Protein 5CM6 (pdb70)

CATH classification: 3.40.190.170 (+1 more: 3.40.190.10)

Radius of gyration: 25.25 Å; Cα contacts (8 Å, |Δi|>4): 1175; chains: 2; bounding box: 63×68×61 Å

Secondary structure (DSSP, 8-state):
--EEEEEEBSSPTT-TTHHHHHH-------TTSEEEEEE-HHHHS-TT-HHHHHHHSS---BB-GGGGTTT-TT---S--TT--HHHHHHHHHHS-----TTTGGGTB---EEEE-----EEESS---SGGGGTT-----HHHHHHHHHTT-------GGGHHHHHHTTS-SEE----HHHH---GGGT--EEE--SS-SS-EEE--BHHHHHTS-HHHHHHHHH--HHHH--HHHHHHHHHHHHHHTTS-TT-EEE---TT--HHHHHHHHHHHHHHHT-HHHHHHHHHHHHHHHHHHHHHIIIIIHHHH-----/--EEEEEEBSSPTT-TTHHHHHH-------TTSEEEEEE-HHHH--TT-HHHHHHHTS---BB-GGGGTTT-TT---S--TT--HHHHHHHHHHS-----TTGGGGTB---EEEE-----EEESS---SGGGGTT-----HHHHHHHHHTT-------GGGHHHHHHTTS-SEE----HHHH---GGGT--EEE--SS-SS-EEE--BHHHHHHS-HHHHHHHHH--HHHH--HHHHHHHHHHHHHHHHH-TT-EEE---TT--HHHHHHHHHHHHHHHT-HHHHHHHHHHHHHHHHHHHHHIIIIIHHHHH--

Foldseek 3Di:
DADEFEEEALADPPAPPQNVLVVLLCLCVCVRSYHYHYDYCVGPVCSLCRLVCCLVPVGQYWFALQSVCVVPVLSCLFAFFQFFAVLSVCCCPPLPVVLVVVCVVSQDDKDFRAKLAAFQWFAQDDAADLVVLAQAEEDTGVLQVLSVLSHHHYDHDTDVCVCVCCVVPVGGIYTDGAQLRPVVPRCVRGQEDEGDRGGRIGTIIDGRNVVLVVDDPVSNVSVNVSCVSRVVNVSSVVSNVVRVVCCVPVRVSRHYYYHPPNNVSSVVSSVVVLVVQLVPDVSSVVSVVSSVVSRVVVVVVCCVPVVCVVVDDDDD/DAAEFEEEELAAPPAPLQNQLVVLCCLCVCVRRYHYHYDYCVGVVCSLCRLVCCLVPVGQYWFQLQSCCVVPVLSCLFAFFQFFAVLVVCCCPPQPVCLVVVCVVSQDDKDFRAKLAAFQWFAQDDDADLVVLAQAEEDTHVLQVLSVLSHHHYDHDGPPCPCVCCVVVVGRIYTDGALLRPVVPSCVRGQEDEGHRGGRIGTIMDGRNVSLVVDDDVSNVSVNVSCVSHHVNVVSVVSNVVRVVCCCVPPVSHDYDYHDPNVCSSVVSSVVVLVVQCVVDVSSVVSSVSSVVSSVVVVVVCCVPVVCVVVPDD

Structure (mmCIF, N/CA/C/O backbone):
data_5CM6
#
_entry.id   5CM6
#
_cell.length_a   83.345
_cell.length_b   83.345
_cell.length_c   198.082
_cell.angle_alpha   90.000
_cell.angle_beta   90.000
_cell.angle_gamma   90.000
#
_symmetry.space_group_name_H-M   'P 43 21 2'
#
loop_
_entity.id
_entity.type
_entity.pdbx_description
1 polymer 'TRAP dicarboxylate transporter-DctP subunit'
2 non-polymer 'PYRUVIC ACID'
3 non-polymer 'SODIUM ION'
4 water water
#
loop_
_atom_site.group_PDB
_atom_site.id
_atom_site.type_symbol
_atom_site.label_atom_id
_atom_site.label_alt_id
_atom_site.label_comp_id
_atom_site.label_asym_id
_atom_site.label_entity_id
_atom_site.label_seq_id
_atom_site.pdbx_PDB_ins_code
_atom_site.Cartn_x
_atom_site.Cartn_y
_atom_site.Cartn_z
_atom_site.occupancy
_atom_site.B_iso_or_equiv
_atom_site.auth_seq_id
_atom_site.auth_comp_id
_atom_site.auth_asym_id
_atom_site.auth_atom_id
_atom_site.pdbx_PDB_model_num
ATOM 1 N N . LYS A 1 27 ? -0.786 72.136 -2.508 1.00 46.65 26 LYS A N 1
ATOM 2 C CA . LYS A 1 27 ? 0.423 71.351 -2.741 1.00 58.15 26 LYS A CA 1
ATOM 3 C C . LYS A 1 27 ? 1.129 71.101 -1.418 1.00 59.18 26 LYS A C 1
ATOM 4 O O . LYS A 1 27 ? 1.898 70.146 -1.286 1.00 63.68 26 LYS A O 1
ATOM 22 N N . LYS A 1 28 ? 0.872 71.979 -0.451 1.00 59.05 27 LYS A N 1
ATOM 23 C CA . LYS A 1 28 ? 1.326 71.784 0.921 1.00 54.18 27 LYS A CA 1
ATOM 24 C C . LYS A 1 28 ? 0.216 72.150 1.903 1.00 52.51 27 LYS A C 1
ATOM 25 O O . LYS A 1 28 ? -0.329 73.254 1.872 1.00 58.91 27 LYS A O 1
ATOM 44 N N . TYR A 1 29 ? -0.112 71.186 2.762 1.00 40.45 28 TYR A N 1
ATOM 45 C CA . TYR A 1 29 ? -1.244 71.276 3.681 1.00 35.42 28 TYR A CA 1
ATOM 46 C C . TYR A 1 29 ? -0.816 71.547 5.113 1.00 37.74 28 TYR A C 1
ATOM 47 O O . TYR A 1 29 ? 0.113 70.915 5.624 1.00 34.22 28 TYR A O 1
ATOM 65 N N . ARG A 1 30 ? -1.494 72.495 5.751 1.00 40.98 29 ARG A N 1
ATOM 66 C CA . ARG A 1 30 ? -1.276 72.800 7.152 1.00 42.56 29 ARG A CA 1
ATOM 67 C C . ARG A 1 30 ? -2.605 72.563 7.836 1.00 45.08 29 ARG A C 1
ATOM 68 O O . ARG A 1 30 ? -3.571 73.259 7.534 1.00 39.33 29 ARG A O 1
ATOM 89 N N . TRP A 1 31 ? -2.654 71.564 8.722 1.00 37.22 30 TRP A N 1
ATOM 90 C CA . TRP A 1 31 ? -3.892 71.172 9.417 1.00 34.32 30 TRP A CA 1
ATOM 91 C C . TRP A 1 31 ? -3.730 71.454 10.904 1.00 39.35 30 TRP A C 1
ATOM 92 O O . TRP A 1 31 ? -2.601 71.549 11.411 1.00 31.70 30 TRP A O 1
ATOM 113 N N . ARG A 1 32 ? -4.853 71.610 11.598 1.00 36.12 31 ARG A N 1
ATOM 114 C CA . ARG A 1 32 ? -4.826 71.764 13.039 1.00 30.12 31 ARG A CA 1
ATOM 115 C C . ARG A 1 32 ? -5.604 70.640 13.698 1.00 32.40 31 ARG A C 1
ATOM 116 O O . ARG A 1 32 ? -6.643 70.230 13.203 1.00 29.34 31 ARG A O 1
ATOM 137 N N . LEU A 1 33 ? -5.070 70.139 14.808 1.00 35.08 32 LEU A N 1
ATOM 138 C CA . LEU A 1 33 ? -5.726 69.094 15.578 1.00 28.92 32 LEU A CA 1
ATOM 139 C C . LEU A 1 33 ? -6.059 69.643 16.943 1.00 27.78 32 LEU A C 1
ATOM 140 O O . LEU A 1 33 ? -5.213 70.260 17.596 1.00 30.19 32 LEU A O 1
ATOM 156 N N . ALA A 1 34 ? -7.292 69.406 17.378 1.00 25.36 33 ALA A N 1
ATOM 157 C CA . ALA A 1 34 ? -7.710 69.795 18.716 1.00 28.59 33 ALA A CA 1
ATOM 158 C C . ALA A 1 34 ? -7.913 68.563 19.561 1.00 24.46 33 ALA A C 1
ATOM 159 O O . ALA A 1 34 ? -8.616 67.637 19.161 1.00 21.98 33 ALA A O 1
ATOM 166 N N . GLU A 1 35 ? -7.336 68.579 20.750 1.00 20.45 34 GLU A N 1
ATOM 167 C CA . GLU A 1 35 ? -7.397 67.433 21.626 1.00 23.22 34 GLU A CA 1
ATOM 168 C C . GLU A 1 35 ? -7.946 67.828 22.990 1.00 22.41 34 GLU A C 1
ATOM 169 O O . GLU A 1 35 ? -7.788 68.963 23.443 1.00 23.74 34 GLU A O 1
ATOM 181 N N . THR A 1 36 ? -8.622 66.885 23.612 1.00 28.41 35 THR A N 1
ATOM 182 C CA . THR A 1 36 ? -9.249 67.086 24.916 1.00 25.16 35 THR A CA 1
ATOM 183 C C . THR A 1 36 ? -8.257 67.380 26.044 1.00 23.59 35 THR A C 1
ATOM 184 O O . THR A 1 36 ? -8.592 68.096 26.982 1.00 27.67 35 THR A O 1
ATOM 195 N N . TRP A 1 37 ? -7.032 66.866 25.938 1.00 21.33 36 TRP A N 1
ATOM 196 C CA . TRP A 1 37 ? -6.147 66.734 27.103 1.00 22.39 36 TRP A CA 1
ATOM 197 C C . TRP A 1 37 ? -5.481 68.059 27.360 1.00 17.68 36 TRP A C 1
ATOM 198 O O . TRP A 1 37 ? -5.495 68.960 26.500 1.00 25.08 36 TRP A O 1
ATOM 219 N N . GLY A 1 38 ? -4.949 68.199 28.572 1.00 21.86 37 GLY A N 1
ATOM 220 C CA . GLY A 1 38 ? -4.101 69.323 28.907 1.00 24.66 37 GLY A CA 1
ATOM 221 C C . GLY A 1 38 ? -2.835 69.229 28.085 1.00 26.27 37 GLY A C 1
ATOM 222 O O . GLY A 1 38 ? -2.567 68.188 27.477 1.00 27.52 37 GLY A O 1
ATOM 226 N N . PRO A 1 39 ? -2.026 70.297 28.090 1.00 26.72 38 PRO A N 1
ATOM 227 C CA . PRO A 1 39 ? -0.797 70.247 27.313 1.00 30.55 38 PRO A CA 1
ATOM 228 C C . PRO A 1 39 ? 0.208 69.279 27.944 1.00 24.98 38 PRO A C 1
ATOM 229 O O . PRO A 1 39 ? 0.164 68.999 29.164 1.00 24.80 38 PRO A O 1
ATOM 240 N N . ASN A 1 40 ? 1.087 68.749 27.106 1.00 29.94 39 ASN A N 1
ATOM 241 C CA . ASN A 1 40 ? 2.156 67.876 27.564 1.00 25.05 39 ASN A CA 1
ATOM 242 C C . ASN A 1 40 ? 1.621 66.714 28.406 1.00 23.74 39 ASN A C 1
ATOM 243 O O . ASN A 1 40 ? 2.201 66.332 29.421 1.00 24.58 39 ASN A O 1
ATOM 254 N N . PHE A 1 41 ? 0.476 66.195 28.005 1.00 24.70 40 PHE A N 1
ATOM 255 C CA . PHE A 1 41 ? -0.153 65.115 28.740 1.00 22.52 40 PHE A CA 1
ATOM 256 C C . PHE A 1 41 ? 0.442 63.804 28.270 1.00 21.06 40 PHE A C 1
ATOM 257 O O . PHE A 1 41 ? 0.342 63.452 27.076 1.00 24.42 40 PHE A O 1
ATOM 274 N N . PRO A 1 42 ? 1.076 63.066 29.185 1.00 18.43 41 PRO A N 1
ATOM 275 C CA . PRO A 1 42 ? 1.718 61.843 28.698 1.00 25.83 41 PRO A CA 1
ATOM 276 C C . PRO A 1 42 ? 0.731 60.782 28.205 1.00 25.35 41 PRO A C 1
ATOM 277 O O . PRO A 1 42 ? -0.414 60.707 28.645 1.00 16.69 41 PRO A O 1
ATOM 288 N N . ILE A 1 43 ? 1.241 59.967 27.296 1.00 16.78 42 ILE A N 1
ATOM 289 C CA . ILE A 1 43 ? 0.567 58.804 26.685 1.00 18.92 42 ILE A CA 1
ATOM 290 C C . ILE A 1 43 ? -0.507 59.291 25.715 1.00 16.51 42 ILE A C 1
ATOM 291 O O . ILE A 1 43 ? -0.334 59.148 24.502 1.00 17.05 42 ILE A O 1
ATOM 307 N N . PHE A 1 44 ? -1.584 59.884 26.236 1.00 15.61 43 PHE A N 1
ATOM 308 C CA . PHE A 1 44 ? -2.685 60.363 25.409 1.00 22.26 43 PHE A CA 1
ATOM 309 C C . PHE A 1 44 ? -2.180 61.442 24.466 1.00 23.06 43 PHE A C 1
ATOM 310 O O . PHE A 1 44 ? -2.425 61.395 23.266 1.00 18.94 43 PHE A O 1
ATOM 327 N N . GLY A 1 45 ? -1.435 62.389 25.015 1.00 16.76 44 GLY A N 1
ATOM 328 C CA . GLY A 1 45 ? -0.892 63.504 24.218 1.00 17.69 44 GLY A CA 1
ATOM 329 C C . GLY A 1 45 ? 0.244 62.987 23.351 1.00 19.35 44 GLY A C 1
ATOM 330 O O . GLY A 1 45 ? 0.526 63.521 22.295 1.00 21.29 44 GLY A O 1
ATOM 334 N N . ASP A 1 46 ? 0.913 61.934 23.795 1.00 15.67 45 ASP A N 1
ATOM 335 C CA . ASP A 1 46 ? 1.952 61.321 22.977 1.00 13.02 45 ASP A CA 1
ATOM 336 C C . ASP A 1 46 ? 1.363 60.698 21.705 1.00 17.62 45 ASP A C 1
ATOM 337 O O . ASP A 1 46 ? 1.984 60.732 20.634 1.00 20.44 45 ASP A O 1
ATOM 346 N N . ALA A 1 47 ? 0.174 60.120 21.822 1.00 20.89 46 ALA A N 1
ATOM 347 C CA . ALA A 1 47 ? -0.453 59.492 20.673 1.00 23.30 46 ALA A CA 1
ATOM 348 C C . ALA A 1 47 ? -0.721 60.530 19.575 1.00 17.09 46 ALA A C 1
ATOM 349 O O . ALA A 1 47 ? -0.352 60.306 18.407 1.00 16.72 46 ALA A O 1
ATOM 356 N N . SER A 1 48 ? -1.274 61.699 19.927 1.00 21.09 47 SER A N 1
ATOM 357 C CA . SER A 1 48 ? -1.559 62.738 18.923 1.00 22.42 47 SER A CA 1
ATOM 358 C C . SER A 1 48 ? -0.253 63.302 18.359 1.00 24.81 47 SER A C 1
ATOM 359 O O . SER A 1 48 ? -0.119 63.490 17.154 1.00 19.66 47 SER A O 1
ATOM 367 N N . LYS A 1 49 ? 0.713 63.556 19.239 1.00 24.15 48 LYS A N 1
ATOM 368 C CA . LYS A 1 49 ? 2.052 64.000 18.831 1.00 23.26 48 LYS A CA 1
ATOM 369 C C . LYS A 1 49 ? 2.767 63.013 17.883 1.00 24.85 48 LYS A C 1
ATOM 370 O O . LYS A 1 49 ? 3.308 63.417 16.854 1.00 25.50 48 LYS A O 1
ATOM 389 N N . ASN A 1 50 ? 2.790 61.731 18.248 1.00 18.84 49 ASN A N 1
ATOM 390 C CA . ASN A 1 50 ? 3.429 60.689 17.441 1.00 19.27 49 ASN A CA 1
ATOM 391 C C . ASN A 1 50 ? 2.821 60.589 16.054 1.00 24.04 49 ASN A C 1
ATOM 392 O O . ASN A 1 50 ? 3.534 60.526 15.060 1.00 21.56 49 ASN A O 1
ATOM 420 N N . ALA A 1 52 ? 1.170 63.012 14.457 1.00 19.09 51 ALA A N 1
ATOM 421 C CA . ALA A 1 52 ? 1.537 64.203 13.665 1.00 17.48 51 ALA A CA 1
ATOM 422 C C . ALA A 1 52 ? 2.986 64.166 13.170 1.00 17.73 51 ALA A C 1
ATOM 423 O O . ALA A 1 52 ? 3.246 64.552 12.041 1.00 23.87 51 ALA A O 1
ATOM 430 N N . LYS A 1 53 ? 3.919 63.683 13.981 1.00 21.12 52 LYS A N 1
ATOM 431 C CA . LYS A 1 53 ? 5.321 63.577 13.576 1.00 20.60 52 LYS A CA 1
ATOM 432 C C . LYS A 1 53 ? 5.538 62.563 12.424 1.00 22.48 52 LYS A C 1
ATOM 433 O O . LYS A 1 53 ? 6.269 62.819 11.465 1.00 22.32 52 LYS A O 1
ATOM 462 N N . VAL A 1 55 ? 3.247 61.723 10.180 1.00 20.20 54 VAL A N 1
ATOM 463 C CA . VAL A 1 55 ? 2.657 62.283 8.973 1.00 24.11 54 VAL A CA 1
ATOM 464 C C . VAL A 1 55 ? 3.647 63.262 8.321 1.00 33.02 54 VAL A C 1
ATOM 465 O O . VAL A 1 55 ? 3.889 63.208 7.116 1.00 24.08 54 VAL A O 1
ATOM 478 N N . LYS A 1 56 ? 4.231 64.144 9.119 1.00 23.29 55 LYS A N 1
ATOM 479 C CA . LYS A 1 56 ? 5.191 65.106 8.587 1.00 22.45 55 LYS A CA 1
ATOM 480 C C . LYS A 1 56 ? 6.378 64.394 7.963 1.00 23.12 55 LYS A C 1
ATOM 481 O O . LYS A 1 56 ? 6.841 64.758 6.867 1.00 31.51 55 LYS A O 1
ATOM 500 N N . GLU A 1 57 ? 6.886 63.397 8.679 1.00 21.94 56 GLU A N 1
ATOM 501 C CA . GLU A 1 57 ? 8.118 62.745 8.278 1.00 25.40 56 GLU A CA 1
ATOM 502 C C . GLU A 1 57 ? 7.865 61.880 7.058 1.00 34.81 56 GLU A C 1
ATOM 503 O O . GLU A 1 57 ? 8.641 61.895 6.116 1.00 28.42 56 GLU A O 1
ATOM 532 N N . SER A 1 59 ? 5.599 62.316 4.869 1.00 24.86 58 SER A N 1
ATOM 533 C CA . SER A 1 59 ? 5.088 63.140 3.771 1.00 31.99 58 SER A CA 1
ATOM 534 C C . SER A 1 59 ? 6.103 64.197 3.349 1.00 25.97 58 SER A C 1
ATOM 535 O O . SER A 1 59 ? 5.776 65.072 2.559 1.00 25.47 58 SER A O 1
ATOM 543 N N . ASP A 1 60 ? 7.309 64.111 3.916 1.00 24.50 59 ASP A N 1
ATOM 544 C CA . ASP A 1 60 ? 8.396 65.061 3.667 1.00 32.44 59 ASP A CA 1
ATOM 545 C C . ASP A 1 60 ? 7.935 66.495 3.857 1.00 30.03 59 ASP A C 1
ATOM 546 O O . ASP A 1 60 ? 8.383 67.437 3.173 1.00 32.29 59 ASP A O 1
ATOM 555 N N . GLY A 1 61 ? 7.005 66.676 4.779 1.00 28.32 60 GLY A N 1
ATOM 556 C CA . GLY A 1 61 ? 6.488 68.000 5.062 1.00 26.77 60 GLY A CA 1
ATOM 557 C C . GLY A 1 61 ? 5.289 68.478 4.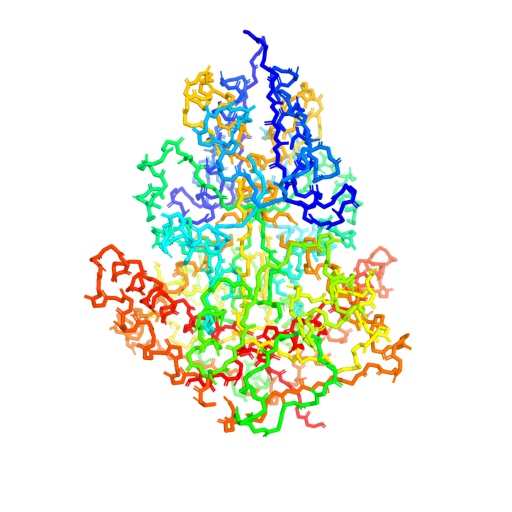255 1.00 28.58 60 GLY A C 1
ATOM 558 O O . GLY A 1 61 ? 4.789 69.570 4.508 1.00 29.51 60 GLY A O 1
ATOM 562 N N . ARG A 1 62 ? 4.802 67.675 3.316 1.00 29.24 61 ARG A N 1
ATOM 563 C CA . ARG A 1 62 ? 3.622 68.053 2.529 1.00 25.16 61 ARG A CA 1
ATOM 564 C C . ARG A 1 62 ? 2.375 68.258 3.403 1.00 28.81 61 ARG A C 1
ATOM 565 O O . ARG A 1 62 ? 1.620 69.220 3.225 1.00 33.20 61 ARG A O 1
ATOM 586 N N . LEU A 1 63 ? 2.174 67.348 4.352 1.00 22.85 62 LEU A N 1
ATOM 587 C CA . LEU A 1 63 ? 1.131 67.483 5.357 1.00 34.27 62 LEU A CA 1
ATOM 588 C C . LEU A 1 63 ? 1.741 67.571 6.743 1.00 28.55 62 LEU A C 1
ATOM 589 O O . LEU A 1 63 ? 2.493 66.694 7.147 1.00 26.55 62 LEU A O 1
ATOM 605 N N . THR A 1 64 ? 1.417 68.635 7.463 1.00 27.88 63 THR A N 1
ATOM 606 C CA . THR A 1 64 ? 1.884 68.793 8.835 1.00 19.79 63 THR A CA 1
ATOM 607 C C . THR A 1 64 ? 0.675 69.211 9.659 1.00 24.23 63 THR A C 1
ATOM 608 O O . THR A 1 64 ? -0.241 69.841 9.149 1.00 30.66 63 THR A O 1
ATOM 619 N N . ILE A 1 65 ? 0.686 68.813 10.922 1.00 28.44 64 ILE A N 1
ATOM 620 C CA . ILE A 1 65 ? -0.472 68.908 11.802 1.00 30.53 64 ILE A CA 1
ATOM 621 C C . ILE A 1 65 ? -0.013 69.539 13.098 1.00 28.41 64 ILE A C 1
ATOM 622 O O . ILE A 1 65 ? 0.792 68.945 13.824 1.00 31.50 64 ILE A O 1
ATOM 638 N N . ARG A 1 66 ? -0.486 70.753 13.376 1.00 28.75 65 ARG A N 1
ATOM 639 C CA . ARG A 1 66 ? -0.216 71.398 14.662 1.00 30.04 65 ARG A CA 1
ATOM 640 C C . ARG A 1 66 ? -1.340 71.117 15.652 1.00 28.94 65 ARG A C 1
ATOM 641 O O . ARG A 1 66 ? -2.526 71.231 15.322 1.00 32.26 65 ARG A O 1
ATOM 662 N N . ILE A 1 67 ? -0.945 70.773 16.870 1.00 30.14 66 ILE A N 1
ATOM 663 C CA . ILE A 1 67 ? -1.872 70.342 17.906 1.00 30.31 66 ILE A CA 1
ATOM 664 C C . ILE A 1 67 ? -2.166 71.405 18.949 1.00 27.66 66 ILE A C 1
ATOM 665 O O . ILE A 1 67 ? -1.252 71.966 19.522 1.00 31.27 66 ILE A O 1
ATOM 681 N N . ASP A 1 68 ? -3.450 71.642 19.201 1.00 28.15 67 ASP A N 1
ATOM 682 C CA . ASP A 1 68 ? -3.894 72.518 20.273 1.00 35.98 67 ASP A CA 1
ATOM 683 C C . ASP A 1 68 ? -4.524 71.665 21.354 1.00 27.70 67 ASP A C 1
ATOM 684 O O . ASP A 1 68 ? -5.476 70.932 21.098 1.00 23.93 67 ASP A O 1
ATOM 693 N N . SER A 1 69 ? -3.972 71.768 22.550 1.00 25.15 68 SER A N 1
ATOM 694 C CA . SER A 1 69 ? -4.511 71.087 23.705 1.00 31.08 68 SER A CA 1
ATOM 695 C C . SER A 1 69 ? -5.552 71.981 24.365 1.00 29.43 68 SER A C 1
ATOM 696 O O . SER A 1 69 ? -5.841 73.077 23.871 1.00 33.89 68 SER A O 1
ATOM 704 N N . ALA A 1 70 ? -6.101 71.531 25.484 1.00 32.44 69 ALA A N 1
ATOM 705 C CA . ALA A 1 70 ? -7.203 72.257 26.118 1.00 39.28 69 ALA A CA 1
ATOM 706 C C . ALA A 1 70 ? -6.782 73.648 26.626 1.00 38.36 69 ALA A C 1
ATOM 707 O O . ALA A 1 70 ? -7.608 74.551 26.670 1.00 42.04 69 ALA A O 1
ATOM 714 N N . ASN A 1 71 ? -5.511 73.821 26.991 1.00 39.45 70 ASN A N 1
ATOM 715 C CA . ASN A 1 71 ? -5.023 75.122 27.467 1.00 34.53 70 ASN A CA 1
ATOM 716 C C . ASN A 1 71 ? -5.129 76.178 26.386 1.00 39.79 70 ASN A C 1
ATOM 717 O O . ASN A 1 71 ? -5.210 77.370 26.672 1.00 47.45 70 ASN A O 1
ATOM 728 N N . LYS A 1 72 ? -5.168 75.723 25.142 1.00 38.60 71 LYS A N 1
ATOM 729 C CA . LYS A 1 72 ? -5.171 76.599 23.983 1.00 36.77 71 LYS A CA 1
ATOM 730 C C . LYS A 1 72 ? -6.581 76.902 23.476 1.00 35.89 71 LYS A C 1
ATOM 731 O O . LYS A 1 72 ? -6.969 78.056 23.414 1.00 42.73 71 LYS A O 1
ATOM 750 N N . HIS A 1 73 ? -7.347 75.881 23.110 1.00 33.25 72 HIS A N 1
ATOM 751 C CA . HIS A 1 73 ? -8.686 76.114 22.570 1.00 36.54 72 HIS A CA 1
ATOM 752 C C . HIS A 1 73 ? -9.758 76.228 23.653 1.00 36.79 72 HIS A C 1
ATOM 753 O O . HIS A 1 73 ? -10.889 76.625 23.371 1.00 41.23 72 HIS A O 1
ATOM 767 N N . LYS A 1 74 ? -9.399 75.869 24.884 1.00 34.64 73 LYS A N 1
ATOM 768 C CA . LYS A 1 74 ? -10.276 76.031 26.060 1.00 41.09 73 LYS A CA 1
ATOM 769 C C . LYS A 1 74 ? -11.648 75.345 25.974 1.00 41.17 73 LYS A C 1
ATOM 770 O O . LYS A 1 74 ? -12.604 75.797 26.588 1.00 37.77 73 LYS A O 1
ATOM 789 N N . SER A 1 75 ? -11.732 74.234 25.251 1.00 30.63 74 SER A N 1
ATOM 790 C CA . SER A 1 75 ? -12.974 73.507 25.112 1.00 28.77 74 SER A CA 1
ATOM 791 C C . SER A 1 75 ? -12.678 72.010 24.994 1.00 32.71 74 SER A C 1
ATOM 792 O O . SER A 1 75 ? -12.896 71.396 23.948 1.00 31.01 74 SER A O 1
ATOM 800 N N . ALA A 1 76 ? -12.197 71.433 26.096 1.00 32.42 75 ALA A N 1
ATOM 801 C CA . ALA A 1 76 ? -11.794 70.022 26.153 1.00 28.90 75 ALA A CA 1
ATOM 802 C C . ALA A 1 76 ? -12.861 69.093 25.590 1.00 19.78 75 ALA A C 1
ATOM 803 O O . ALA A 1 76 ? -12.546 68.101 24.927 1.00 24.37 75 ALA A O 1
ATOM 810 N N . LEU A 1 77 ? -14.123 69.409 25.858 1.00 25.66 76 LEU A N 1
ATOM 811 C CA . LEU A 1 77 ? -15.242 68.581 25.388 1.00 25.18 76 LEU A CA 1
ATOM 812 C C . LEU A 1 77 ? -15.960 69.205 24.190 1.00 29.83 76 LEU A C 1
ATOM 813 O O . LEU A 1 77 ? -17.076 68.806 23.858 1.00 26.00 76 LEU A O 1
ATOM 829 N N . GLY A 1 78 ? -15.310 70.155 23.526 1.00 31.58 77 GLY A N 1
ATOM 830 C CA . GLY A 1 78 ? -15.858 70.718 22.300 1.00 30.22 77 GLY A CA 1
ATOM 831 C C . GLY A 1 78 ? -15.257 70.154 21.022 1.00 44.41 77 GLY A C 1
ATOM 832 O O . GLY A 1 78 ? -15.508 70.695 19.937 1.00 31.85 77 GLY A O 1
ATOM 836 N N . ILE A 1 79 ? -14.482 69.068 21.137 1.00 27.65 78 ILE A N 1
ATOM 837 C CA . ILE A 1 79 ? -13.712 68.569 20.013 1.00 23.16 78 ILE A CA 1
ATOM 838 C C . ILE A 1 79 ? -14.609 68.084 18.878 1.00 24.54 78 ILE A C 1
ATOM 839 O O . ILE A 1 79 ? -14.299 68.313 17.716 1.00 24.94 78 ILE A O 1
ATOM 855 N N . PHE A 1 80 ? -15.696 67.389 19.223 1.00 23.82 79 PHE A N 1
ATOM 856 C CA . PHE A 1 80 ? -16.661 66.914 18.236 1.00 31.91 79 PHE A CA 1
ATOM 857 C C . PHE A 1 80 ? -17.141 68.061 17.354 1.00 32.16 79 PHE A C 1
ATOM 858 O O . PHE A 1 80 ? -17.169 67.939 16.134 1.00 24.30 79 PHE A O 1
ATOM 875 N N . ASP A 1 81 ? -17.494 69.174 17.984 1.00 32.13 80 ASP A N 1
ATOM 876 C CA . ASP A 1 81 ? -18.056 70.309 17.267 1.00 36.84 80 ASP A CA 1
ATOM 877 C C . ASP A 1 81 ? -16.974 70.973 16.422 1.00 35.18 80 ASP A C 1
ATOM 878 O O . ASP A 1 81 ? -17.238 71.393 15.298 1.00 33.87 80 ASP A O 1
ATOM 887 N N . PHE A 1 82 ? -15.760 71.053 16.961 1.00 30.94 81 PHE A N 1
ATOM 888 C CA . PHE A 1 82 ? -14.618 71.620 16.232 1.00 34.80 81 PHE A CA 1
ATOM 889 C C . PHE A 1 82 ? -14.362 70.917 14.906 1.00 35.20 81 PHE A C 1
ATOM 890 O O . PHE A 1 82 ? -13.976 71.555 13.928 1.00 32.44 81 PHE A O 1
ATOM 907 N N . VAL A 1 83 ? -14.542 69.599 14.884 1.00 33.04 82 VAL A N 1
ATOM 908 C CA . VAL A 1 83 ? -14.210 68.806 13.711 1.00 29.43 82 VAL A CA 1
ATOM 909 C C . VAL A 1 83 ? -15.406 68.732 12.769 1.00 43.73 82 VAL A C 1
ATOM 910 O O . VAL A 1 83 ? -15.245 68.679 11.534 1.00 30.68 82 VAL A O 1
ATOM 923 N N . LYS A 1 84 ? -16.606 68.746 13.345 1.00 36.50 83 LYS A N 1
ATOM 924 C CA . LYS A 1 84 ? -17.814 68.696 12.534 1.00 38.75 83 LYS A CA 1
ATOM 925 C C . LYS A 1 84 ? -17.871 69.922 11.640 1.00 36.60 83 LYS A C 1
ATOM 926 O O . LYS A 1 84 ? -18.248 69.842 10.465 1.00 36.81 83 LYS A O 1
ATOM 945 N N . SER A 1 85 ? -17.492 71.058 12.206 1.00 37.45 84 SER A N 1
ATOM 946 C CA . SER A 1 85 ? -17.653 72.338 11.517 1.00 39.74 84 SER A CA 1
ATOM 947 C C . SER A 1 85 ? -16.515 72.584 10.546 1.00 49.79 84 SER A C 1
ATOM 948 O O . SER A 1 85 ? -16.662 73.351 9.590 1.00 47.29 84 SER A O 1
ATOM 956 N N . GLY A 1 86 ? -15.381 71.938 10.807 1.00 40.60 85 GLY A N 1
ATOM 957 C CA . GLY A 1 86 ? -14.199 72.083 9.978 1.00 44.08 85 GLY A CA 1
ATOM 958 C C . GLY A 1 86 ? -13.226 73.078 10.573 1.00 38.97 85 GLY A C 1
ATOM 959 O O . GLY A 1 86 ? -12.119 73.268 10.062 1.00 32.80 85 GLY A O 1
ATOM 963 N N . GLN A 1 87 ? -13.622 73.716 11.672 1.00 37.90 86 GLN A N 1
ATOM 964 C CA . GLN A 1 87 ? -12.742 74.689 12.326 1.00 30.14 86 GLN A CA 1
ATOM 965 C C . GLN A 1 87 ? -11.375 74.086 12.688 1.00 34.37 86 GLN A C 1
ATOM 966 O O . GLN A 1 87 ? -10.355 74.784 12.682 1.00 46.22 86 GLN A O 1
ATOM 980 N N . TYR A 1 88 ? -11.379 72.796 13.037 1.00 36.75 87 TYR A N 1
ATOM 981 C CA . TYR A 1 88 ? -10.164 71.977 13.099 1.00 27.93 87 TYR A CA 1
ATOM 982 C C . TYR A 1 88 ? -10.350 70.820 12.127 1.00 27.15 87 TYR A C 1
ATOM 983 O O . TYR A 1 88 ? -11.434 70.243 12.028 1.00 27.84 87 TYR A O 1
ATOM 1001 N N . GLN A 1 89 ? -9.300 70.448 11.417 1.00 19.80 88 GLN A N 1
ATOM 1002 C CA . GLN A 1 89 ? -9.426 69.350 10.501 1.00 26.42 88 GLN A CA 1
ATOM 1003 C C . GLN A 1 89 ? -9.585 68.060 11.298 1.00 24.52 88 GLN A C 1
ATOM 1004 O O . GLN A 1 89 ? -10.243 67.123 10.855 1.00 27.60 88 GLN A O 1
ATOM 1035 N N . GLY A 1 91 ? -9.344 65.931 15.439 1.00 25.10 90 GLY A N 1
ATOM 1036 C CA . GLY A 1 91 ? -9.396 65.926 16.876 1.00 20.67 90 GLY A CA 1
ATOM 1037 C C . GLY A 1 91 ? -8.848 64.622 17.424 1.00 20.42 90 GLY A C 1
ATOM 1038 O O . GLY A 1 91 ? -8.761 63.625 16.709 1.00 15.45 90 GLY A O 1
ATOM 1042 N N . HIS A 1 92 ? -8.411 64.661 18.675 1.00 21.52 91 HIS A N 1
ATOM 1043 C CA . HIS A 1 92 ? -8.087 63.457 19.433 1.00 18.44 91 HIS A CA 1
ATOM 1044 C C . HIS A 1 92 ? -8.900 63.546 20.718 1.00 19.67 91 HIS A C 1
ATOM 1045 O O . HIS A 1 92 ? -8.833 64.550 21.420 1.00 18.81 91 HIS A O 1
ATOM 1059 N N . SER A 1 93 ? -9.676 62.526 21.020 1.00 14.46 92 SER A N 1
ATOM 1060 C CA . SER A 1 93 ? -10.591 62.587 22.140 1.00 20.23 92 SER A CA 1
ATOM 1061 C C . SER A 1 93 ? -11.095 61.167 22.381 1.00 17.56 92 SER A C 1
ATOM 1062 O O . SER A 1 93 ? -10.348 60.211 22.219 1.00 17.24 92 SER A O 1
ATOM 1070 N N . ALA A 1 94 ? -12.347 61.013 22.776 1.00 15.36 93 ALA A N 1
ATOM 1071 C CA . ALA A 1 94 ? -12.908 59.682 22.948 1.00 13.95 93 ALA A CA 1
ATOM 1072 C C . ALA A 1 94 ? -14.345 59.714 22.542 1.00 19.27 93 ALA A C 1
ATOM 1073 O O . ALA A 1 94 ? -15.087 60.616 22.925 1.00 18.76 93 ALA A O 1
ATOM 1080 N N . SER A 1 95 ? -14.732 58.697 21.791 1.00 14.77 94 SER A N 1
ATOM 1081 C CA . SER A 1 95 ? -16.054 58.636 21.179 1.00 11.64 94 SER A CA 1
ATOM 1082 C C . SER A 1 95 ? -17.133 58.769 22.240 1.00 23.44 94 SER A C 1
ATOM 1083 O O . SER A 1 95 ? -18.107 59.515 22.053 1.00 17.74 94 SER A O 1
ATOM 1091 N N . TYR A 1 96 ? -16.949 58.110 23.385 1.00 14.97 95 TYR A N 1
ATOM 1092 C CA . TYR A 1 96 ? -18.066 58.029 24.328 1.00 13.13 95 TYR A CA 1
ATOM 1093 C C . TYR A 1 96 ? -18.324 59.358 25.074 1.00 13.51 95 TYR A C 1
ATOM 1094 O O . TYR A 1 96 ? -19.249 59.441 25.880 1.00 19.64 95 TYR A O 1
ATOM 1112 N N . TYR A 1 97 ? -17.512 60.383 24.807 1.00 19.05 96 TYR A N 1
ATOM 1113 C CA . TYR A 1 97 ? -17.786 61.722 25.309 1.00 19.49 96 TYR A CA 1
ATOM 1114 C C . TYR A 1 97 ? -18.995 62.349 24.578 1.00 19.05 96 TYR A C 1
ATOM 1115 O O . TYR A 1 97 ? -19.593 63.294 25.085 1.00 20.05 96 TYR A O 1
ATOM 1133 N N . TRP A 1 98 ? -19.367 61.820 23.417 1.00 18.12 97 TRP A N 1
ATOM 1134 C CA . TRP A 1 98 ? -20.374 62.496 22.559 1.00 20.83 97 TRP A CA 1
ATOM 1135 C C . TRP A 1 98 ? -21.773 61.870 22.679 1.00 28.63 97 TRP A C 1
ATOM 1136 O O . TRP A 1 98 ? -22.612 62.021 21.774 1.00 27.80 97 TRP A O 1
ATOM 1157 N N . LYS A 1 99 ? -22.027 61.196 23.803 1.00 26.73 98 LYS A N 1
ATOM 1158 C CA . LYS A 1 99 ? -23.299 60.521 24.026 1.00 19.65 98 LYS A CA 1
ATOM 1159 C C . LYS A 1 99 ? -24.476 61.472 23.874 1.00 33.78 98 LYS A C 1
ATOM 1160 O O . LYS A 1 99 ? -25.524 61.057 23.430 1.00 31.61 98 LYS A O 1
ATOM 1179 N N . GLY A 1 100 ? -24.302 62.747 24.211 1.00 29.60 99 GLY A N 1
ATOM 1180 C CA . GLY A 1 100 ? -25.338 63.738 23.938 1.00 36.45 99 GLY A CA 1
ATOM 1181 C C . GLY A 1 100 ? -25.684 63.943 22.470 1.00 42.90 99 GLY A C 1
ATOM 1182 O O . GLY A 1 100 ? -26.864 64.054 22.130 1.00 47.92 99 GLY A O 1
ATOM 1186 N N . LYS A 1 101 ? -24.664 64.037 21.612 1.00 32.96 100 LYS A N 1
ATOM 1187 C CA . LYS A 1 101 ? -24.847 64.150 20.175 1.00 30.69 100 LYS A CA 1
ATOM 1188 C C . LYS A 1 101 ? -25.562 62.936 19.640 1.00 38.82 100 LYS A C 1
ATOM 1189 O O . LYS A 1 101 ? -26.502 63.048 18.863 1.00 35.33 100 LYS A O 1
ATOM 1208 N N . ASP A 1 102 ? -25.117 61.771 20.084 1.00 25.32 101 ASP A N 1
ATOM 1209 C CA . ASP A 1 102 ? -25.568 60.509 19.530 1.00 19.86 101 ASP A CA 1
ATOM 1210 C C . ASP A 1 102 ? -25.183 59.416 20.526 1.00 27.48 101 ASP A C 1
ATOM 1211 O O . ASP A 1 102 ? -23.989 59.140 20.717 1.00 26.38 101 ASP A O 1
ATOM 1220 N N . PHE A 1 103 ? -26.169 58.765 21.127 1.00 19.54 102 PHE A N 1
ATOM 1221 C CA . PHE A 1 103 ? -25.875 57.769 22.157 1.00 29.32 102 PHE A CA 1
ATOM 1222 C C . PHE A 1 103 ? -25.036 56.618 21.605 1.00 28.15 102 PHE A C 1
ATOM 1223 O O . PHE A 1 103 ? -24.298 55.972 22.338 1.00 22.30 102 PHE A O 1
ATOM 1240 N N . ASN A 1 104 ? -25.133 56.354 20.314 1.00 24.03 103 ASN A N 1
ATOM 1241 C CA . ASN A 1 104 ? -24.361 55.254 19.750 1.00 28.19 103 ASN A CA 1
ATOM 1242 C C . ASN A 1 104 ? -22.835 55.485 19.779 1.00 23.12 103 ASN A C 1
ATOM 1243 O O . ASN A 1 104 ? -22.062 54.539 19.624 1.00 24.14 103 ASN A O 1
ATOM 1254 N N . THR A 1 105 ? -22.398 56.728 19.984 1.00 15.43 104 THR A N 1
ATOM 1255 C CA . THR A 1 105 ? -20.971 57.001 20.077 1.00 18.14 104 THR A CA 1
ATOM 1256 C C . THR A 1 105 ? -20.344 56.287 21.288 1.00 26.12 104 THR A C 1
ATOM 1257 O O . THR A 1 105 ? -19.133 56.097 21.317 1.00 21.93 104 THR A O 1
ATOM 1285 N N . PHE A 1 107 ? -20.377 53.234 22.217 1.00 20.39 106 PHE A N 1
ATOM 1286 C CA . PHE A 1 107 ? -19.984 51.836 22.105 1.00 19.38 106 PHE A CA 1
ATOM 1287 C C . PHE A 1 107 ? -18.735 51.602 21.287 1.00 23.21 106 PHE A C 1
ATOM 1288 O O . PHE A 1 107 ? -18.237 50.472 21.244 1.00 22.84 106 PHE A O 1
ATOM 1305 N N . PHE A 1 108 ? -18.171 52.672 20.729 1.00 17.96 107 PHE A N 1
ATOM 1306 C CA . PHE A 1 108 ? -16.935 52.564 19.950 1.00 21.15 107 PHE A CA 1
ATOM 1307 C C . PHE A 1 108 ? -15.687 52.968 20.767 1.00 17.79 107 PHE A C 1
ATOM 1308 O O . PHE A 1 108 ? -14.579 53.128 20.203 1.00 22.86 107 PHE A O 1
ATOM 1325 N N . THR A 1 109 ? -15.855 53.093 22.087 1.00 15.32 108 THR A N 1
ATOM 1326 C CA . THR A 1 109 ? -14.751 53.408 22.966 1.00 13.79 108 THR A CA 1
ATOM 1327 C C . THR A 1 109 ? -14.455 52.149 23.776 1.00 13.43 108 THR A C 1
ATOM 1328 O O . THR A 1 109 ? -13.370 51.580 23.688 1.00 14.30 108 THR A O 1
ATOM 1339 N N . THR A 1 110 ? -15.455 51.722 24.546 1.00 15.21 109 THR A N 1
ATOM 1340 C CA . THR A 1 110 ? -15.403 50.503 25.350 1.00 13.24 109 THR A CA 1
ATOM 1341 C C . THR A 1 110 ? -16.790 50.340 25.982 1.00 10.60 109 THR A C 1
ATOM 1342 O O . THR A 1 110 ? -17.614 51.272 25.948 1.00 19.49 109 THR A O 1
ATOM 1353 N N . VAL A 1 111 ? -17.092 49.164 26.516 1.00 16.06 110 VAL A N 1
ATOM 1354 C CA . VAL A 1 111 ? -18.336 48.982 27.276 1.00 12.73 110 VAL A CA 1
ATOM 1355 C C . VAL A 1 111 ? -18.074 48.152 28.547 1.00 17.77 110 VAL A C 1
ATOM 1356 O O . VAL A 1 111 ? -17.152 47.368 28.586 1.00 13.69 110 VAL A O 1
ATOM 1369 N N . PRO A 1 112 ? -18.891 48.342 29.590 1.00 12.05 111 PRO A N 1
ATOM 1370 C CA . PRO A 1 112 ? -18.669 47.546 30.802 1.00 13.20 111 PRO A CA 1
ATOM 1371 C C . PRO A 1 112 ? -18.720 46.074 30.501 1.00 16.12 111 PRO A C 1
ATOM 1372 O O . PRO A 1 112 ? -19.571 45.652 29.726 1.00 12.60 111 PRO A O 1
ATOM 1383 N N . PHE A 1 113 ? -17.798 45.304 31.080 1.00 13.78 112 PHE A N 1
ATOM 1384 C CA . PHE A 1 113 ? -17.783 43.867 30.928 1.00 13.97 112 PHE A CA 1
ATOM 1385 C C . PHE A 1 113 ? -17.522 43.484 29.480 1.00 16.30 112 PHE A C 1
ATOM 1386 O O . PHE A 1 113 ? -17.814 42.365 29.080 1.00 12.05 112 PHE A O 1
ATOM 1403 N N . GLY A 1 114 ? -16.984 44.418 28.706 1.00 13.45 113 GLY A N 1
ATOM 1404 C CA . GLY A 1 114 ? -16.747 44.168 27.290 1.00 17.13 113 GLY A CA 1
ATOM 1405 C C . GLY A 1 114 ? -15.393 43.562 26.975 1.00 12.93 113 GLY A C 1
ATOM 1406 O O . GLY A 1 114 ? -14.785 42.888 27.804 1.00 13.41 113 GLY A O 1
ATOM 1427 N N . THR A 1 116 ? -11.354 43.020 25.781 1.00 12.65 115 THR A N 1
ATOM 1428 C CA . THR A 1 116 ? -9.996 43.485 25.993 1.00 11.26 115 THR A CA 1
ATOM 1429 C C . THR A 1 116 ? -9.485 44.142 24.737 1.00 17.51 115 THR A C 1
ATOM 1430 O O . THR A 1 116 ? -10.107 43.993 23.674 1.00 13.50 115 THR A O 1
ATOM 1441 N N . ALA A 1 117 ? -8.354 44.844 24.841 1.00 11.52 116 ALA A N 1
ATOM 1442 C CA . ALA A 1 117 ? -7.842 45.592 23.686 1.00 9.88 116 ALA A CA 1
ATOM 1443 C C . ALA A 1 117 ? -7.498 44.662 22.473 1.00 10.39 116 ALA A C 1
ATOM 1444 O O . ALA A 1 117 ? -7.893 44.960 21.360 1.00 10.62 116 ALA A O 1
ATOM 1451 N N . PRO A 1 118 ? -6.767 43.561 22.684 1.00 8.69 117 PRO A N 1
ATOM 1452 C CA . PRO A 1 118 ? -6.512 42.636 21.557 1.00 8.30 117 PRO A CA 1
ATOM 1453 C C . PRO A 1 118 ? -7.775 42.140 20.873 1.00 11.87 117 PRO A C 1
ATOM 1454 O O . PRO A 1 118 ? -7.781 42.008 19.634 1.00 13.83 117 PRO A O 1
ATOM 1465 N N . GLU A 1 119 ? -8.814 41.867 21.662 1.00 17.07 118 GLU A N 1
ATOM 1466 C CA . GLU A 1 119 ? -10.104 41.414 21.149 1.00 12.20 118 GLU A CA 1
ATOM 1467 C C . GLU A 1 119 ? -10.755 42.543 20.381 1.00 9.93 118 GLU A C 1
ATOM 1468 O O . GLU A 1 119 ? -11.282 42.348 19.310 1.00 13.24 118 GLU A O 1
ATOM 1480 N N . GLN A 1 120 ? -10.705 43.732 20.946 1.00 9.80 119 GLN A N 1
ATOM 1481 C CA . GLN A 1 120 ? -11.391 44.881 20.380 1.00 11.26 119 GLN A CA 1
ATOM 1482 C C . GLN A 1 120 ? -10.719 45.413 19.110 1.00 13.00 119 GLN A C 1
ATOM 1483 O O . GLN A 1 120 ? -11.400 45.853 18.177 1.00 17.07 119 GLN A O 1
ATOM 1497 N N . TYR A 1 121 ? -9.400 45.344 19.058 1.00 15.47 120 TYR A N 1
ATOM 1498 C CA . TYR A 1 121 ? -8.693 45.668 17.812 1.00 8.42 120 TYR A CA 1
ATOM 1499 C C . TYR A 1 121 ? -9.055 44.676 16.691 1.00 11.87 120 TYR A C 1
ATOM 1500 O O . TYR A 1 121 ? -9.229 45.076 15.548 1.00 12.64 120 TYR A O 1
ATOM 1518 N N . ALA A 1 122 ? -9.181 43.397 17.035 1.00 14.39 121 ALA A N 1
ATOM 1519 C CA . ALA A 1 122 ? -9.691 42.401 16.094 1.00 19.30 121 ALA A CA 1
ATOM 1520 C C . ALA A 1 122 ? -11.093 42.741 15.597 1.00 13.51 121 ALA A C 1
ATOM 1521 O O . ALA A 1 122 ? -11.397 42.666 14.387 1.00 11.96 121 ALA A O 1
ATOM 1528 N N . TRP A 1 123 ? -11.982 43.084 16.526 1.00 12.23 122 TRP A N 1
ATOM 1529 C CA . TRP A 1 123 ? -13.291 43.544 16.148 1.00 18.96 122 TRP A CA 1
ATOM 1530 C C . TRP A 1 123 ? -13.275 44.744 15.206 1.00 18.01 122 TRP A C 1
ATOM 1531 O O . TRP A 1 123 ? -13.990 44.760 14.177 1.00 19.12 122 TRP A O 1
ATOM 1552 N N . PHE A 1 124 ? -12.503 45.763 15.564 1.00 18.20 123 PHE A N 1
ATOM 1553 C CA . PHE A 1 124 ? -12.473 46.995 14.776 1.00 12.35 123 PHE A CA 1
ATOM 1554 C C . PHE A 1 124 ? -12.031 46.631 13.362 1.00 19.59 123 PHE A C 1
ATOM 1555 O O . PHE A 1 124 ? -12.719 46.910 12.379 1.00 17.03 123 PHE A O 1
ATOM 1572 N N . TYR A 1 125 ? -10.895 45.975 13.244 1.00 13.58 124 TYR A N 1
ATOM 1573 C CA . TYR A 1 125 ? -10.280 45.882 11.904 1.00 16.87 124 TYR A CA 1
ATOM 1574 C C . TYR A 1 125 ? -10.610 44.619 11.100 1.00 19.64 124 TYR A C 1
ATOM 1575 O O . TYR A 1 125 ? -10.366 44.561 9.903 1.00 18.35 124 TYR A O 1
ATOM 1593 N N . TYR A 1 126 ? -11.150 43.611 11.754 1.00 14.53 125 TYR A N 1
ATOM 1594 C CA . TYR A 1 126 ? -11.413 42.313 11.108 1.00 15.52 125 TYR A CA 1
ATOM 1595 C C . TYR A 1 126 ? -12.822 41.784 11.425 1.00 20.73 125 TYR A C 1
ATOM 1596 O O . TYR A 1 126 ? -13.284 40.881 10.735 1.00 20.83 125 TYR A O 1
ATOM 1614 N N . GLY A 1 127 ? -13.502 42.336 12.443 1.00 20.12 126 GLY A N 1
ATOM 1615 C CA . GLY A 1 127 ? -14.824 41.861 12.838 1.00 18.30 126 GLY A CA 1
ATOM 1616 C C . GLY A 1 127 ? -15.988 42.807 12.574 1.00 19.79 126 GLY A C 1
ATOM 1617 O O . GLY A 1 127 ? -17.102 42.571 13.020 1.00 20.65 126 GLY A O 1
ATOM 1621 N N . GLY A 1 128 ? -15.737 43.879 11.836 1.00 18.67 127 GLY A N 1
ATOM 1622 C CA . GLY A 1 128 ? -16.801 44.771 11.413 1.00 19.90 127 GLY A CA 1
ATOM 1623 C C . GLY A 1 128 ? -16.971 46.072 12.191 1.00 25.57 127 GLY A C 1
ATOM 1624 O O . GLY A 1 128 ? -17.858 46.861 11.863 1.00 17.49 127 GLY A O 1
ATOM 1628 N N . GLY A 1 129 ? -16.137 46.326 13.203 1.00 17.20 128 GLY A N 1
ATOM 1629 C CA . GLY A 1 129 ? -16.268 47.537 14.008 1.00 15.01 128 GLY A CA 1
ATOM 1630 C C . GLY A 1 129 ? -16.054 48.860 13.290 1.00 13.39 128 GLY A C 1
ATOM 1631 O O . GLY A 1 129 ? -16.791 49.848 13.498 1.00 15.62 128 GLY A O 1
ATOM 1652 N N . GLU A 1 131 ? -16.566 49.551 10.244 1.00 21.85 130 GLU A N 1
ATOM 1653 C CA . GLU A 1 131 ? -17.699 49.782 9.351 1.00 20.98 130 GLU A CA 1
ATOM 1654 C C . GLU A 1 131 ? -18.877 50.289 10.140 1.00 26.43 130 GLU A C 1
ATOM 1655 O O . GLU A 1 131 ? -19.555 51.235 9.724 1.00 17.94 130 GLU A O 1
ATOM 1667 N N . LEU A 1 132 ? -19.083 49.717 11.325 1.00 21.36 131 LEU A N 1
ATOM 1668 C CA . LEU A 1 132 ? -20.181 50.161 12.176 1.00 22.67 131 LEU A CA 1
ATOM 1669 C C . LEU A 1 132 ? -19.957 51.567 12.703 1.00 21.14 131 LEU A C 1
ATOM 1670 O O . LEU A 1 132 ? -20.916 52.334 12.826 1.00 23.10 131 LEU A O 1
ATOM 1703 N N . LYS A 1 134 ? -18.254 54.032 11.252 1.00 19.32 133 LYS A N 1
ATOM 1704 C CA . LYS A 1 134 ? -18.527 54.891 10.092 1.00 20.16 133 LYS A CA 1
ATOM 1705 C C . LYS A 1 134 ? -20.030 55.105 9.870 1.00 22.19 133 LYS A C 1
ATOM 1706 O O . LYS A 1 134 ? -20.483 56.219 9.593 1.00 25.85 133 LYS A O 1
ATOM 1725 N N . GLU A 1 135 ? -20.793 54.035 10.018 1.00 22.61 134 GLU A N 1
ATOM 1726 C CA . GLU A 1 135 ? -22.262 54.093 9.970 1.00 27.25 134 GLU A CA 1
ATOM 1727 C C . GLU A 1 135 ? -22.841 55.136 10.915 1.00 34.43 134 GLU A C 1
ATOM 1728 O O . GLU A 1 135 ? -23.884 55.728 10.636 1.00 23.94 134 GLU A O 1
ATOM 1740 N N . THR A 1 136 ? -22.190 55.343 12.055 1.00 21.78 135 THR A N 1
ATOM 1741 C CA . THR A 1 136 ? -22.634 56.357 13.001 1.00 13.68 135 THR A CA 1
ATOM 1742 C C . THR A 1 136 ? -22.123 57.731 12.660 1.00 28.11 135 THR A C 1
ATOM 1743 O O . THR A 1 136 ? -22.874 58.722 12.692 1.00 29.40 135 THR A O 1
ATOM 1754 N N . TYR A 1 137 ? -20.835 57.792 12.364 1.00 27.47 136 TYR A N 1
ATOM 1755 C CA . TYR A 1 137 ? -20.161 59.065 12.206 1.00 20.47 136 TYR A CA 1
ATOM 1756 C C . TYR A 1 137 ? -20.363 59.707 10.798 1.00 28.15 136 TYR A C 1
ATOM 1757 O O . TYR A 1 137 ? -20.261 60.922 10.668 1.00 25.40 136 TYR A O 1
ATOM 1775 N N . ASP A 1 138 ? -20.677 58.930 9.770 1.00 34.97 137 ASP A N 1
ATOM 1776 C CA . ASP A 1 138 ? -20.895 59.522 8.438 1.00 29.22 137 ASP A CA 1
ATOM 1777 C C . ASP A 1 138 ? -21.964 60.613 8.392 1.00 41.61 137 ASP A C 1
ATOM 1778 O O . ASP A 1 138 ? -21.829 61.588 7.659 1.00 42.74 137 ASP A O 1
ATOM 1787 N N . GLN A 1 139 ? -23.037 60.434 9.151 1.00 44.26 138 GLN A N 1
ATOM 1788 C CA . GLN A 1 139 ? -24.117 61.412 9.163 1.00 48.36 138 GLN A CA 1
ATOM 1789 C C . GLN A 1 139 ? -23.716 62.760 9.782 1.00 44.06 138 GLN A C 1
ATOM 1790 O O . GLN A 1 139 ? -24.508 63.706 9.749 1.00 45.44 138 GLN A O 1
ATOM 1804 N N . TYR A 1 140 ? -22.484 62.872 10.296 1.00 31.04 139 TYR A N 1
ATOM 1805 C CA . TYR A 1 140 ? -21.999 64.145 10.853 1.00 21.62 139 TYR A CA 1
ATOM 1806 C C . TYR A 1 140 ? -20.871 64.716 10.029 1.00 20.89 139 TYR A C 1
ATOM 1807 O O . TYR A 1 140 ? -20.309 65.764 10.371 1.00 31.41 139 TYR A O 1
ATOM 1825 N N . GLY A 1 141 ? -20.516 64.025 8.951 1.00 24.31 140 GLY A N 1
ATOM 1826 C CA . GLY A 1 141 ? -19.370 64.437 8.165 1.00 40.44 140 GLY A CA 1
ATOM 1827 C C . GLY A 1 141 ? -18.065 64.341 8.930 1.00 36.89 140 GLY A C 1
ATOM 1828 O O . GLY A 1 141 ? -17.163 65.180 8.763 1.00 23.35 140 GLY A O 1
ATOM 1832 N N . ILE A 1 142 ? -17.961 63.307 9.765 1.00 25.81 141 ILE A N 1
ATOM 1833 C CA . ILE A 1 142 ? -16.754 63.047 10.549 1.00 21.53 141 ILE A CA 1
ATOM 1834 C C . ILE A 1 142 ? -16.299 61.629 10.243 1.00 19.31 141 ILE A C 1
ATOM 1835 O O . ILE A 1 142 ? -17.127 60.740 10.098 1.00 25.28 141 ILE A O 1
ATOM 1851 N N . LEU A 1 143 ? -14.992 61.441 10.068 1.00 19.96 142 LEU A N 1
ATOM 1852 C CA . LEU A 1 143 ? -14.447 60.098 9.959 1.00 25.05 142 LEU A CA 1
ATOM 1853 C C . LEU A 1 143 ? -13.817 59.805 11.317 1.00 21.60 142 LEU A C 1
ATOM 1854 O O . LEU A 1 143 ? -13.059 60.611 11.826 1.00 22.13 142 LEU A O 1
ATOM 1870 N N . SER A 1 144 ? -14.174 58.680 11.914 1.00 19.66 143 SER A N 1
ATOM 1871 C CA . SER A 1 144 ? -13.606 58.321 13.217 1.00 23.85 143 SER A CA 1
ATOM 1872 C C . SER A 1 144 ? -12.700 57.131 13.068 1.00 20.73 143 SER A C 1
ATOM 1873 O O . SER A 1 144 ? -13.029 56.211 12.324 1.00 14.80 143 SER A O 1
ATOM 1881 N N . PHE A 1 145 ? -11.570 57.158 13.788 1.00 17.49 144 PHE A N 1
ATOM 1882 C CA . PHE A 1 145 ? -10.560 56.114 13.746 1.00 17.00 144 PHE A CA 1
ATOM 1883 C C . PHE A 1 145 ? -10.119 55.784 15.165 1.00 17.37 144 PHE A C 1
ATOM 1884 O O . PHE A 1 145 ? -10.038 56.694 15.998 1.00 16.28 144 PHE A O 1
ATOM 1901 N N . PRO A 1 146 ? -9.777 54.515 15.430 1.00 15.87 145 PRO A N 1
ATOM 1902 C CA . PRO A 1 146 ? -9.163 54.243 16.736 1.00 16.94 145 PRO A CA 1
ATOM 1903 C C . PRO A 1 146 ? -7.955 55.152 17.013 1.00 17.25 145 PRO A C 1
ATOM 1904 O O . PRO A 1 146 ? -7.091 55.351 16.153 1.00 17.69 145 PRO A O 1
ATOM 1915 N N . GLY A 1 147 ? -7.896 55.665 18.240 1.00 16.68 146 GLY A N 1
ATOM 1916 C CA . GLY A 1 147 ? -6.948 56.686 18.588 1.00 14.24 146 GLY A CA 1
ATOM 1917 C C . GLY A 1 147 ? -5.999 56.305 19.692 1.00 12.93 146 GLY A C 1
ATOM 1918 O O . GLY A 1 147 ? -5.236 57.159 20.134 1.00 15.19 146 GLY A O 1
ATOM 1922 N N . GLY A 1 148 ? -6.052 55.040 20.134 1.00 17.45 147 GLY A N 1
ATOM 1923 C CA . GLY A 1 148 ? -5.142 54.526 21.151 1.00 13.40 147 GLY A CA 1
ATOM 1924 C C . GLY A 1 148 ? -5.822 53.847 22.333 1.00 9.76 147 GLY A C 1
ATOM 1925 O O . GLY A 1 148 ? -6.794 54.368 22.884 1.00 15.83 147 GLY A O 1
ATOM 1929 N N . ASN A 1 149 ? -5.377 52.650 22.683 1.00 14.37 148 ASN A N 1
ATOM 1930 C CA . ASN A 1 149 ? -6.024 51.926 23.773 1.00 12.04 148 ASN A CA 1
ATOM 1931 C C . ASN A 1 149 ? -5.279 52.005 25.074 1.00 11.17 148 ASN A C 1
ATOM 1932 O O . ASN A 1 149 ? -4.080 51.765 25.122 1.00 16.26 148 ASN A O 1
ATOM 1943 N N . THR A 1 150 ? -5.996 52.227 26.162 1.00 11.93 149 THR A N 1
ATOM 1944 C CA . THR A 1 150 ? -5.362 52.208 27.488 1.00 15.02 149 THR A CA 1
ATOM 1945 C C . THR A 1 150 ? -5.079 50.802 28.025 1.00 20.95 149 THR A C 1
ATOM 1946 O O . THR A 1 150 ? -4.287 50.632 28.964 1.00 15.18 149 THR A O 1
ATOM 1957 N N . GLY A 1 151 ? -5.736 49.792 27.455 1.00 13.86 150 GLY A N 1
ATOM 1958 C CA . GLY A 1 151 ? -5.835 48.513 28.110 1.00 11.25 150 GLY A CA 1
ATOM 1959 C C . GLY A 1 151 ? -6.769 48.575 29.307 1.00 14.90 150 GLY A C 1
ATOM 1960 O O . GLY A 1 151 ? -7.504 49.521 29.464 1.00 12.57 150 GLY A O 1
ATOM 1964 N N . VAL A 1 152 ? -6.759 47.540 30.137 1.00 11.84 151 VAL A N 1
ATOM 1965 C CA . VAL A 1 152 ? -7.704 47.444 31.261 1.00 17.08 151 VAL A CA 1
ATOM 1966 C C . VAL A 1 152 ? -7.584 48.588 32.241 1.00 15.83 151 VAL A C 1
ATOM 1967 O O . VAL A 1 152 ? -6.487 48.886 32.699 1.00 15.30 151 VAL A O 1
ATOM 1980 N N . GLN A 1 153 ? -8.699 49.217 32.564 1.00 13.20 152 GLN A N 1
ATOM 1981 C CA . GLN A 1 153 ? -8.686 50.342 33.501 1.00 10.56 152 GLN A CA 1
ATOM 1982 C C . GLN A 1 153 ? -9.094 49.927 34.914 1.00 18.46 152 GLN A C 1
ATOM 1983 O O . GLN A 1 153 ? -9.765 48.925 35.119 1.00 12.79 152 GLN A O 1
ATOM 2014 N N . GLY A 1 155 ? -11.105 50.750 38.627 1.00 10.10 154 GLY A N 1
ATOM 2015 C CA . GLY A 1 155 ? -12.433 51.184 39.001 1.00 11.76 154 GLY A CA 1
ATOM 2016 C C . GLY A 1 155 ? -12.566 52.623 39.480 1.00 19.03 154 GLY A C 1
ATOM 2017 O O . GLY A 1 155 ? -13.679 53.183 39.514 1.00 19.86 154 GLY A O 1
ATOM 2021 N N . GLY A 1 156 ? -11.444 53.226 39.843 1.00 17.43 155 GLY A N 1
ATOM 2022 C CA . GLY A 1 156 ? -11.416 54.607 40.289 1.00 16.46 155 GLY A CA 1
ATOM 2023 C C . GLY A 1 156 ? -10.972 54.858 41.733 1.00 14.77 155 GLY A C 1
ATOM 2024 O O . GLY A 1 156 ? -10.593 53.940 42.488 1.00 17.18 155 GLY A O 1
ATOM 2028 N N . TRP A 1 157 ? -11.015 56.139 42.087 1.00 16.40 156 TRP A N 1
ATOM 2029 C CA . TRP A 1 157 ? -10.544 56.664 43.360 1.00 14.25 156 TRP A CA 1
ATOM 2030 C C . TRP A 1 157 ? -11.755 57.122 44.182 1.00 18.29 156 TRP A C 1
ATOM 2031 O O . TRP A 1 157 ? -12.593 57.874 43.694 1.00 16.93 156 TRP A O 1
ATOM 2052 N N . PHE A 1 158 ? -11.855 56.631 45.412 1.00 13.95 157 PHE A N 1
ATOM 2053 C CA . PHE A 1 158 ? -12.977 56.933 46.297 1.00 12.61 157 PHE A CA 1
ATOM 2054 C C . PHE A 1 158 ? -12.563 57.496 47.652 1.00 24.46 157 PHE A C 1
ATOM 2055 O O . PHE A 1 158 ? -11.523 57.130 48.220 1.00 19.66 157 PHE A O 1
ATOM 2072 N N . ARG A 1 159 ? -13.384 58.407 48.167 1.00 21.59 158 ARG A N 1
ATOM 2073 C CA . ARG A 1 159 ? -13.182 58.921 49.500 1.00 20.33 158 ARG A CA 1
ATOM 2074 C C . ARG A 1 159 ? -13.565 57.873 50.519 1.00 22.66 158 ARG A C 1
ATOM 2075 O O . ARG A 1 159 ? -12.892 57.716 51.538 1.00 21.99 158 ARG A O 1
ATOM 2096 N N . LYS A 1 160 ? -14.669 57.194 50.245 1.00 21.11 159 LYS A N 1
ATOM 2097 C CA . LYS A 1 160 ? -15.255 56.225 51.170 1.00 19.82 159 LYS A CA 1
ATOM 2098 C C . LYS A 1 160 ? -15.435 54.899 50.459 1.00 27.60 159 LYS A C 1
ATOM 2099 O O . LYS A 1 160 ? -15.690 54.885 49.267 1.00 24.18 159 LYS A O 1
ATOM 2118 N N . GLU A 1 161 ? -15.303 53.787 51.180 1.00 19.87 160 GLU A N 1
ATOM 2119 C CA . GLU A 1 161 ? -15.469 52.475 50.556 1.00 19.22 160 GLU A CA 1
ATOM 2120 C C . GLU A 1 161 ? -16.912 52.259 50.115 1.00 24.57 160 GLU A C 1
ATOM 2121 O O . GLU A 1 161 ? -17.836 52.793 50.698 1.00 18.02 160 GLU A O 1
ATOM 2133 N N . ILE A 1 162 ? -17.077 51.443 49.078 1.00 20.46 161 ILE A N 1
ATOM 2134 C CA . ILE A 1 162 ? -18.372 50.973 48.641 1.00 15.70 161 ILE A CA 1
ATOM 2135 C C . ILE A 1 162 ? -18.554 49.571 49.170 1.00 20.94 161 ILE A C 1
ATOM 2136 O O . ILE A 1 162 ? -17.883 48.650 48.710 1.00 20.82 161 ILE A O 1
ATOM 2152 N N . ASN A 1 163 ? -19.457 49.410 50.141 1.00 29.38 162 ASN A N 1
ATOM 2153 C CA . ASN A 1 163 ? -19.712 48.100 50.750 1.00 28.36 162 ASN A CA 1
ATOM 2154 C C . ASN A 1 163 ? -21.046 47.479 50.332 1.00 24.94 162 ASN A C 1
ATOM 2155 O O . ASN A 1 163 ? -21.196 46.266 50.308 1.00 25.16 162 ASN A O 1
ATOM 2166 N N . THR A 1 164 ? -22.005 48.322 49.986 1.00 23.73 163 THR A N 1
ATOM 2167 C CA . THR A 1 164 ? -23.300 47.866 49.540 1.00 24.85 163 THR A CA 1
ATOM 2168 C C . THR A 1 164 ? -23.815 48.726 48.371 1.00 25.38 163 THR A C 1
ATOM 2169 O O . THR A 1 164 ? -23.340 49.839 48.148 1.00 18.61 163 THR A O 1
ATOM 2180 N N . VAL A 1 165 ? -24.796 48.225 47.631 1.00 20.60 164 VAL A N 1
ATOM 2181 C CA . VAL A 1 165 ? -25.406 49.004 46.561 1.00 23.63 164 VAL A CA 1
ATOM 2182 C C . VAL A 1 165 ? -25.917 50.366 47.046 1.00 28.65 164 VAL A C 1
ATOM 2183 O O . VAL A 1 165 ? -25.864 51.355 46.313 1.00 29.38 164 VAL A O 1
ATOM 2196 N N . GLU A 1 166 ? -26.389 50.422 48.289 1.00 22.89 165 GLU A N 1
ATOM 2197 C CA . GLU A 1 166 ? -26.923 51.651 48.855 1.00 29.86 165 GLU A CA 1
ATOM 2198 C C . GLU A 1 166 ? -25.839 52.759 48.884 1.00 23.25 165 GLU A C 1
ATOM 2199 O O . GLU A 1 166 ? -26.149 53.948 48.766 1.00 26.55 165 GLU A O 1
ATOM 2211 N N . ASP A 1 167 ? -24.572 52.373 48.994 1.00 21.10 166 ASP A N 1
ATOM 2212 C CA . ASP A 1 167 ? -23.478 53.347 49.001 1.00 22.51 166 ASP A CA 1
ATOM 2213 C C . ASP A 1 167 ? -23.310 54.052 47.640 1.00 21.04 166 ASP A C 1
ATOM 2214 O O . ASP A 1 167 ? -22.648 55.085 47.560 1.00 31.39 166 ASP A O 1
ATOM 2223 N N . LEU A 1 168 ? -23.895 53.509 46.579 1.00 24.35 167 LEU A N 1
ATOM 2224 C CA . LEU A 1 168 ? -23.859 54.187 45.269 1.00 17.08 167 LEU A CA 1
ATOM 2225 C C . LEU A 1 168 ? -24.930 55.243 45.109 1.00 27.51 167 LEU A C 1
ATOM 2226 O O . LEU A 1 168 ? -24.851 56.078 44.212 1.00 21.98 167 LEU A O 1
ATOM 2242 N N . LYS A 1 169 ? -25.939 55.203 45.968 1.00 24.77 168 LYS A N 1
ATOM 2243 C CA . LYS A 1 169 ? -27.038 56.154 45.875 1.00 27.79 168 LYS A CA 1
ATOM 2244 C C . LYS A 1 169 ? -26.558 57.565 46.151 1.00 22.33 168 LYS A C 1
ATOM 2245 O O . LYS A 1 169 ? -25.997 57.852 47.204 1.00 25.18 168 LYS A O 1
ATOM 2264 N N . GLY A 1 170 ? -26.796 58.442 45.187 1.00 16.99 169 GLY A N 1
ATOM 2265 C CA . GLY A 1 170 ? -26.394 59.825 45.297 1.00 21.45 169 GLY A CA 1
ATOM 2266 C C . GLY A 1 170 ? -24.892 60.022 45.243 1.00 29.04 169 GLY A C 1
ATOM 2267 O O . GLY A 1 170 ? -24.429 61.117 45.475 1.00 19.91 169 GLY A O 1
ATOM 2271 N N . LEU A 1 171 ? -24.118 58.979 44.947 1.00 23.50 170 LEU A N 1
ATOM 2272 C CA . LEU A 1 171 ? -22.685 59.157 44.795 1.00 21.66 170 LEU A CA 1
ATOM 2273 C C . LEU A 1 171 ? -22.329 60.064 43.599 1.00 16.91 170 LEU A C 1
ATOM 2274 O O . LEU A 1 171 ? -22.648 59.742 42.455 1.00 18.66 170 LEU A O 1
ATOM 2290 N N . LYS A 1 172 ? -21.655 61.174 43.886 1.00 18.35 171 LYS A N 1
ATOM 2291 C CA . LYS A 1 172 ? -21.156 62.107 42.877 1.00 20.55 171 LYS A CA 1
ATOM 2292 C C . LYS A 1 172 ? -19.856 61.575 42.316 1.00 22.63 171 LYS A C 1
ATOM 2293 O O . LYS A 1 172 ? -18.787 61.748 42.904 1.00 21.33 171 LYS A O 1
ATOM 2329 N N . ARG A 1 174 ? -17.277 61.099 38.947 1.00 13.62 173 ARG A N 1
ATOM 2330 C CA . ARG A 1 174 ? -16.892 61.340 37.552 1.00 15.51 173 ARG A CA 1
ATOM 2331 C C . ARG A 1 174 ? -16.654 59.976 36.872 1.00 15.06 173 ARG A C 1
ATOM 2332 O O . ARG A 1 174 ? -15.735 59.256 37.233 1.00 14.38 173 ARG A O 1
ATOM 2353 N N . ILE A 1 175 ? -17.484 59.652 35.871 1.00 17.26 174 ILE A N 1
ATOM 2354 C CA . ILE A 1 175 ? -17.448 58.367 35.182 1.00 14.05 174 ILE A CA 1
ATOM 2355 C C . ILE A 1 175 ? -18.165 58.525 33.808 1.00 17.34 174 ILE A C 1
ATOM 2356 O O . ILE A 1 175 ? -19.348 58.878 33.734 1.00 16.53 174 ILE A O 1
ATOM 2372 N N . PRO A 1 176 ? -17.431 58.326 32.716 1.00 16.91 175 PRO A N 1
ATOM 2373 C CA . PRO A 1 176 ? -18.016 58.616 31.397 1.00 18.11 175 PRO A CA 1
ATOM 2374 C C . PRO A 1 176 ? -18.760 57.443 30.780 1.00 17.04 175 PRO A C 1
ATOM 2375 O O . PRO A 1 176 ? -18.774 56.329 31.318 1.00 12.58 175 PRO A O 1
ATOM 2386 N N . GLY A 1 177 ? -19.355 57.683 29.614 1.00 17.69 176 GLY A N 1
ATOM 2387 C CA . GLY A 1 177 ? -19.757 56.572 28.758 1.00 15.71 176 GLY A CA 1
ATOM 2388 C C . GLY A 1 177 ? -20.892 55.754 29.325 1.00 14.38 176 GLY A C 1
ATOM 2389 O O . GLY A 1 177 ? -21.682 56.226 30.149 1.00 14.05 176 GLY A O 1
ATOM 2393 N N . PHE A 1 178 ? -21.008 54.522 28.860 1.00 16.90 177 PHE A N 1
ATOM 2394 C CA . PHE A 1 178 ? -22.136 53.702 29.214 1.00 15.53 177 PHE A CA 1
ATOM 2395 C C . PHE A 1 178 ? -22.078 53.339 30.718 1.00 16.31 177 PHE A C 1
ATOM 2396 O O . PHE A 1 178 ? -23.112 53.203 31.356 1.00 16.19 177 PHE A O 1
ATOM 2413 N N . ALA A 1 179 ? -20.875 53.240 31.282 1.00 15.27 178 ALA A N 1
ATOM 2414 C CA . ALA A 1 179 ? -20.739 52.917 32.712 1.00 22.09 178 ALA A CA 1
ATOM 2415 C C . ALA A 1 179 ? -21.414 53.991 33.531 1.00 16.03 178 ALA A C 1
ATOM 2416 O O . ALA A 1 179 ? -22.088 53.701 34.537 1.00 16.18 178 ALA A O 1
ATOM 2423 N N . GLY A 1 180 ? -21.270 55.222 33.068 1.00 14.08 179 GLY A N 1
ATOM 2424 C CA . GLY A 1 180 ? -21.930 56.348 33.695 1.00 12.41 179 GLY A CA 1
ATOM 2425 C C . GLY A 1 180 ? -23.425 56.144 33.697 1.00 18.21 179 GLY A C 1
ATOM 2426 O O . GLY A 1 180 ? -24.091 56.370 34.714 1.00 15.74 179 GLY A O 1
ATOM 2430 N N . GLU A 1 181 ? -23.951 55.697 32.561 1.00 17.07 180 GLU A N 1
ATOM 2431 C CA . GLU A 1 181 ? -25.391 55.432 32.430 1.00 13.60 180 GLU A CA 1
ATOM 2432 C C . GLU A 1 181 ? -25.845 54.375 33.425 1.00 23.82 180 GLU A C 1
ATOM 2433 O O . GLU A 1 181 ? -26.900 54.512 34.076 1.00 18.21 180 GLU A O 1
ATOM 2445 N N . VAL A 1 182 ? -25.041 53.323 33.542 1.00 15.22 181 VAL A N 1
ATOM 2446 C CA . VAL A 1 182 ? -25.328 52.218 34.431 1.00 17.09 181 VAL A CA 1
ATOM 2447 C C . VAL A 1 182 ? -25.355 52.638 35.912 1.00 18.62 181 VAL A C 1
ATOM 2448 O O . VAL A 1 182 ? -26.267 52.242 36.644 1.00 19.05 181 VAL A O 1
ATOM 2461 N N . LEU A 1 183 ? -24.380 53.422 36.356 1.00 19.66 182 LEU A N 1
ATOM 2462 C CA . LEU A 1 183 ? -24.376 53.918 37.727 1.00 20.98 182 LEU A CA 1
ATOM 2463 C C . LEU A 1 183 ? -25.528 54.880 37.976 1.00 19.83 182 LEU A C 1
ATOM 2464 O O . LEU A 1 183 ? -26.078 54.901 39.079 1.00 16.30 182 LEU A O 1
ATOM 2480 N N . ALA A 1 184 ? -25.896 55.683 36.978 1.00 19.55 183 ALA A N 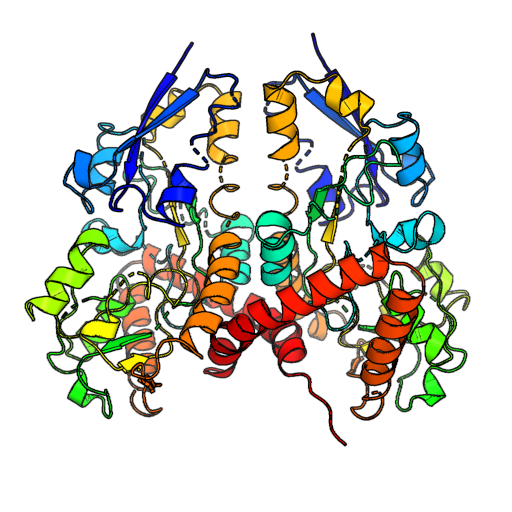1
ATOM 2481 C CA . ALA A 1 184 ? -27.108 56.515 37.112 1.00 19.30 183 ALA A CA 1
ATOM 2482 C C . ALA A 1 184 ? -28.341 55.656 37.368 1.00 22.80 183 ALA A C 1
ATOM 2483 O O . ALA A 1 184 ? -29.189 55.987 38.195 1.00 18.61 183 ALA A O 1
ATOM 2490 N N . LYS A 1 185 ? -28.431 54.542 36.664 1.00 21.88 184 LYS A N 1
ATOM 2491 C CA . LYS A 1 185 ? -29.552 53.637 36.852 1.00 19.59 184 LYS A CA 1
ATOM 2492 C C . LYS A 1 185 ? -29.626 53.098 38.267 1.00 25.00 184 LYS A C 1
ATOM 2493 O O . LYS A 1 185 ? -30.716 52.878 38.777 1.00 21.23 184 LYS A O 1
ATOM 2512 N N . LEU A 1 186 ? -28.474 52.912 38.907 1.00 20.11 185 LEU A N 1
ATOM 2513 C CA . LEU A 1 186 ? -28.408 52.481 40.301 1.00 24.90 185 LEU A CA 1
ATOM 2514 C C . LEU A 1 186 ? -28.432 53.621 41.321 1.00 23.38 185 LEU A C 1
ATOM 2515 O O . LEU A 1 186 ? -28.153 53.406 42.493 1.00 22.75 185 LEU A O 1
ATOM 2531 N N . GLY A 1 187 ? -28.763 54.826 40.877 1.00 22.36 186 GLY A N 1
ATOM 2532 C CA . GLY A 1 187 ? -29.043 55.925 41.774 1.00 27.70 186 GLY A CA 1
ATOM 2533 C C . GLY A 1 187 ? -27.870 56.816 42.027 1.00 22.04 186 GLY A C 1
ATOM 2534 O O . GLY A 1 187 ? -27.946 57.697 42.870 1.00 25.43 186 GLY A O 1
ATOM 2538 N N . ALA A 1 188 ? -26.769 56.598 41.296 1.00 23.37 187 ALA A N 1
ATOM 2539 C CA . ALA A 1 188 ? -25.616 57.467 41.436 1.00 11.51 187 ALA A CA 1
ATOM 2540 C C . ALA A 1 188 ? -25.825 58.745 40.622 1.00 17.15 187 ALA A C 1
ATOM 2541 O O . ALA A 1 188 ? -26.801 58.868 39.895 1.00 24.44 187 ALA A O 1
ATOM 2548 N N . SER 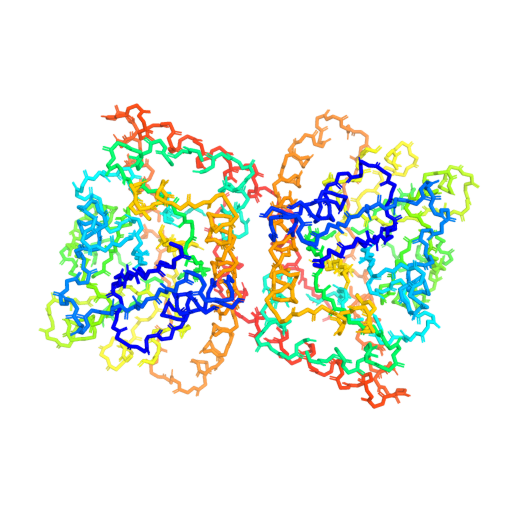A 1 189 ? -24.926 59.704 40.796 1.00 16.86 188 SER A N 1
ATOM 2549 C CA . SER A 1 189 ? -25.004 60.991 40.150 1.00 19.43 188 SER A CA 1
ATOM 2550 C C . SER A 1 189 ? -23.746 61.256 39.328 1.00 18.23 188 SER A C 1
ATOM 2551 O O . SER A 1 189 ? -22.865 62.039 39.725 1.00 19.80 188 SER A O 1
ATOM 2559 N N . PRO A 1 190 ? -23.628 60.588 38.164 1.00 20.35 189 PRO A N 1
ATOM 2560 C CA . PRO A 1 190 ? -22.376 60.648 37.404 1.00 16.89 189 PRO A CA 1
ATOM 2561 C C . PRO A 1 190 ? -22.141 61.950 36.665 1.00 18.01 189 PRO A C 1
ATOM 2562 O O . PRO A 1 190 ? -23.091 62.622 36.277 1.00 25.03 189 PRO A O 1
ATOM 2573 N N . THR A 1 191 ? -20.887 62.252 36.397 1.00 23.82 190 THR A N 1
ATOM 2574 C CA . THR A 1 191 ? -20.562 63.435 35.615 1.00 29.79 190 THR A CA 1
ATOM 2575 C C . THR A 1 191 ? -19.378 63.126 34.695 1.00 27.87 190 THR A C 1
ATOM 2576 O O . THR A 1 191 ? -18.690 62.135 34.893 1.00 20.86 190 THR A O 1
ATOM 2587 N N . ASN A 1 192 ? -19.145 63.953 33.680 1.00 22.22 191 ASN A N 1
ATOM 2588 C CA . ASN A 1 192 ? -17.977 63.781 32.806 1.00 29.05 191 ASN A CA 1
ATOM 2589 C C . ASN A 1 192 ? -17.107 65.018 32.837 1.00 34.34 191 ASN A C 1
ATOM 2590 O O . ASN A 1 192 ? -17.215 65.902 32.002 1.00 48.51 191 ASN A O 1
ATOM 2601 N N . ILE A 1 193 ? -16.252 65.077 33.836 1.00 26.94 192 ILE A N 1
ATOM 2602 C CA . ILE A 1 193 ? -15.335 66.178 33.990 1.00 29.16 192 ILE A CA 1
ATOM 2603 C C . ILE A 1 193 ? -14.098 65.786 33.224 1.00 23.88 192 ILE A C 1
ATOM 2604 O O . ILE A 1 193 ? -13.640 64.652 33.328 1.00 30.13 192 ILE A O 1
ATOM 2620 N N . PRO A 1 194 ? -13.562 66.707 32.418 1.00 25.76 193 PRO A N 1
ATOM 2621 C CA . PRO A 1 194 ? -12.482 66.270 31.537 1.00 26.55 193 PRO A CA 1
ATOM 2622 C C . PRO A 1 194 ? -11.162 66.176 32.263 1.00 24.10 193 PRO A C 1
ATOM 2623 O O . PRO A 1 194 ? -10.992 66.737 33.357 1.00 20.21 193 PRO A O 1
ATOM 2634 N N . SER A 1 195 ? -10.237 65.451 31.639 1.00 25.93 194 SER A N 1
ATOM 2635 C CA . SER A 1 195 ? -8.986 65.061 32.275 1.00 23.62 194 SER A CA 1
ATOM 2636 C C . SER A 1 195 ? -8.327 66.168 33.102 1.00 33.22 194 SER A C 1
ATOM 2637 O O . SER A 1 195 ? -8.024 65.962 34.280 1.00 25.55 194 SER A O 1
ATOM 2645 N N . ALA A 1 196 ? -8.125 67.345 32.515 1.00 31.58 195 ALA A N 1
ATOM 2646 C CA . ALA A 1 196 ? -7.323 68.383 33.188 1.00 32.64 195 ALA A CA 1
ATOM 2647 C C . ALA A 1 196 ? -7.956 68.979 34.444 1.00 24.30 195 ALA A C 1
ATOM 2648 O O . ALA A 1 196 ? -7.257 69.563 35.264 1.00 35.50 195 ALA A O 1
ATOM 2655 N N . GLU A 1 197 ? -9.266 68.852 34.589 1.00 23.05 196 GLU A N 1
ATOM 2656 C CA . GLU A 1 197 ? -9.983 69.454 35.725 1.00 33.02 196 GLU A CA 1
ATOM 2657 C C . GLU A 1 197 ? -10.323 68.460 36.837 1.00 28.51 196 GLU A C 1
ATOM 2658 O O . GLU A 1 197 ? -10.941 68.824 37.844 1.00 25.94 196 GLU A O 1
ATOM 2670 N N . LEU A 1 198 ? -9.915 67.206 36.670 1.00 28.86 197 LEU A N 1
ATOM 2671 C CA . LEU A 1 198 ? -10.357 66.141 37.579 1.00 23.56 197 LEU A CA 1
ATOM 2672 C C . LEU A 1 198 ? -9.871 66.261 39.005 1.00 24.36 197 LEU A C 1
ATOM 2673 O O . LEU A 1 198 ? -10.657 66.108 39.940 1.00 20.91 197 LEU A O 1
ATOM 2689 N N . TYR A 1 199 ? -8.569 66.491 39.194 1.00 21.12 198 TYR A N 1
ATOM 2690 C CA . TYR A 1 199 ? -8.028 66.578 40.523 1.00 25.50 198 TYR A CA 1
ATOM 2691 C C . TYR A 1 199 ? -8.704 67.714 41.297 1.00 23.39 198 TYR A C 1
ATOM 2692 O O . TYR A 1 199 ? -9.138 67.547 42.449 1.00 22.81 198 TYR A O 1
ATOM 2710 N N . THR A 1 200 ? -8.830 68.864 40.642 1.00 21.65 199 THR A N 1
ATOM 2711 C CA . THR A 1 200 ? -9.504 70.015 41.247 1.00 27.59 199 THR A CA 1
ATOM 2712 C C . THR A 1 200 ? -10.958 69.693 41.641 1.00 25.25 199 THR A C 1
ATOM 2713 O O . THR A 1 200 ? -11.376 70.006 42.743 1.00 21.91 199 THR A O 1
ATOM 2724 N N . ALA A 1 201 ? -11.723 69.059 40.755 1.00 26.16 200 ALA A N 1
ATOM 2725 C CA . ALA A 1 201 ? -13.115 68.726 41.077 1.00 16.09 200 ALA A CA 1
ATOM 2726 C C . ALA A 1 201 ? -13.199 67.856 42.361 1.00 24.05 200 ALA A C 1
ATOM 2727 O O . ALA A 1 201 ? -14.080 68.041 43.207 1.00 20.78 200 ALA A O 1
ATOM 2734 N N . LEU A 1 202 ? -12.259 66.935 42.524 1.00 22.51 201 LEU A N 1
ATOM 2735 C CA . LEU A 1 202 ? -12.262 66.069 43.686 1.00 24.84 201 LEU A CA 1
ATOM 2736 C C . LEU A 1 202 ? -11.850 66.853 44.943 1.00 20.95 201 LEU A C 1
ATOM 2737 O O . LEU A 1 202 ? -12.471 66.727 46.000 1.00 20.50 201 LEU A O 1
ATOM 2753 N N . GLU A 1 203 ? -10.824 67.689 44.807 1.00 31.41 202 GLU A N 1
ATOM 2754 C CA . GLU A 1 203 ? -10.349 68.523 45.914 1.00 39.25 202 GLU A CA 1
ATOM 2755 C C . GLU A 1 203 ? -11.454 69.400 46.520 1.00 33.59 202 GLU A C 1
ATOM 2756 O O . GLU A 1 203 ? -11.599 69.468 47.748 1.00 27.39 202 GLU A O 1
ATOM 2768 N N . ARG A 1 204 ? -12.242 70.044 45.658 1.00 32.36 203 ARG A N 1
ATOM 2769 C CA . ARG A 1 204 ? -13.346 70.911 46.093 1.00 24.19 203 ARG A CA 1
ATOM 2770 C C . ARG A 1 204 ? -14.624 70.194 46.481 1.00 29.41 203 ARG A C 1
ATOM 2771 O O . ARG A 1 204 ? -15.602 70.846 46.805 1.00 34.09 203 ARG A O 1
ATOM 2792 N N . ASN A 1 205 ? -14.648 68.864 46.432 1.00 19.60 204 ASN A N 1
ATOM 2793 C CA . ASN A 1 205 ? -15.870 68.096 46.752 1.00 17.71 204 ASN A CA 1
ATOM 2794 C C . ASN A 1 205 ? -17.021 68.301 45.763 1.00 11.87 204 ASN A C 1
ATOM 2795 O O . ASN A 1 205 ? -18.189 68.054 46.107 1.00 26.45 204 ASN A O 1
ATOM 2806 N N . THR A 1 206 ? -16.681 68.756 44.567 1.00 20.69 205 THR A N 1
ATOM 2807 C CA . THR A 1 206 ? -17.607 68.773 43.446 1.00 18.20 205 THR A CA 1
ATOM 2808 C C . THR A 1 206 ? -17.994 67.348 43.139 1.00 19.94 205 THR A C 1
ATOM 2809 O O . THR A 1 206 ? -19.139 67.063 42.848 1.00 17.95 205 THR A O 1
ATOM 2820 N N . ILE A 1 207 ? -17.008 66.454 43.210 1.00 16.80 206 ILE A N 1
ATOM 2821 C CA . ILE A 1 207 ? -17.242 65.031 43.131 1.00 18.48 206 ILE A CA 1
ATOM 2822 C C . ILE A 1 207 ? -16.595 64.349 44.353 1.00 16.64 206 ILE A C 1
ATOM 2823 O O . ILE A 1 207 ? -15.694 64.885 44.987 1.00 18.73 206 ILE A O 1
ATOM 2839 N N . ASP A 1 208 ? -17.086 63.167 44.681 1.00 17.85 207 ASP A N 1
ATOM 2840 C CA . ASP A 1 208 ? -16.556 62.384 45.796 1.00 22.25 207 ASP A CA 1
ATOM 2841 C C . ASP A 1 208 ? -15.864 61.108 45.378 1.00 21.83 207 ASP A C 1
ATOM 2842 O O . ASP A 1 208 ? -15.301 60.387 46.202 1.00 21.87 207 ASP A O 1
ATOM 2851 N N . ALA A 1 209 ? -15.928 60.824 44.091 1.00 15.66 208 ALA A N 1
ATOM 2852 C CA . ALA A 1 209 ? -15.201 59.691 43.520 1.00 15.27 208 ALA A CA 1
ATOM 2853 C C . ALA A 1 209 ? -14.963 59.964 42.050 1.00 17.24 208 ALA A C 1
ATOM 2854 O O . ALA A 1 209 ? -15.633 60.815 41.447 1.00 16.14 208 ALA A O 1
ATOM 2861 N N . LEU A 1 210 ? -14.003 59.261 41.466 1.00 16.60 209 LEU A N 1
ATOM 2862 C CA . LEU A 1 210 ? -13.741 59.421 40.057 1.00 15.51 209 LEU A CA 1
ATOM 2863 C C . LEU A 1 210 ? -13.033 58.194 39.543 1.00 13.42 209 LEU A C 1
ATOM 2864 O O . LEU A 1 210 ? -12.383 57.492 40.318 1.00 18.41 209 LEU A O 1
ATOM 2880 N N . GLU A 1 211 ? -13.200 57.891 38.264 1.00 8.74 210 GLU A N 1
ATOM 2881 C CA . GLU A 1 211 ? -12.293 56.972 37.600 1.00 14.65 210 GLU A CA 1
ATOM 2882 C C . GLU A 1 211 ? -11.639 57.760 36.475 1.00 17.92 210 GLU A C 1
ATOM 2883 O O . GLU A 1 211 ? -12.245 58.684 35.908 1.00 16.14 210 GLU A O 1
ATOM 2895 N N . TRP A 1 212 ? -10.356 57.501 36.268 1.00 13.90 211 TRP A N 1
ATOM 2896 C CA . TRP A 1 212 ? -9.657 58.066 35.126 1.00 13.79 211 TRP A CA 1
ATOM 2897 C C . TRP A 1 212 ? -9.117 56.902 34.294 1.00 18.77 211 TRP A C 1
ATOM 2898 O O . TRP A 1 212 ? -9.833 56.438 33.393 1.00 16.97 211 TRP A O 1
ATOM 2919 N N . VAL A 1 213 ? -7.915 56.387 34.563 1.00 10.62 212 VAL A N 1
ATOM 2920 C CA . VAL A 1 213 ? -7.415 55.287 33.720 1.00 8.27 212 VAL A CA 1
ATOM 2921 C C . VAL A 1 213 ? -6.859 54.115 34.538 1.00 17.45 212 VAL A C 1
ATOM 2922 O O . VAL A 1 213 ? -7.476 53.069 34.585 1.00 18.42 212 VAL A O 1
ATOM 2935 N N . GLY A 1 214 ? -5.766 54.329 35.252 1.00 15.56 213 GLY A N 1
ATOM 2936 C CA . GLY A 1 214 ? -5.007 53.247 35.868 1.00 10.28 213 GLY A CA 1
ATOM 2937 C C . GLY A 1 214 ? -3.656 53.818 36.244 1.00 10.12 213 GLY A C 1
ATOM 2938 O O . GLY A 1 214 ? -3.435 55.043 36.094 1.00 13.00 213 GLY A O 1
ATOM 2942 N N . PRO A 1 215 ? -2.765 52.971 36.746 1.00 16.44 214 PRO A N 1
ATOM 2943 C CA . PRO A 1 215 ? -1.463 53.404 37.282 1.00 18.48 214 PRO A CA 1
ATOM 2944 C C . PRO A 1 215 ? -0.661 54.247 36.291 1.00 20.33 214 PRO A C 1
ATOM 2945 O O . PRO A 1 215 ? 0.020 55.227 36.670 1.00 16.08 214 PRO A O 1
ATOM 2956 N N . SER A 1 216 ? -0.812 53.909 35.009 1.00 17.94 215 SER A N 1
ATOM 2957 C CA . SER A 1 216 ? -0.097 54.589 33.943 1.00 19.68 215 SER A CA 1
ATOM 2958 C C . SER A 1 216 ? -0.286 56.108 34.009 1.00 24.10 215 SER A C 1
ATOM 2959 O O . SER A 1 216 ? 0.660 56.842 33.733 1.00 19.13 215 SER A O 1
ATOM 2967 N N . LEU A 1 217 ? -1.487 56.593 34.361 1.00 18.12 216 LEU A N 1
ATOM 2968 C CA . LEU A 1 217 ? -1.683 58.045 34.479 1.00 13.16 216 LEU A CA 1
ATOM 2969 C C . LEU A 1 217 ? -2.191 58.530 35.848 1.00 15.66 216 LEU A C 1
ATOM 2970 O O . LEU A 1 217 ? -2.061 59.718 36.170 1.00 19.84 216 LEU A O 1
ATOM 2986 N N . ASP A 1 218 ? -2.806 57.653 36.629 1.00 10.98 217 ASP A N 1
ATOM 2987 C CA . ASP A 1 218 ? -3.558 58.143 37.817 1.00 11.80 217 ASP A CA 1
ATOM 2988 C C . ASP A 1 218 ? -2.613 58.685 38.901 1.00 19.28 217 ASP A C 1
ATOM 2989 O O . ASP A 1 218 ? -2.966 59.599 39.637 1.00 16.38 217 ASP A O 1
ATOM 2998 N N . LEU A 1 219 ? -1.426 58.113 39.015 1.00 19.85 218 LEU A N 1
ATOM 2999 C CA . LEU A 1 219 ? -0.542 58.473 40.117 1.00 19.00 218 LEU A CA 1
ATOM 3000 C C . LEU A 1 219 ? 0.072 59.843 39.913 1.00 24.75 218 LEU A C 1
ATOM 3001 O O . LEU A 1 219 ? 0.104 60.650 40.831 1.00 26.68 218 LEU A O 1
ATOM 3017 N N . ARG A 1 220 ? 0.499 60.156 38.700 1.00 21.22 219 ARG A N 1
ATOM 3018 C CA . ARG A 1 220 ? 1.111 61.451 38.499 1.00 26.63 219 ARG A CA 1
ATOM 3019 C C . ARG A 1 220 ? 0.044 62.527 38.611 1.00 31.42 219 ARG A C 1
ATOM 3020 O O . ARG A 1 220 ? 0.364 63.689 38.819 1.00 30.82 219 ARG A O 1
ATOM 3058 N N . GLY A 1 222 ? -2.323 62.633 40.941 1.00 24.95 221 GLY A N 1
ATOM 3059 C CA . GLY A 1 222 ? -2.415 63.032 42.339 1.00 26.89 221 GLY A CA 1
ATOM 3060 C C . GLY A 1 222 ? -3.635 62.647 43.160 1.00 28.98 221 GLY A C 1
ATOM 3061 O O . GLY A 1 222 ? -3.708 63.005 44.335 1.00 31.83 221 GLY A O 1
ATOM 3065 N N . PHE A 1 223 ? -4.574 61.911 42.560 1.00 19.65 222 PHE A N 1
ATOM 3066 C CA . PHE A 1 223 ? -5.817 61.497 43.243 1.00 18.87 222 PHE A CA 1
ATOM 3067 C C . PHE A 1 223 ? -5.631 60.849 44.606 1.00 24.65 222 PHE A C 1
ATOM 3068 O O . PHE A 1 223 ? -6.438 61.072 45.531 1.00 22.21 222 PHE A O 1
ATOM 3085 N N . HIS A 1 224 ? -4.590 60.023 44.729 1.00 20.07 223 HIS A N 1
ATOM 3086 C CA . HIS A 1 224 ? -4.321 59.315 45.973 1.00 19.47 223 HIS A CA 1
ATOM 3087 C C . HIS A 1 224 ? -4.171 60.247 47.180 1.00 25.63 223 HIS A C 1
ATOM 3088 O O . HIS A 1 224 ? -4.388 59.822 48.314 1.00 23.07 223 HIS A O 1
ATOM 3102 N N . LYS A 1 225 ? -3.778 61.494 46.936 1.00 28.53 224 LYS A N 1
ATOM 3103 C CA . LYS A 1 225 ? -3.630 62.469 48.009 1.00 37.05 224 LYS A CA 1
ATOM 3104 C C . LYS A 1 225 ? -4.953 62.701 48.747 1.00 34.01 224 LYS A C 1
ATOM 3105 O O . LYS A 1 225 ? -4.972 62.879 49.950 1.00 29.56 224 LYS A O 1
ATOM 3124 N N . ILE A 1 226 ? -6.053 62.694 48.008 1.00 25.58 225 ILE A N 1
ATOM 3125 C CA . ILE A 1 226 ? -7.367 62.965 48.565 1.00 28.06 225 ILE A CA 1
ATOM 3126 C C . ILE A 1 226 ? -8.234 61.733 48.760 1.00 24.01 225 ILE A C 1
ATOM 3127 O O . ILE A 1 226 ? -9.118 61.727 49.605 1.00 32.97 225 ILE A O 1
ATOM 3143 N N . ALA A 1 227 ? -8.033 60.725 47.918 1.00 17.05 226 ALA A N 1
ATOM 3144 C CA . ALA A 1 227 ? -8.922 59.576 47.892 1.00 18.30 226 ALA A CA 1
ATOM 3145 C C . ALA A 1 227 ? -8.091 58.322 48.184 1.00 25.54 226 ALA A C 1
ATOM 3146 O O . ALA A 1 227 ? -7.269 57.917 47.373 1.00 30.79 226 ALA A O 1
ATOM 3153 N N . PRO A 1 228 ? -8.273 57.727 49.363 1.00 25.89 227 PRO A N 1
ATOM 3154 C CA . PRO A 1 228 ? -7.348 56.641 49.690 1.00 27.42 227 PRO A CA 1
ATOM 3155 C C . PRO A 1 228 ? -7.681 55.327 49.007 1.00 28.53 227 PRO A C 1
ATOM 3156 O O . PRO A 1 228 ? -6.820 54.467 48.937 1.00 27.46 227 PRO A O 1
ATOM 3167 N N . TYR A 1 229 ? -8.902 55.160 48.524 1.00 14.29 228 TYR A N 1
ATOM 3168 C CA . TYR A 1 229 ? -9.345 53.856 48.078 1.00 15.23 228 TYR A CA 1
ATOM 3169 C C . TYR A 1 229 ? -9.305 53.775 46.577 1.00 17.48 228 TYR A C 1
ATOM 3170 O O . TYR A 1 229 ? -9.915 54.594 45.888 1.00 19.84 228 TYR A O 1
ATOM 3188 N N . TYR A 1 230 ? -8.576 52.774 46.093 1.00 17.45 229 TYR A N 1
ATOM 3189 C CA . TYR A 1 230 ? -8.318 52.555 44.657 1.00 15.83 229 TYR A CA 1
ATOM 3190 C C . TYR A 1 230 ? -8.933 51.243 44.265 1.00 15.67 229 TYR A C 1
ATOM 3191 O O . TYR A 1 230 ? -8.429 50.187 44.672 1.00 15.13 229 TYR A O 1
ATOM 3209 N N . TYR A 1 231 ? -10.022 51.292 43.511 1.00 13.42 230 TYR A N 1
ATOM 3210 C CA . TYR A 1 231 ? -10.811 50.094 43.223 1.00 17.54 230 TYR A CA 1
ATOM 3211 C C . TYR A 1 231 ? -10.400 49.468 41.918 1.00 19.76 230 TYR A C 1
ATOM 3212 O O . TYR A 1 231 ? -9.999 50.178 40.991 1.00 15.90 230 TYR A O 1
ATOM 3230 N N . THR A 1 232 ? -10.494 48.141 41.848 1.00 14.60 231 THR A N 1
ATOM 3231 C CA . THR A 1 232 ? -10.168 47.408 40.632 1.00 14.64 231 THR A CA 1
ATOM 3232 C C . THR A 1 232 ? -11.366 47.633 39.696 1.00 11.14 231 THR A C 1
ATOM 3233 O O . THR A 1 232 ? -12.435 48.081 40.147 1.00 11.73 231 THR A O 1
ATOM 3244 N N . GLY A 1 233 ? -11.184 47.354 38.408 1.00 20.21 232 GLY A N 1
ATOM 3245 C CA . GLY A 1 233 ? -12.160 47.781 37.408 1.00 16.62 232 GLY A CA 1
ATOM 3246 C C . GLY A 1 233 ? -13.195 46.756 37.012 1.00 20.22 232 GLY A C 1
ATOM 3247 O O . GLY A 1 233 ? -13.366 45.727 37.638 1.00 17.55 232 GLY A O 1
ATOM 3251 N N . TRP A 1 234 ? -13.878 47.093 35.932 1.00 16.45 233 TRP A N 1
ATOM 3252 C CA . TRP A 1 234 ? -14.996 46.370 35.339 1.00 10.64 233 TRP A CA 1
ATOM 3253 C C . TRP A 1 234 ? -15.558 47.276 34.223 1.00 10.86 233 TRP A C 1
ATOM 3254 O O . TRP A 1 234 ? -16.109 46.790 33.238 1.00 17.55 233 TRP A O 1
ATOM 3275 N N . GLN A 1 235 ? -15.474 48.582 34.382 1.00 10.39 234 GLN A N 1
ATOM 3276 C CA . GLN A 1 235 ? -16.305 49.455 33.532 1.00 12.02 234 GLN A CA 1
ATOM 3277 C C . GLN A 1 235 ? -15.617 49.832 32.226 1.00 18.73 234 GLN A C 1
ATOM 3278 O O . GLN A 1 235 ? -16.301 50.169 31.273 1.00 12.12 234 GLN A O 1
ATOM 3292 N N . GLU A 1 236 ? -14.293 49.690 32.147 1.00 14.46 235 GLU A N 1
ATOM 3293 C CA . GLU A 1 236 ? -13.531 50.077 30.943 1.00 10.71 235 GLU A CA 1
ATOM 3294 C C . GLU A 1 236 ? -12.400 49.088 30.695 1.00 13.00 235 GLU A C 1
ATOM 3295 O O . GLU A 1 236 ? -11.237 49.370 30.994 1.00 15.76 235 GLU A O 1
ATOM 3307 N N . PRO A 1 237 ? -12.749 47.907 30.147 1.00 14.49 236 PRO A N 1
ATOM 3308 C CA . PRO A 1 237 ? -11.733 46.875 29.976 1.00 15.92 236 PRO A CA 1
ATOM 3309 C C . PRO A 1 237 ? -10.749 47.175 28.863 1.00 12.10 236 PRO A C 1
ATOM 3310 O O . PRO A 1 237 ? -9.708 46.543 28.818 1.00 12.51 236 PRO A O 1
ATOM 3321 N N . ALA A 1 238 ? -11.090 48.077 27.951 1.00 11.46 237 ALA A N 1
ATOM 3322 C CA . ALA A 1 238 ? -10.184 48.443 26.878 1.00 10.73 237 ALA A CA 1
ATOM 3323 C C . ALA A 1 238 ? -10.617 49.719 26.159 1.00 17.23 237 ALA A C 1
ATOM 3324 O O . ALA A 1 238 ? -11.063 49.704 25.000 1.00 16.90 237 ALA A O 1
ATOM 3331 N N . THR A 1 239 ? -10.422 50.828 26.851 1.00 14.79 238 THR A N 1
ATOM 3332 C CA . THR A 1 239 ? -10.784 52.140 26.379 1.00 15.98 238 THR A CA 1
ATOM 3333 C C . THR A 1 239 ? -10.007 52.548 25.158 1.00 15.39 238 THR A C 1
ATOM 3334 O O . THR A 1 239 ? -8.821 52.735 25.239 1.00 11.99 238 THR A O 1
ATOM 3345 N N . GLU A 1 240 ? -10.667 52.644 24.013 1.00 15.94 239 GLU A N 1
ATOM 3346 C CA . GLU A 1 240 ? -10.038 53.135 22.791 1.00 17.38 239 GLU A CA 1
ATOM 3347 C C . GLU A 1 240 ? -10.377 54.585 22.619 1.00 16.59 239 GLU A C 1
ATOM 3348 O O . GLU A 1 240 ? -11.551 54.962 22.624 1.00 13.81 239 GLU A O 1
ATOM 3360 N N . LEU A 1 241 ? -9.341 55.389 22.468 1.00 14.86 240 LEU A N 1
ATOM 3361 C CA . LEU A 1 241 ? -9.485 56.781 22.157 1.00 16.45 240 LEU A CA 1
ATOM 3362 C C . LEU A 1 241 ? -9.853 56.896 20.674 1.00 15.27 240 LEU A C 1
ATOM 3363 O O . LEU A 1 241 ? -10.039 55.886 19.994 1.00 18.42 240 LEU A O 1
ATOM 3379 N N . GLN A 1 242 ? -9.950 58.130 20.180 1.00 13.67 241 GLN A N 1
ATOM 3380 C CA . GLN A 1 242 ? -10.485 58.401 18.873 1.00 17.09 241 GLN A CA 1
ATOM 3381 C C . GLN A 1 242 ? -9.672 59.493 18.197 1.00 18.78 241 GLN A C 1
ATOM 3382 O O . GLN A 1 242 ? -9.416 60.503 18.828 1.00 15.41 241 GLN A O 1
ATOM 3396 N N . PHE A 1 243 ? -9.229 59.261 16.955 1.00 17.88 242 PHE A N 1
ATOM 3397 C CA . PHE A 1 243 ? -8.900 60.367 16.047 1.00 18.50 242 PHE A CA 1
ATOM 3398 C C . PHE A 1 243 ? -10.159 60.660 15.252 1.00 19.13 242 PHE A C 1
ATOM 3399 O O . PHE A 1 243 ? -10.853 59.747 14.794 1.00 23.23 242 PHE A O 1
ATOM 3433 N N . VAL 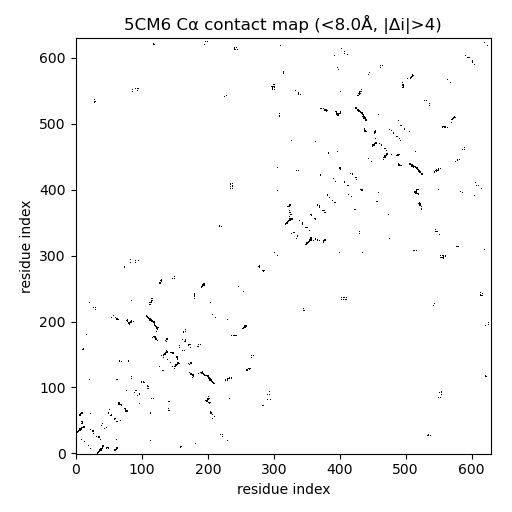A 1 245 ? -11.565 63.033 11.906 1.00 30.26 244 VAL A N 1
ATOM 3434 C CA . VAL A 1 245 ? -11.179 63.863 10.751 1.00 30.47 244 VAL A CA 1
ATOM 3435 C C . VAL A 1 245 ? -12.409 64.444 10.060 1.00 17.32 244 VAL A C 1
ATOM 3436 O O . VAL A 1 245 ? -13.336 63.733 9.710 1.00 29.66 244 VAL A O 1
ATOM 3449 N N . ASN A 1 246 ? -12.401 65.759 9.867 1.00 28.19 245 ASN A N 1
ATOM 3450 C CA . ASN A 1 246 ? -13.423 66.398 9.062 1.00 33.59 245 ASN A CA 1
ATOM 3451 C C . ASN A 1 246 ? -13.470 65.763 7.671 1.00 28.30 245 ASN A C 1
ATOM 3452 O O . ASN A 1 246 ? -12.437 65.611 7.001 1.00 29.27 245 ASN A O 1
ATOM 3463 N N . GLN A 1 247 ? -14.667 65.390 7.244 1.00 30.40 246 GLN A N 1
ATOM 3464 C CA . GLN A 1 247 ? -14.830 64.646 6.007 1.00 40.52 246 GLN A CA 1
ATOM 3465 C C . GLN A 1 247 ? -14.366 65.467 4.813 1.00 48.78 246 GLN A C 1
A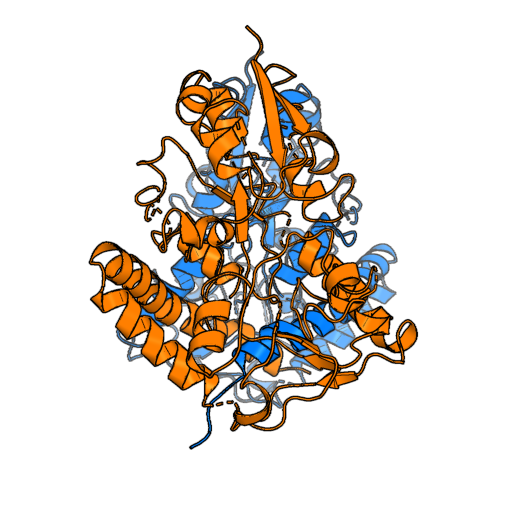TOM 3466 O O . GLN A 1 247 ? -13.888 64.902 3.825 1.00 35.07 246 GLN A O 1
ATOM 3480 N N . LYS A 1 248 ? -14.494 66.792 4.903 1.00 42.12 247 LYS A N 1
ATOM 3481 C CA . LYS A 1 248 ? -14.168 67.626 3.759 1.00 46.38 247 LYS A CA 1
ATOM 3482 C C . LYS A 1 248 ? -12.668 67.765 3.688 1.00 40.69 247 LYS A C 1
ATOM 3483 O O . LYS A 1 248 ? -12.121 67.682 2.607 1.00 30.62 247 LYS A O 1
ATOM 3502 N N . ALA A 1 249 ? -12.007 67.953 4.830 1.00 34.76 248 ALA A N 1
ATOM 3503 C CA . ALA A 1 249 ? -10.552 68.044 4.837 1.00 34.31 248 ALA A CA 1
ATOM 3504 C C . ALA A 1 249 ? -9.939 66.756 4.303 1.00 37.94 248 ALA A C 1
ATOM 3505 O O . ALA A 1 249 ? -9.048 66.812 3.470 1.00 38.91 248 ALA A O 1
ATOM 3512 N N . TYR A 1 250 ? -10.421 65.605 4.766 1.00 28.88 249 TYR A N 1
ATOM 3513 C CA . TYR A 1 250 ? -9.925 64.332 4.276 1.00 40.57 249 TYR A CA 1
ATOM 3514 C C . TYR A 1 250 ? -10.059 64.268 2.755 1.00 44.21 249 TYR A C 1
ATOM 3515 O O . TYR A 1 250 ? -9.141 63.850 2.060 1.00 29.18 249 TYR A O 1
ATOM 3533 N N . ASP A 1 251 ? -11.204 64.695 2.246 1.00 48.50 250 ASP A N 1
ATOM 3534 C CA . ASP A 1 251 ? -11.461 64.613 0.813 1.00 48.61 250 ASP A CA 1
ATOM 3535 C C . ASP A 1 251 ? -10.585 65.581 0.011 1.00 48.47 250 ASP A C 1
ATOM 3536 O O . ASP A 1 251 ? -10.323 65.346 -1.171 1.00 47.51 250 ASP A O 1
ATOM 3545 N N . SER A 1 252 ? -10.125 66.642 0.674 1.00 44.30 251 SER A N 1
ATOM 3546 C CA . SER A 1 252 ? -9.257 67.652 0.078 1.00 47.40 251 SER A CA 1
ATOM 3547 C C . SER A 1 252 ? -7.841 67.156 -0.173 1.00 49.25 251 SER A C 1
ATOM 3548 O O . SER A 1 252 ? -7.024 67.853 -0.790 1.00 47.49 251 SER A O 1
ATOM 3556 N N . LEU A 1 253 ? -7.543 65.965 0.335 1.00 36.79 252 LEU A N 1
ATOM 3557 C CA . LEU A 1 253 ? -6.206 65.416 0.274 1.00 25.51 252 LEU A CA 1
ATOM 3558 C C . LEU A 1 253 ? -6.043 64.515 -0.946 1.00 34.04 252 LEU A C 1
ATOM 3559 O O . LEU A 1 253 ? -7.009 63.866 -1.349 1.00 38.59 252 LEU A O 1
ATOM 3575 N N . PRO A 1 254 ? -4.817 64.447 -1.521 1.00 29.94 253 PRO A N 1
ATOM 3576 C CA . PRO A 1 254 ? -4.509 63.407 -2.507 1.00 35.52 253 PRO A CA 1
ATOM 3577 C C . PRO A 1 254 ? -4.409 62.026 -1.873 1.00 38.04 253 PRO A C 1
ATOM 3578 O O . PRO A 1 254 ? -4.165 61.926 -0.674 1.00 44.59 253 PRO A O 1
ATOM 3589 N N . ALA A 1 255 ? -4.558 60.983 -2.681 1.00 34.20 254 ALA A N 1
ATOM 3590 C CA . ALA A 1 255 ? -4.633 59.602 -2.191 1.00 34.23 254 ALA A CA 1
ATOM 3591 C C . ALA A 1 255 ? -3.399 59.141 -1.403 1.00 35.20 254 ALA A C 1
ATOM 3592 O O . ALA A 1 255 ? -3.532 58.393 -0.413 1.00 27.34 254 ALA A O 1
ATOM 3599 N N . ASP A 1 256 ? -2.202 59.571 -1.801 1.00 33.58 255 ASP A N 1
ATOM 3600 C CA . ASP A 1 256 ? -1.018 59.106 -1.083 1.00 27.53 255 ASP A CA 1
ATOM 3601 C C . ASP A 1 256 ? -0.939 59.712 0.325 1.00 24.67 255 ASP A C 1
ATOM 3602 O O . ASP A 1 256 ? -0.576 59.001 1.277 1.00 22.52 255 ASP A O 1
ATOM 3611 N N . LEU A 1 257 ? -1.336 60.973 0.484 1.00 23.61 256 LEU A N 1
ATOM 3612 C CA . LEU A 1 257 ? -1.344 61.613 1.801 1.00 26.43 256 LEU A CA 1
ATOM 3613 C C . LEU A 1 257 ? -2.489 61.068 2.654 1.00 32.78 256 LEU A C 1
ATOM 3614 O O . LEU A 1 257 ? -2.337 60.876 3.872 1.00 29.96 256 LEU A O 1
ATOM 3630 N N . GLN A 1 258 ? -3.632 60.818 2.024 1.00 21.62 257 GLN A N 1
ATOM 3631 C CA . GLN A 1 258 ? -4.752 60.201 2.722 1.00 28.12 257 GLN A CA 1
ATOM 3632 C C . GLN A 1 258 ? -4.287 58.917 3.390 1.00 28.05 257 GLN A C 1
ATOM 3633 O O . GLN A 1 258 ? -4.672 58.633 4.503 1.00 20.86 257 GLN A O 1
ATOM 3647 N N . LYS A 1 259 ? -3.451 58.147 2.708 1.00 21.14 258 LYS A N 1
ATOM 3648 C CA . LYS A 1 259 ? -3.040 56.874 3.246 1.00 24.69 258 LYS A CA 1
ATOM 3649 C C . LYS A 1 259 ? -2.052 57.072 4.374 1.00 29.91 258 LYS A C 1
ATOM 3650 O O . LYS A 1 259 ? -2.111 56.399 5.397 1.00 22.27 258 LYS A O 1
ATOM 3669 N N . ILE A 1 260 ? -1.145 58.014 4.177 1.00 20.50 259 ILE A N 1
ATOM 3670 C CA . ILE A 1 260 ? -0.182 58.348 5.193 1.00 19.81 259 ILE A CA 1
ATOM 3671 C C . ILE A 1 260 ? -0.923 58.724 6.472 1.00 24.25 259 ILE A C 1
ATOM 3672 O O . ILE A 1 260 ? -0.531 58.319 7.579 1.00 24.02 259 ILE A O 1
ATOM 3688 N N . LEU A 1 261 ? -1.999 59.492 6.300 1.00 20.71 260 LEU A N 1
ATOM 3689 C CA . LEU A 1 261 ? -2.786 59.974 7.436 1.00 18.27 260 LEU A CA 1
ATOM 3690 C C . LEU A 1 261 ? -3.411 58.764 8.158 1.00 21.62 260 LEU A C 1
ATOM 3691 O O . LEU A 1 261 ? -3.236 58.594 9.390 1.00 18.97 260 LEU A O 1
ATOM 3707 N N . THR A 1 262 ? -4.121 57.921 7.414 1.00 18.61 261 THR A N 1
ATOM 3708 C CA . THR A 1 262 ? -4.858 56.815 8.053 1.00 18.67 261 THR A CA 1
ATOM 3709 C C . THR A 1 262 ? -3.891 55.817 8.664 1.00 21.14 261 THR A C 1
ATOM 3710 O O . THR A 1 262 ? -4.126 55.304 9.761 1.00 16.47 261 THR A O 1
ATOM 3721 N N . VAL A 1 263 ? -2.784 55.546 7.992 1.00 17.12 262 VAL A N 1
ATOM 3722 C CA . VAL A 1 263 ? -1.823 54.631 8.541 1.00 16.86 262 VAL A CA 1
ATOM 3723 C C . VAL A 1 263 ? -1.193 55.220 9.821 1.00 20.39 262 VAL A C 1
ATOM 3724 O O . VAL A 1 263 ? -0.962 54.500 10.801 1.00 15.76 262 VAL A O 1
ATOM 3737 N N . ALA A 1 264 ? -0.887 56.513 9.813 1.00 20.13 263 ALA A N 1
ATOM 3738 C CA . ALA A 1 264 ? -0.227 57.121 10.969 1.00 19.18 263 ALA A CA 1
ATOM 3739 C C . ALA A 1 264 ? -1.149 57.080 12.189 1.00 17.23 263 ALA A C 1
ATOM 3740 O O . ALA A 1 264 ? -0.718 56.885 13.305 1.00 16.13 263 ALA A O 1
ATOM 3764 N N . LYS A 1 266 ? -3.485 54.748 12.723 1.00 22.40 265 LYS A N 1
ATOM 3765 C CA . LYS A 1 266 ? -3.598 53.368 13.184 1.00 16.18 265 LYS A CA 1
ATOM 3766 C C . LYS A 1 266 ? -2.351 52.991 13.995 1.00 15.39 265 LYS A C 1
ATOM 3767 O O . LYS A 1 266 ? -2.461 52.287 15.002 1.00 15.02 265 LYS A O 1
ATOM 3786 N N . THR A 1 267 ? -1.186 53.449 13.527 1.00 13.73 266 THR A N 1
ATOM 3787 C CA . THR A 1 267 ? 0.107 53.142 14.123 1.00 14.48 266 THR A CA 1
ATOM 3788 C C . THR A 1 267 ? 0.237 53.809 15.466 1.00 16.99 266 THR A C 1
ATOM 3789 O O . THR A 1 267 ? 0.695 53.203 16.449 1.00 12.45 266 THR A O 1
ATOM 3800 N N . ALA A 1 268 ? -0.142 55.079 15.505 1.00 13.53 267 ALA A N 1
ATOM 3801 C CA . ALA A 1 268 ? -0.109 55.810 16.764 1.00 14.08 267 ALA A CA 1
ATOM 3802 C C . ALA A 1 268 ? -1.028 55.152 17.806 1.00 15.18 267 ALA A C 1
ATOM 3803 O O . ALA A 1 268 ? -0.672 55.046 18.992 1.00 14.44 267 ALA A O 1
ATOM 3810 N N . ALA A 1 269 ? -2.209 54.722 17.359 1.00 17.07 268 ALA A N 1
ATOM 3811 C CA . ALA A 1 269 ? -3.171 54.063 18.247 1.00 8.77 268 ALA A CA 1
ATOM 3812 C C . ALA A 1 269 ? -2.571 52.774 18.830 1.00 14.41 268 ALA A C 1
ATOM 3813 O O . ALA A 1 269 ? -2.551 52.599 20.055 1.00 12.31 268 ALA A O 1
ATOM 3820 N N . TYR A 1 270 ? -2.063 51.891 17.977 1.00 10.21 269 TYR A N 1
ATOM 3821 C CA . TYR A 1 270 ? -1.453 50.675 18.455 1.00 12.94 269 TYR A CA 1
ATOM 3822 C C . TYR A 1 270 ? -0.262 50.949 19.412 1.00 14.21 269 TYR A C 1
ATOM 3823 O O . TYR A 1 270 ? -0.115 50.266 20.435 1.00 8.31 269 TYR A O 1
ATOM 3841 N N . ASP A 1 271 ? 0.590 51.918 19.080 1.00 12.44 270 ASP A N 1
ATOM 3842 C CA . ASP A 1 271 ? 1.752 52.218 19.931 1.00 12.13 270 ASP A CA 1
ATOM 3843 C C . ASP A 1 271 ? 1.296 52.738 21.276 1.00 10.38 270 ASP A C 1
ATOM 3844 O O . ASP A 1 271 ? 1.993 52.544 22.273 1.00 11.51 270 ASP A O 1
ATOM 3870 N N . TYR A 1 273 ? -1.229 51.671 23.005 1.00 15.43 272 TYR A N 1
ATOM 3871 C CA . TYR A 1 273 ? -1.537 50.506 23.844 1.00 8.82 272 TYR A CA 1
ATOM 3872 C C . TYR A 1 273 ? -0.232 49.924 24.344 1.00 11.27 272 TYR A C 1
ATOM 3873 O O . TYR A 1 273 ? -0.117 49.561 25.531 1.00 12.25 272 TYR A O 1
ATOM 3891 N N . SER A 1 274 ? 0.779 49.907 23.478 1.00 9.86 273 SER A N 1
ATOM 3892 C CA . SER A 1 274 ? 2.098 49.465 23.900 1.00 9.28 273 SER A CA 1
ATOM 3893 C C . SER A 1 274 ? 2.638 50.357 24.999 1.00 10.38 273 SER A C 1
ATOM 3894 O O . SER A 1 274 ? 3.146 49.868 25.997 1.00 13.14 273 SER A O 1
ATOM 3902 N N . GLN A 1 275 ? 2.530 51.662 24.811 1.00 13.22 274 GLN A N 1
ATOM 3903 C CA . GLN A 1 275 ? 2.992 52.594 25.838 1.00 11.00 274 GLN A CA 1
ATOM 3904 C C . GLN A 1 275 ? 2.217 52.467 27.135 1.00 19.00 274 GLN A C 1
ATOM 3905 O O . GLN A 1 275 ? 2.803 52.504 28.212 1.00 11.80 274 GLN A O 1
ATOM 3919 N N . SER A 1 276 ? 0.889 52.366 27.047 1.00 11.07 275 SER A N 1
ATOM 3920 C CA . SER A 1 276 ? 0.091 52.191 28.235 1.00 11.96 275 SER A CA 1
ATOM 3921 C C . SER A 1 276 ? 0.497 50.941 29.006 1.00 13.70 275 SER A C 1
ATOM 3922 O O . SER A 1 276 ? 0.552 50.944 30.245 1.00 10.63 275 SER A O 1
ATOM 3930 N N . THR A 1 277 ? 0.729 49.854 28.287 1.00 17.08 276 THR A N 1
ATOM 3931 C CA . THR A 1 277 ? 1.140 48.607 28.931 1.00 10.91 276 THR A CA 1
ATOM 3932 C C . THR A 1 277 ? 2.479 48.800 29.632 1.00 12.08 276 THR A C 1
ATOM 3933 O O . THR A 1 277 ? 2.649 48.434 30.803 1.00 11.38 276 THR A O 1
ATOM 3944 N N . HIS A 1 278 ? 3.415 49.407 28.919 1.00 12.81 277 HIS A N 1
ATOM 3945 C CA . HIS A 1 278 ? 4.715 49.749 29.485 1.00 13.54 277 HIS A CA 1
ATOM 3946 C C . HIS A 1 278 ? 4.574 50.576 30.779 1.00 15.48 277 HIS A C 1
ATOM 3947 O O . HIS A 1 278 ? 5.081 50.211 31.859 1.00 13.81 277 HIS A O 1
ATOM 3961 N N . GLU A 1 279 ? 3.825 51.671 30.683 1.00 12.90 278 GLU A N 1
ATOM 3962 C CA . GLU A 1 279 ? 3.696 52.587 31.820 1.00 14.75 278 GLU A CA 1
ATOM 3963 C C . GLU A 1 279 ? 2.899 51.988 32.959 1.00 15.06 278 GLU A C 1
ATOM 3964 O O . GLU A 1 279 ? 3.136 52.333 34.122 1.00 14.81 278 GLU A O 1
ATOM 3976 N N . ASN A 1 280 ? 1.936 51.115 32.663 1.00 14.15 279 ASN A N 1
ATOM 3977 C CA . ASN A 1 280 ? 1.266 50.406 33.727 1.00 11.88 279 ASN A CA 1
ATOM 3978 C C . ASN A 1 280 ? 2.191 49.461 34.498 1.00 18.69 279 ASN A C 1
ATOM 3979 O O . ASN A 1 280 ? 2.018 49.276 35.705 1.00 18.77 279 ASN A O 1
ATOM 3990 N N . GLY A 1 281 ? 3.104 48.805 33.791 1.00 12.95 280 GLY A N 1
ATOM 3991 C CA . GLY A 1 281 ? 4.110 48.006 34.450 1.00 21.07 280 GLY A CA 1
ATOM 3992 C C . GLY A 1 281 ? 4.975 48.895 35.346 1.00 12.97 280 GLY A C 1
ATOM 3993 O O . GLY A 1 281 ? 5.170 48.602 36.522 1.00 18.87 280 GLY A O 1
ATOM 3997 N N . VAL A 1 282 ? 5.495 49.984 34.800 1.00 16.84 281 VAL A N 1
ATOM 3998 C CA . VAL A 1 282 ? 6.339 50.866 35.590 1.00 13.80 281 VAL A CA 1
ATOM 3999 C C . VAL A 1 282 ? 5.582 51.323 36.819 1.00 26.60 281 VAL A C 1
ATOM 4000 O O . VAL A 1 282 ? 6.101 51.233 37.925 1.00 16.66 281 VAL A O 1
ATOM 4013 N N . ASN A 1 283 ? 4.342 51.767 36.650 1.00 19.65 282 ASN A N 1
ATOM 4014 C CA . ASN A 1 283 ? 3.657 52.427 37.754 1.00 20.09 282 ASN A CA 1
ATOM 4015 C C . ASN A 1 283 ? 2.917 51.530 38.728 1.00 16.51 282 ASN A C 1
ATOM 4016 O O . ASN A 1 283 ? 2.791 51.923 39.886 1.00 21.66 282 ASN A O 1
ATOM 4027 N N . LEU A 1 284 ? 2.471 50.333 38.328 1.00 16.79 283 LEU A N 1
ATOM 4028 C CA . LEU A 1 284 ? 2.044 49.342 39.329 1.00 16.98 283 LEU A CA 1
ATOM 4029 C C . LEU A 1 284 ? 3.185 49.034 40.304 1.00 29.85 283 LEU A C 1
ATOM 4030 O O . LEU A 1 284 ? 2.974 48.887 41.513 1.00 21.44 283 LEU A O 1
ATOM 4046 N N . LYS A 1 285 ? 4.389 48.926 39.767 1.00 21.94 284 LYS A N 1
ATOM 4047 C CA . LYS A 1 285 ? 5.557 48.650 40.601 1.00 29.32 284 LYS A CA 1
ATOM 4048 C C . LYS A 1 285 ? 5.771 49.765 41.631 1.00 35.50 284 LYS A C 1
ATOM 4049 O O . LYS A 1 285 ? 5.921 49.496 42.829 1.00 30.27 284 LYS A O 1
ATOM 4068 N N . ALA A 1 286 ? 5.775 51.015 41.166 1.00 26.49 285 ALA A N 1
ATOM 4069 C CA . ALA A 1 286 ? 5.862 52.157 42.067 1.00 27.01 285 ALA A CA 1
ATOM 4070 C C . ALA A 1 286 ? 4.730 52.125 43.100 1.00 36.72 285 ALA A C 1
ATOM 4071 O O . ALA A 1 286 ? 4.962 52.384 44.280 1.00 44.69 285 ALA A O 1
ATOM 4078 N N . LEU A 1 287 ? 3.523 51.762 42.674 1.00 31.99 286 LEU A N 1
ATOM 4079 C CA . LEU A 1 287 ? 2.359 51.711 43.563 1.00 32.53 286 LEU A CA 1
ATOM 4080 C C . LEU A 1 287 ? 2.481 50.660 44.672 1.00 34.80 286 LEU A C 1
ATOM 4081 O O . LEU A 1 287 ? 1.880 50.803 45.733 1.00 45.18 286 LEU A O 1
ATOM 4097 N N . GLN A 1 288 ? 3.258 49.613 44.451 1.00 41.52 287 GLN A N 1
ATOM 4098 C CA . GLN A 1 288 ? 3.310 48.522 45.421 1.00 53.93 287 GLN A CA 1
ATOM 4099 C C . GLN A 1 288 ? 4.479 48.759 46.378 1.00 54.08 287 GLN A C 1
ATOM 4100 O O . GLN A 1 288 ? 4.821 47.888 47.173 1.00 58.31 287 GLN A O 1
ATOM 4114 N N . SER A 1 289 ? 5.080 49.945 46.313 1.00 52.22 288 SER A N 1
ATOM 4115 C CA . SER A 1 289 ? 6.244 50.221 47.140 1.00 58.24 288 SER A CA 1
ATOM 4116 C C . SER A 1 289 ? 6.371 51.692 47.604 1.00 48.29 288 SER A C 1
ATOM 4117 O O . SER A 1 289 ? 6.896 51.944 48.673 1.00 46.48 288 SER A O 1
ATOM 4125 N N . GLU A 1 290 ? 5.871 52.651 46.829 1.00 26.23 289 GLU A N 1
ATOM 4126 C CA . GLU A 1 290 ? 6.049 54.064 47.138 1.00 29.13 289 GLU A CA 1
ATOM 4127 C C . GLU A 1 290 ? 4.742 54.749 47.597 1.00 30.75 289 GLU A C 1
ATOM 4128 O O . GLU A 1 290 ? 4.702 55.964 47.757 1.00 44.73 289 GLU A O 1
ATOM 4140 N N . TYR A 1 291 ? 3.680 53.971 47.781 1.00 30.90 290 TYR A N 1
ATOM 4141 C CA . TYR A 1 291 ? 2.347 54.518 48.086 1.00 35.22 290 TYR A CA 1
ATOM 4142 C C . TYR A 1 291 ? 1.692 53.664 49.153 1.00 44.41 290 TYR A C 1
ATOM 4143 O O . TYR A 1 291 ? 0.713 52.955 48.883 1.00 40.91 290 TYR A O 1
ATOM 4161 N N . PRO A 1 292 ? 2.229 53.732 50.379 1.00 44.81 291 PRO A N 1
ATOM 4162 C CA . PRO A 1 292 ? 1.729 52.934 51.502 1.00 33.27 291 PRO A CA 1
ATOM 4163 C C . PRO A 1 292 ? 0.331 53.308 51.941 1.00 25.90 291 PRO A C 1
ATOM 4164 O O . PRO A 1 292 ? -0.302 52.529 52.652 1.00 46.64 291 PRO A O 1
ATOM 4175 N N . ASN A 1 293 ? -0.140 54.490 51.562 1.00 39.13 292 ASN A N 1
ATOM 4176 C CA . ASN A 1 293 ? -1.468 54.917 51.986 1.00 39.94 292 ASN A CA 1
ATOM 4177 C C . ASN A 1 293 ? -2.567 54.584 50.965 1.00 30.77 292 ASN A C 1
ATOM 4178 O O . ASN A 1 293 ? -3.754 54.793 51.219 1.00 38.80 292 ASN A O 1
ATOM 4189 N N . VAL A 1 294 ? -2.183 54.031 49.824 1.00 30.12 293 VAL A N 1
ATOM 4190 C CA . VAL A 1 294 ? -3.188 53.595 48.855 1.00 26.55 293 VAL A CA 1
ATOM 4191 C C . VAL A 1 294 ? -3.740 52.227 49.281 1.00 26.00 293 VAL A C 1
ATOM 4192 O O . VAL A 1 294 ? -3.002 51.283 49.546 1.00 26.39 293 VAL A O 1
ATOM 4205 N N . LYS A 1 295 ? -5.060 52.148 49.326 1.00 18.18 294 LYS A N 1
ATOM 4206 C CA . LYS A 1 295 ? -5.786 50.975 49.790 1.00 16.53 294 LYS A CA 1
ATOM 4207 C C . LYS A 1 295 ? -6.532 50.419 48.585 1.00 18.61 294 LYS A C 1
ATOM 4208 O O . LYS A 1 295 ? -7.571 50.939 48.179 1.00 20.31 294 LYS A O 1
ATOM 4227 N N . ILE A 1 296 ? -5.961 49.380 47.994 1.00 13.08 295 ILE A N 1
ATOM 4228 C CA . ILE A 1 296 ? -6.572 48.721 46.850 1.00 16.52 295 ILE A CA 1
ATOM 4229 C C . ILE A 1 296 ? -7.741 47.851 47.328 1.00 19.51 295 ILE A C 1
ATOM 4230 O O . ILE A 1 296 ? -7.652 47.062 48.293 1.00 16.47 295 ILE A O 1
ATOM 4246 N N . ARG A 1 297 ? -8.860 48.041 46.649 1.00 15.32 296 ARG A N 1
ATOM 4247 C CA . ARG A 1 297 ? -10.125 47.440 47.009 1.00 15.21 296 ARG A CA 1
ATOM 4248 C C . ARG A 1 297 ? -10.857 46.935 45.782 1.00 21.99 296 ARG A C 1
ATOM 4249 O O . ARG A 1 297 ? -10.594 47.368 44.668 1.00 14.52 296 ARG A O 1
ATOM 4270 N N . THR A 1 298 ? -11.771 46.001 46.000 1.00 14.87 297 THR A N 1
ATOM 4271 C CA . THR A 1 298 ? -12.665 45.523 44.962 1.00 17.98 297 THR A CA 1
ATOM 4272 C C . THR A 1 298 ? -14.105 45.617 45.439 1.00 20.50 297 THR A C 1
ATOM 4273 O O . THR A 1 298 ? -14.352 45.344 46.590 1.00 18.77 297 THR A O 1
ATOM 4284 N N . PHE A 1 299 ? -15.056 45.990 44.584 1.00 12.81 298 PHE A N 1
ATOM 4285 C CA . PHE A 1 299 ? -16.459 46.009 44.999 1.00 18.44 298 PHE A CA 1
ATOM 4286 C C . PHE A 1 299 ? -16.900 44.597 45.456 1.00 23.33 298 PHE A C 1
ATOM 4287 O O . PHE A 1 299 ? -16.526 43.609 44.828 1.00 19.80 298 PHE A O 1
ATOM 4304 N N . PRO A 1 300 ? -17.680 44.501 46.555 1.00 22.17 299 PRO A N 1
ATOM 4305 C CA . PRO A 1 300 ? -18.207 43.199 46.991 1.00 24.63 299 PRO A CA 1
ATOM 4306 C C . PRO A 1 300 ? -19.077 42.571 45.920 1.00 27.52 299 PRO A C 1
ATOM 4307 O O . PRO A 1 300 ? -19.693 43.293 45.118 1.00 17.19 299 PRO A O 1
ATOM 4318 N N . GLN A 1 301 ? -19.141 41.243 45.900 1.00 20.21 300 GLN A N 1
ATOM 4319 C CA . GLN A 1 301 ? -19.846 40.522 44.824 1.00 28.61 300 GLN A CA 1
ATOM 4320 C C . GLN A 1 301 ? -21.303 40.950 44.686 1.00 26.04 300 GLN A C 1
ATOM 4321 O O . GLN A 1 301 ? -21.827 41.012 43.568 1.00 31.08 300 GLN A O 1
ATOM 4335 N N . PRO A 1 302 ? -21.977 41.218 45.817 1.00 28.77 301 PRO A N 1
ATOM 4336 C CA . PRO A 1 302 ? -23.368 41.636 45.684 1.00 32.42 301 PRO A CA 1
ATOM 4337 C C . PRO A 1 302 ? -23.501 42.945 44.904 1.00 28.71 301 PRO A C 1
ATOM 4338 O O . PRO A 1 302 ? -24.527 43.161 44.228 1.00 27.41 301 PRO A O 1
ATOM 4349 N N . VAL A 1 303 ? -22.492 43.811 45.040 1.00 22.73 302 VAL A N 1
ATOM 4350 C CA . VAL A 1 303 ? -22.461 45.074 44.325 1.00 25.64 302 VAL A CA 1
ATOM 4351 C C . VAL A 1 303 ? -22.143 44.755 42.863 1.00 29.35 302 VAL A C 1
ATOM 4352 O O . VAL A 1 303 ? -22.799 45.280 41.990 1.00 22.09 302 VAL A O 1
ATOM 4382 N N . ASN A 1 305 ? -22.857 42.054 41.249 1.00 23.98 304 ASN A N 1
ATOM 4383 C CA . ASN A 1 305 ? -23.976 41.379 40.601 1.00 24.43 304 ASN A CA 1
ATOM 4384 C C . ASN A 1 305 ? -24.999 42.428 40.233 1.00 23.28 304 ASN A C 1
ATOM 4385 O O . ASN A 1 305 ? -25.526 42.403 39.137 1.00 23.84 304 ASN A O 1
ATOM 4396 N N . ALA A 1 306 ? -25.233 43.379 41.138 1.00 21.74 305 ALA A N 1
ATOM 4397 C CA . ALA A 1 306 ? -26.191 44.453 40.893 1.00 22.25 305 ALA A CA 1
ATOM 4398 C C . ALA A 1 306 ? -25.773 45.312 39.691 1.00 21.89 305 ALA A C 1
ATOM 4399 O O . ALA A 1 306 ? -26.622 45.792 38.945 1.00 20.59 305 ALA A O 1
ATOM 4406 N N . ILE A 1 307 ? -24.473 45.533 39.542 1.00 21.63 306 ILE A N 1
ATOM 4407 C CA . ILE A 1 307 ? -23.976 46.346 38.450 1.00 17.79 306 ILE A CA 1
ATOM 4408 C C . ILE A 1 307 ? -24.101 45.554 37.175 1.00 21.63 306 ILE A C 1
ATOM 4409 O O . ILE A 1 307 ? -24.521 46.085 36.160 1.00 15.80 306 ILE A O 1
ATOM 4425 N N . ARG A 1 308 ? -23.727 44.285 37.225 1.00 22.50 307 ARG A N 1
ATOM 4426 C CA . ARG A 1 308 ? -23.872 43.421 36.059 1.00 20.33 307 ARG A CA 1
ATOM 4427 C C . ARG A 1 308 ? -25.308 43.371 35.561 1.00 24.78 307 ARG A C 1
ATOM 4428 O O . ARG A 1 308 ? -25.543 43.511 34.359 1.00 21.67 307 ARG A O 1
ATOM 4449 N N . ASP A 1 309 ? -26.263 43.161 36.470 1.00 23.68 308 ASP A N 1
ATOM 4450 C CA . ASP A 1 309 ? -27.667 43.139 36.085 1.00 27.98 308 ASP A CA 1
ATOM 4451 C C . ASP A 1 309 ? -28.115 44.471 35.495 1.00 22.14 308 ASP A C 1
ATOM 4452 O O . ASP A 1 309 ? -28.853 44.484 34.523 1.00 22.79 308 ASP A O 1
ATOM 4461 N N . ALA A 1 310 ? -27.706 45.593 36.086 1.00 23.39 309 ALA A N 1
ATOM 4462 C CA . ALA A 1 310 ? -28.174 46.885 35.593 1.00 24.10 309 ALA A CA 1
ATOM 4463 C C . ALA A 1 310 ? -27.632 47.180 34.193 1.00 15.53 309 ALA A C 1
ATOM 4464 O O . ALA A 1 310 ? -28.328 47.738 33.365 1.00 19.59 309 ALA A O 1
ATOM 4471 N N . ASN A 1 311 ? -26.382 46.797 33.946 1.00 19.30 310 ASN A N 1
ATOM 4472 C CA . ASN A 1 311 ? -25.771 46.886 32.638 1.00 19.30 310 ASN A CA 1
ATOM 4473 C C . ASN A 1 311 ? -26.540 46.090 31.571 1.00 13.27 310 ASN A C 1
ATOM 4474 O O . ASN A 1 311 ? -26.847 46.600 30.491 1.00 17.71 310 ASN A O 1
ATOM 4485 N N . ASP A 1 312 ? -26.850 44.838 31.905 1.00 18.85 311 ASP A N 1
ATOM 4486 C CA . ASP A 1 312 ? -27.525 43.934 30.962 1.00 18.77 311 ASP A CA 1
ATOM 4487 C C . ASP A 1 312 ? -28.922 44.440 30.677 1.00 25.28 311 ASP A C 1
ATOM 4488 O O . ASP A 1 312 ? -29.330 44.500 29.512 1.00 21.39 311 ASP A O 1
ATOM 4497 N N . GLU A 1 313 ? -29.646 44.823 31.732 1.00 22.75 312 GLU A N 1
ATOM 4498 C CA . GLU A 1 313 ? -30.960 45.450 31.555 1.00 22.82 312 GLU A CA 1
ATOM 4499 C C . GLU A 1 313 ? -30.882 46.739 30.727 1.00 25.35 312 GLU A C 1
ATOM 4500 O O . GLU A 1 313 ? -31.682 46.947 29.803 1.00 26.08 312 GLU A O 1
ATOM 4512 N N . LEU A 1 314 ? -29.926 47.611 31.043 1.00 22.27 313 LEU A N 1
ATOM 4513 C CA . LEU A 1 314 ? -29.811 48.856 30.297 1.00 20.58 313 LEU A CA 1
ATOM 4514 C C . LEU A 1 314 ? -29.398 48.625 28.830 1.00 27.29 313 LEU A C 1
ATOM 4515 O O . LEU A 1 314 ? -29.802 49.379 27.937 1.00 19.08 313 LEU A O 1
ATOM 4531 N N . LEU A 1 315 ? -28.597 47.603 28.569 1.00 21.40 314 LEU A N 1
ATOM 4532 C CA . LEU A 1 315 ? -28.245 47.292 27.187 1.00 24.54 314 LEU A CA 1
ATOM 4533 C C . LEU A 1 315 ? -29.510 46.894 26.421 1.00 24.76 314 LEU A C 1
ATOM 4534 O O . LEU A 1 315 ? -29.696 47.258 25.255 1.00 20.83 314 LEU A O 1
ATOM 4550 N N . ALA A 1 316 ? -30.377 46.136 27.081 1.00 24.75 315 ALA A N 1
ATOM 4551 C CA . ALA A 1 316 ? -31.596 45.664 26.435 1.00 27.14 315 ALA A CA 1
ATOM 4552 C C . ALA A 1 316 ? -32.478 46.858 26.089 1.00 35.95 315 ALA A C 1
ATOM 4553 O O . ALA A 1 316 ? -33.042 46.934 25.000 1.00 38.94 315 ALA A O 1
ATOM 4560 N N . GLU A 1 317 ? -32.579 47.795 27.028 1.00 28.65 316 GLU A N 1
ATOM 4561 C CA . GLU A 1 317 ? -33.316 49.035 26.812 1.00 21.72 316 GLU A CA 1
ATOM 4562 C C . GLU A 1 317 ? -32.798 49.796 25.623 1.00 28.60 316 GLU A C 1
ATOM 4563 O O . GLU A 1 317 ? -33.564 50.321 24.818 1.00 27.05 316 GLU A O 1
ATOM 4575 N N . PHE A 1 318 ? -31.485 49.913 25.535 1.00 25.70 317 PHE A N 1
ATOM 4576 C CA . PHE A 1 318 ? -30.899 50.706 24.477 1.00 24.75 317 PHE A CA 1
ATOM 4577 C C . PHE A 1 318 ? -31.130 50.025 23.139 1.00 24.15 317 PHE A C 1
ATOM 4578 O O . PHE A 1 318 ? -31.400 50.698 22.136 1.00 27.40 317 PHE A O 1
ATOM 4595 N N . ALA A 1 319 ? -31.063 48.690 23.139 1.00 20.85 318 ALA A N 1
ATOM 4596 C CA . ALA A 1 319 ? -31.256 47.906 21.909 1.00 20.66 318 ALA A CA 1
ATOM 4597 C C . ALA A 1 319 ? -32.694 48.028 21.407 1.00 37.99 318 ALA A C 1
ATOM 4598 O O . ALA A 1 319 ? -32.935 48.307 20.223 1.00 30.77 318 ALA A O 1
ATOM 4605 N N . ALA A 1 320 ? -33.639 47.800 22.312 1.00 31.67 319 ALA A N 1
ATOM 4606 C CA . ALA A 1 320 ? -35.072 47.901 21.987 1.00 38.26 319 ALA A CA 1
ATOM 4607 C C . ALA A 1 320 ? -35.491 49.263 21.443 1.00 37.38 319 ALA A C 1
ATOM 4608 O O . ALA A 1 320 ? -36.453 49.351 20.683 1.00 46.16 319 ALA A O 1
ATOM 4615 N N . LYS A 1 321 ? -34.799 50.329 21.817 1.00 36.60 320 LYS A N 1
ATOM 4616 C CA . LYS A 1 321 ? -35.292 51.666 21.487 1.00 38.17 320 LYS A CA 1
ATOM 4617 C C . LYS A 1 321 ? -34.709 52.301 20.201 1.00 43.95 320 LYS A C 1
ATOM 4618 O O . LYS A 1 321 ? -35.063 53.436 19.870 1.00 37.73 320 LYS A O 1
ATOM 4637 N N . ASP A 1 322 ? -33.835 51.584 19.489 1.00 32.45 321 ASP A N 1
ATOM 4638 C CA . ASP A 1 322 ? -33.186 52.099 18.272 1.00 36.09 321 ASP A CA 1
ATOM 4639 C C . ASP A 1 322 ? -32.486 50.964 17.518 1.00 34.86 321 ASP A C 1
ATOM 4640 O O . ASP A 1 322 ? -31.684 50.220 18.085 1.00 29.25 321 ASP A O 1
ATOM 4649 N N . LYS A 1 323 ? -32.784 50.845 16.229 1.00 26.74 322 LYS A N 1
ATOM 4650 C CA . LYS A 1 323 ? -32.381 49.664 15.447 1.00 29.34 322 LYS A CA 1
ATOM 4651 C C . LYS A 1 323 ? -30.874 49.638 15.211 1.00 22.07 322 LYS A C 1
ATOM 4652 O O . LYS A 1 323 ? -30.259 48.563 15.115 1.00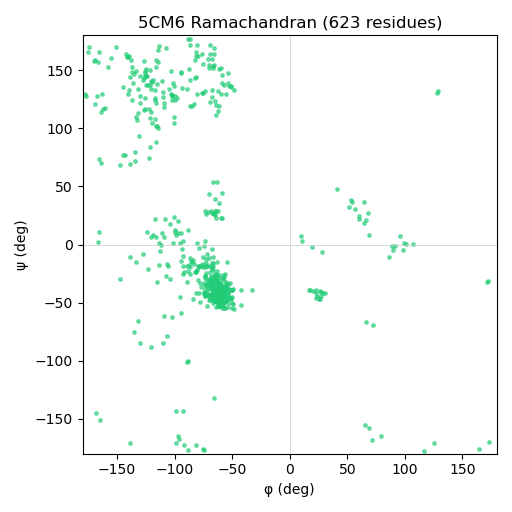 27.26 322 LYS A O 1
ATOM 4671 N N . GLU A 1 324 ? -30.283 50.814 15.119 1.00 19.24 323 GLU A N 1
ATOM 4672 C CA . GLU A 1 324 ? -28.854 50.903 14.921 1.00 26.87 323 GLU A CA 1
ATOM 4673 C C . GLU A 1 324 ? -28.153 50.550 16.250 1.00 25.74 323 GLU A C 1
ATOM 4674 O O . GLU A 1 324 ? -27.179 49.815 16.236 1.00 29.90 323 GLU A O 1
ATOM 4686 N N . THR A 1 325 ? -28.662 51.044 17.387 1.00 32.97 324 THR A N 1
ATOM 4687 C CA . THR A 1 325 ? -28.095 50.655 18.692 1.00 24.09 324 THR A CA 1
ATOM 4688 C C . THR A 1 325 ? -28.150 49.144 18.795 1.00 26.87 324 THR A C 1
ATOM 4689 O O . THR A 1 325 ? -27.165 48.489 19.120 1.00 23.35 324 THR A O 1
ATOM 4700 N N . ALA A 1 326 ? -29.305 48.583 18.479 1.00 28.40 325 ALA A N 1
ATOM 4701 C CA . ALA A 1 326 ? -29.484 47.141 18.522 1.00 19.27 325 ALA A CA 1
ATOM 4702 C C . ALA A 1 326 ? -28.459 46.414 17.641 1.00 27.79 325 ALA A C 1
ATOM 4703 O O . ALA A 1 326 ? -27.953 45.335 18.000 1.00 28.46 325 ALA A O 1
ATOM 4710 N N . LYS A 1 327 ? -28.111 47.020 16.514 1.00 25.99 326 LYS A N 1
ATOM 4711 C CA . LYS A 1 327 ? -27.190 46.371 15.564 1.00 29.11 326 LYS A CA 1
ATOM 4712 C C . LYS A 1 327 ? -25.753 46.394 16.128 1.00 23.64 326 LYS A C 1
ATOM 4713 O O . LYS A 1 327 ? -25.013 45.400 16.067 1.00 22.71 326 LYS A O 1
ATOM 4732 N N . ILE A 1 328 ? -25.353 47.533 16.675 1.00 20.50 327 ILE A N 1
ATOM 4733 C CA . ILE A 1 328 ? -24.013 47.625 17.287 1.00 24.39 327 ILE A CA 1
ATOM 4734 C C . ILE A 1 328 ? -23.872 46.653 18.463 1.00 14.10 327 ILE A C 1
ATOM 4735 O O . ILE A 1 328 ? -22.900 45.887 18.551 1.00 24.84 327 ILE A O 1
ATOM 4751 N N . LEU A 1 329 ? -24.815 46.706 19.397 1.00 17.94 328 LEU A N 1
ATOM 4752 C CA . LEU A 1 329 ? -24.702 45.887 20.611 1.00 20.65 328 LEU A CA 1
ATOM 4753 C C . LEU A 1 329 ? -24.694 44.387 20.283 1.00 19.49 328 LEU A C 1
ATOM 4754 O O . LEU A 1 329 ? -23.973 43.584 20.897 1.00 19.13 328 LEU A O 1
ATOM 4770 N N . LYS A 1 330 ? -25.464 44.005 19.274 1.00 26.01 329 LYS A N 1
ATOM 4771 C CA . LYS A 1 330 ? -25.459 42.622 18.805 1.00 24.90 329 LYS A CA 1
ATOM 4772 C C . LYS A 1 330 ? -24.101 42.221 18.184 1.00 20.07 329 LYS A C 1
ATOM 4773 O O . LYS A 1 330 ? -23.607 41.096 18.398 1.00 22.53 329 LYS A O 1
ATOM 4792 N N . SER A 1 331 ? -23.491 43.115 17.409 1.00 19.21 330 SER A N 1
ATOM 4793 C CA . SER A 1 331 ? -22.134 42.843 16.892 1.00 19.33 330 SER A CA 1
ATOM 4794 C C . SER A 1 331 ? -21.100 42.673 18.014 1.00 19.62 330 SER A C 1
ATOM 4795 O O . SER A 1 331 ? -20.412 41.680 18.028 1.00 13.46 330 SER A O 1
ATOM 4803 N N . ILE A 1 332 ? -21.024 43.640 18.934 1.00 17.21 331 ILE A N 1
ATOM 4804 C CA . ILE A 1 332 ? -20.181 43.589 20.159 1.00 19.28 331 ILE A CA 1
ATOM 4805 C C . ILE A 1 332 ? -20.349 42.282 20.941 1.00 13.57 331 ILE A C 1
ATOM 4806 O O . ILE A 1 332 ? -19.370 41.598 21.291 1.00 18.68 331 ILE A O 1
ATOM 4822 N N . LYS A 1 333 ? -21.595 41.929 21.226 1.00 15.33 332 LYS A N 1
ATOM 4823 C CA . LYS A 1 333 ? -21.910 40.769 22.063 1.00 16.83 332 LYS A CA 1
ATOM 4824 C C . LYS A 1 333 ? -21.496 39.480 21.394 1.00 16.24 332 LYS A C 1
ATOM 4825 O O . LYS A 1 333 ? -20.848 38.643 22.003 1.00 16.14 332 LYS A O 1
ATOM 4844 N N . THR A 1 334 ? -21.872 39.350 20.123 1.00 19.98 333 THR A N 1
ATOM 4845 C CA . THR A 1 334 ? -21.563 38.193 19.308 1.00 25.10 333 THR A CA 1
ATOM 4846 C C . THR A 1 334 ? -20.062 38.000 19.083 1.00 14.36 333 THR A C 1
ATOM 4847 O O . THR A 1 334 ? -19.524 36.893 19.232 1.00 14.77 333 THR A O 1
ATOM 4858 N N . TYR A 1 335 ? -19.390 39.076 18.690 1.00 15.27 334 TYR A N 1
ATOM 4859 C CA . TYR A 1 335 ? -17.966 39.009 18.482 1.00 17.47 334 TYR A CA 1
ATOM 4860 C C . TYR A 1 335 ? -17.288 38.688 19.798 1.00 15.93 334 TYR A C 1
ATOM 4861 O O . TYR A 1 335 ? -16.455 37.777 19.831 1.00 10.43 334 TYR A O 1
ATOM 4879 N N . GLN A 1 336 ? -17.647 39.357 20.900 1.00 13.22 335 GLN A N 1
ATOM 4880 C CA . GLN A 1 336 ? -17.003 39.038 22.175 1.00 18.95 335 GLN A CA 1
ATOM 4881 C C . GLN A 1 336 ? -17.129 37.569 22.545 1.00 15.00 335 GLN A C 1
ATOM 4882 O O . GLN A 1 336 ? -16.165 36.933 22.947 1.00 15.21 335 GLN A O 1
ATOM 4896 N N . GLU A 1 337 ? -18.327 37.014 22.399 1.00 18.06 336 GLU A N 1
ATOM 4897 C CA . GLU A 1 337 ? -18.522 35.611 22.729 1.00 20.68 336 GLU A CA 1
ATOM 4898 C C . GLU A 1 337 ? -17.559 34.715 21.928 1.00 18.80 336 GLU A C 1
ATOM 4899 O O . GLU A 1 337 ? -17.029 33.743 22.428 1.00 18.23 336 GLU A O 1
ATOM 4911 N N . GLN A 1 338 ? -17.338 35.041 20.675 1.00 16.19 337 GLN A N 1
ATOM 4912 C CA . GLN A 1 338 ? -16.434 34.226 19.863 1.00 16.65 337 GLN A CA 1
ATOM 4913 C C . GLN A 1 338 ? -14.969 34.412 20.263 1.00 17.38 337 GLN A C 1
ATOM 4914 O O . GLN A 1 338 ? -14.245 33.451 20.547 1.00 16.63 337 GLN A O 1
ATOM 4928 N N . VAL A 1 339 ? -14.517 35.653 20.298 1.00 15.94 338 VAL A N 1
ATOM 4929 C CA . VAL A 1 339 ? -13.095 35.876 20.535 1.00 15.46 338 VAL A CA 1
ATOM 4930 C C . VAL A 1 339 ? -12.752 35.628 22.002 1.00 12.70 338 VAL A C 1
ATOM 4931 O O . VAL A 1 339 ? -11.681 35.090 22.287 1.00 10.48 338 VAL A O 1
ATOM 4944 N N . ARG A 1 340 ? -13.657 35.912 22.944 1.00 15.21 339 ARG A N 1
ATOM 4945 C CA . ARG A 1 340 ? -13.325 35.660 24.364 1.00 17.63 339 ARG A CA 1
ATOM 4946 C C . ARG A 1 340 ? -13.051 34.185 24.619 1.00 13.82 339 ARG A C 1
ATOM 4947 O O . ARG A 1 340 ? -12.203 33.836 25.469 1.00 13.84 339 ARG A O 1
ATOM 4968 N N . ALA A 1 341 ? -13.742 33.299 23.895 1.00 12.45 340 ALA A N 1
ATOM 4969 C CA . ALA A 1 341 ? -13.516 31.858 24.096 1.00 13.96 340 ALA A CA 1
ATOM 4970 C C . ALA A 1 341 ? -12.090 31.517 23.765 1.00 16.22 340 ALA A C 1
ATOM 4971 O O . ALA A 1 341 ? -11.505 30.648 24.395 1.00 16.80 340 ALA A O 1
ATOM 4978 N N . TRP A 1 342 ? -11.524 32.188 22.763 1.00 14.14 341 TRP A N 1
ATOM 4979 C CA . TRP A 1 342 ? -10.120 31.974 22.445 1.00 14.94 341 TRP A CA 1
ATOM 4980 C C . TRP A 1 342 ? -9.224 32.560 23.531 1.00 13.20 341 TRP A C 1
ATOM 4981 O O . TRP A 1 342 ? -8.305 31.910 24.015 1.00 18.53 341 TRP A O 1
ATOM 5002 N N . THR A 1 343 ? -9.509 33.797 23.925 1.00 15.53 342 THR A N 1
ATOM 5003 C CA . THR A 1 343 ? -8.769 34.413 25.028 1.00 12.18 342 THR A CA 1
ATOM 5004 C C . THR A 1 343 ? -8.768 33.538 26.286 1.00 10.09 342 THR A C 1
ATOM 5005 O O . THR A 1 343 ? -7.733 33.308 26.881 1.00 18.65 342 THR A O 1
ATOM 5016 N N . LYS A 1 344 ? -9.918 32.998 26.650 1.00 15.49 343 LYS A N 1
ATOM 5017 C CA . LYS A 1 344 ? -10.004 32.102 27.802 1.00 10.33 343 LYS A CA 1
ATOM 5018 C C . LYS A 1 344 ? -9.126 30.850 27.616 1.00 17.07 343 LYS A C 1
ATOM 5019 O O . LYS A 1 344 ? -8.378 30.446 28.514 1.00 18.81 343 LYS A O 1
ATOM 5038 N N . PHE A 1 345 ? -9.227 30.277 26.431 1.00 18.82 344 PHE A N 1
ATOM 5039 C CA . PHE A 1 345 ? -8.602 28.997 26.068 1.00 14.61 344 PHE A CA 1
ATOM 5040 C C . PHE A 1 345 ? -7.119 29.078 25.977 1.00 16.81 344 PHE A C 1
ATOM 5041 O O . PHE A 1 345 ? -6.402 28.095 26.249 1.00 20.09 344 PHE A O 1
ATOM 5058 N N . ALA A 1 346 ? -6.660 30.272 25.598 1.00 24.07 345 ALA A N 1
ATOM 5059 C CA . ALA A 1 346 ? -5.271 30.493 25.276 1.00 18.20 345 ALA A CA 1
ATOM 5060 C C . ALA A 1 346 ? -4.582 31.365 26.332 1.00 20.16 345 ALA A C 1
ATOM 5061 O O . ALA A 1 346 ? -3.982 30.829 27.264 1.00 18.62 345 ALA A O 1
ATOM 5068 N N . ASP A 1 347 ? -4.690 32.691 26.203 1.00 21.09 346 ASP A N 1
ATOM 5069 C CA . ASP A 1 347 ? -4.069 33.628 27.150 1.00 19.31 346 ASP A CA 1
ATOM 5070 C C . ASP A 1 347 ? -4.346 33.353 28.645 1.00 15.35 346 ASP A C 1
ATOM 5071 O O . ASP A 1 347 ? -3.416 33.325 29.467 1.00 19.44 346 ASP A O 1
ATOM 5080 N N . GLN A 1 348 ? -5.625 33.257 29.004 1.00 14.57 347 GLN A N 1
ATOM 5081 C CA . GLN A 1 348 ? -6.009 33.089 30.397 1.00 16.43 347 GLN A CA 1
ATOM 5082 C C . GLN A 1 348 ? -5.452 31.785 30.977 1.00 13.50 347 GLN A C 1
ATOM 5083 O O . GLN A 1 348 ? -4.952 31.779 32.087 1.00 19.68 347 GLN A O 1
ATOM 5097 N N . ALA A 1 349 ? -5.525 30.695 30.223 1.00 14.27 348 ALA A N 1
ATOM 5098 C CA . ALA A 1 349 ? -5.004 29.414 30.683 1.00 17.95 348 ALA A CA 1
ATOM 5099 C C . ALA A 1 349 ? -3.492 29.459 30.840 1.00 25.58 348 ALA A C 1
ATOM 5100 O O . ALA A 1 349 ? -2.946 28.856 31.770 1.00 22.01 348 ALA A O 1
ATOM 5107 N N . TYR A 1 350 ? -2.826 30.168 29.928 1.00 13.80 349 TYR A N 1
ATOM 5108 C CA . TYR A 1 350 ? -1.387 30.338 29.982 1.00 15.91 349 TYR A CA 1
ATOM 5109 C C . TYR A 1 350 ? -1.023 31.098 31.247 1.00 20.68 349 TYR A C 1
ATOM 5110 O O . TYR A 1 350 ? -0.141 30.696 32.003 1.00 17.60 349 TYR A O 1
ATOM 5128 N N . LEU A 1 351 ? -1.715 32.194 31.489 1.00 20.85 350 LEU A N 1
ATOM 5129 C CA . LEU A 1 351 ? -1.393 33.005 32.645 1.00 17.53 350 LEU A CA 1
ATOM 5130 C C . LEU A 1 351 ? -1.723 32.303 33.958 1.00 18.08 350 LEU A C 1
ATOM 5131 O O . LEU A 1 351 ? -1.065 32.545 34.971 1.00 21.02 350 LEU A O 1
ATOM 5147 N N . GLU A 1 352 ? -2.717 31.420 33.961 1.00 21.37 351 GLU A N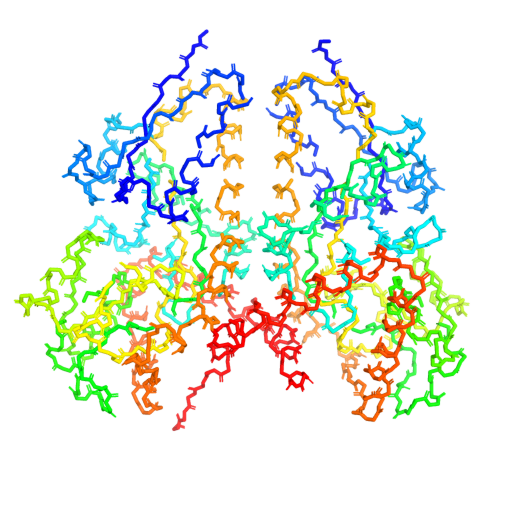 1
ATOM 5148 C CA . GLU A 1 352 ? -3.154 30.789 35.211 1.00 26.62 351 GLU A CA 1
ATOM 5149 C C . GLU A 1 352 ? -2.280 29.579 35.537 1.00 31.23 351 GLU A C 1
ATOM 5150 O O . GLU A 1 352 ? -2.291 29.088 36.676 1.00 28.00 351 GLU A O 1
ATOM 5162 N N . SER A 1 353 ? -1.491 29.139 34.552 1.00 24.75 352 SER A N 1
ATOM 5163 C CA . SER A 1 353 ? -0.584 27.998 34.717 1.00 32.90 352 SER A CA 1
ATOM 5164 C C . SER A 1 353 ? 0.335 28.195 35.922 1.00 36.06 352 SER A C 1
ATOM 5165 O O . SER A 1 353 ? 0.825 29.308 36.131 1.00 29.96 352 SER A O 1
ATOM 5173 N N . PHE A 1 354 ? 0.559 27.130 36.704 1.00 22.01 353 PHE A N 1
ATOM 5174 C CA . PHE A 1 354 ? 1.394 27.200 37.913 1.00 29.09 353 PHE A CA 1
ATOM 5175 C C . PHE A 1 354 ? 2.310 25.971 38.057 1.00 42.94 353 PHE A C 1
ATOM 5176 O O . PHE A 1 354 ? 2.429 25.155 37.139 1.00 44.65 353 PHE A O 1
ATOM 5193 N N . GLU A 1 355 ? 2.956 25.860 39.219 1.00 39.88 354 GLU A N 1
ATOM 5194 C CA . GLU A 1 355 ? 3.770 24.694 39.572 1.00 40.51 354 GLU A CA 1
ATOM 5195 C C . GLU A 1 355 ? 3.434 24.122 40.957 1.00 43.44 354 GLU A C 1
ATOM 5196 O O . GLU A 1 355 ? 3.407 24.841 41.967 1.00 28.16 354 GLU A O 1
ATOM 5208 N N . SER A 1 356 ? 3.183 22.819 40.991 1.00 46.98 355 SER A N 1
ATOM 5209 C CA . SER A 1 356 ? 3.051 22.095 42.244 1.00 47.36 355 SER A CA 1
ATOM 5210 C C . SER A 1 356 ? 4.439 21.760 42.784 1.00 48.34 355 SER A C 1
ATOM 5211 O O . SER A 1 356 ? 5.451 22.218 42.237 1.00 47.89 355 SER A O 1
ATOM 5219 N N . ASN A 1 357 ? 4.481 20.959 43.847 1.00 56.29 356 ASN A N 1
ATOM 5220 C CA . ASN A 1 357 ? 5.746 20.576 44.477 1.00 68.17 356 ASN A CA 1
ATOM 5221 C C . ASN A 1 357 ? 6.577 21.780 44.963 1.00 66.26 356 ASN A C 1
ATOM 5222 O O . ASN A 1 357 ? 6.199 22.501 45.897 1.00 34.53 356 ASN A O 1
ATOM 5233 N N . LYS B 1 27 ? 13.431 59.579 -9.466 1.00 41.24 26 LYS B N 1
ATOM 5234 C CA . LYS B 1 27 ? 14.016 58.313 -9.035 1.00 43.46 26 LYS B CA 1
ATOM 5235 C C . LYS B 1 27 ? 12.976 57.392 -8.396 1.00 39.67 26 LYS B C 1
ATOM 5236 O O . LYS B 1 27 ? 12.174 57.822 -7.575 1.00 51.47 26 LYS B O 1
ATOM 5254 N N . LYS B 1 28 ? 13.026 56.121 -8.793 1.00 30.72 27 LYS B N 1
ATOM 5255 C CA . LYS B 1 28 ? 12.088 55.101 -8.352 1.00 28.03 27 LYS B CA 1
ATOM 5256 C C . LYS B 1 28 ? 12.876 53.946 -7.748 1.00 22.49 27 LYS B C 1
ATOM 5257 O O . LYS B 1 28 ? 13.977 53.631 -8.176 1.00 24.81 27 LYS B O 1
ATOM 5276 N N . TYR B 1 29 ? 12.315 53.333 -6.724 1.00 23.91 28 TYR B N 1
ATOM 5277 C CA . TYR B 1 29 ? 12.969 52.223 -6.071 1.00 14.10 28 TYR B CA 1
ATOM 5278 C C . TYR B 1 29 ? 12.110 50.987 -6.261 1.00 26.31 28 TYR B C 1
ATOM 5279 O O . TYR B 1 29 ? 10.944 50.969 -5.882 1.00 26.10 28 TYR B O 1
ATOM 5297 N N . ARG B 1 30 ? 12.696 49.970 -6.872 1.00 19.98 29 ARG B N 1
ATOM 5298 C CA . ARG B 1 30 ? 11.987 48.737 -7.140 1.00 25.20 29 ARG B CA 1
ATOM 5299 C C . ARG B 1 30 ? 12.699 47.604 -6.435 1.00 25.30 29 ARG B C 1
ATOM 5300 O O . ARG B 1 30 ? 13.764 47.154 -6.840 1.00 22.69 29 ARG B O 1
ATOM 5321 N N . TRP B 1 31 ? 12.100 47.167 -5.341 1.00 24.59 30 TRP B N 1
ATOM 5322 C CA . TRP B 1 31 ? 12.708 46.196 -4.448 1.00 22.20 30 TRP B CA 1
ATOM 5323 C C . TRP B 1 31 ? 12.048 44.805 -4.528 1.00 21.75 30 TRP B C 1
ATOM 5324 O O . TRP B 1 31 ? 10.953 44.645 -5.080 1.00 21.76 30 TRP B O 1
ATOM 5345 N N . ARG B 1 32 ? 12.695 43.823 -3.917 1.00 18.31 31 ARG B N 1
ATOM 5346 C CA . ARG B 1 32 ? 12.124 42.500 -3.747 1.00 22.22 31 ARG B CA 1
ATOM 5347 C C . ARG B 1 32 ? 12.237 42.057 -2.302 1.00 25.03 31 ARG B C 1
ATOM 5348 O O . ARG B 1 32 ? 13.229 42.345 -1.613 1.00 21.18 31 ARG B O 1
ATOM 5369 N N . LEU B 1 33 ? 11.227 41.327 -1.853 1.00 18.55 32 LEU B N 1
ATOM 5370 C CA . LEU B 1 33 ? 11.225 40.740 -0.536 1.00 20.40 32 LEU B CA 1
ATOM 5371 C C . LEU B 1 33 ? 11.107 39.222 -0.694 1.00 26.79 32 LEU B C 1
ATOM 5372 O O . LEU B 1 33 ? 10.303 38.757 -1.497 1.00 20.87 32 LEU B O 1
ATOM 5388 N N . ALA B 1 34 ? 11.936 38.464 0.034 1.00 18.43 33 ALA B N 1
ATOM 5389 C CA . ALA B 1 34 ? 11.818 37.014 0.074 1.00 16.33 33 ALA B CA 1
ATOM 5390 C C . ALA B 1 34 ? 11.150 36.579 1.357 1.00 15.95 33 ALA B C 1
ATOM 5391 O O . ALA B 1 34 ? 11.576 36.957 2.447 1.00 17.71 33 ALA B O 1
ATOM 5398 N N . GLU B 1 35 ? 10.114 35.752 1.252 1.00 13.75 34 GLU B N 1
ATOM 5399 C CA . GLU B 1 35 ? 9.473 35.295 2.479 1.00 12.87 34 GLU B CA 1
ATOM 5400 C C . GLU B 1 35 ? 9.637 33.795 2.607 1.00 20.17 34 GLU B C 1
ATOM 5401 O O . GLU B 1 35 ? 9.748 33.093 1.621 1.00 21.24 34 GLU B O 1
ATOM 5413 N N . THR B 1 36 ? 9.627 33.318 3.842 1.00 19.79 35 THR B N 1
ATOM 5414 C CA . THR B 1 36 ? 9.685 31.899 4.144 1.00 16.15 35 THR B CA 1
ATOM 5415 C C . THR B 1 36 ? 8.420 31.151 3.716 1.00 22.52 35 THR B C 1
ATOM 5416 O O . THR B 1 36 ? 8.496 29.976 3.414 1.00 24.23 35 THR B O 1
ATOM 5427 N N . TRP B 1 37 ? 7.273 31.836 3.669 1.00 20.16 36 TRP B N 1
ATOM 5428 C CA . TRP B 1 37 ? 5.984 31.159 3.530 1.00 13.96 36 TRP B CA 1
ATOM 5429 C C . TRP B 1 37 ? 5.711 30.837 2.084 1.00 21.86 36 TRP B C 1
ATOM 5430 O O . TRP B 1 37 ? 6.309 31.429 1.169 1.00 18.53 36 TRP B O 1
ATOM 5451 N N . GLY B 1 38 ? 4.820 29.865 1.880 1.00 21.75 37 GLY B N 1
ATOM 5452 C CA . GLY B 1 38 ? 4.363 29.555 0.538 1.00 22.93 37 GLY B CA 1
ATOM 5453 C C . GLY B 1 38 ? 3.523 30.718 0.061 1.00 19.14 37 GLY B C 1
ATOM 5454 O O . GLY B 1 38 ? 3.218 31.622 0.835 1.00 16.95 37 GLY B O 1
ATOM 5458 N N . PRO B 1 39 ? 3.149 30.704 -1.214 1.00 24.26 38 PRO B N 1
ATOM 5459 C CA . PRO B 1 39 ? 2.339 31.773 -1.798 1.00 21.86 38 PRO B CA 1
ATOM 5460 C C . PRO B 1 39 ? 0.894 31.749 -1.263 1.00 26.09 38 PRO B C 1
ATOM 5461 O O . PRO B 1 39 ? 0.397 30.676 -0.881 1.00 16.44 38 PRO B O 1
ATOM 5472 N N . ASN B 1 40 ? 0.253 32.916 -1.242 1.00 21.78 39 ASN B N 1
ATOM 5473 C CA . ASN B 1 40 ? -1.081 33.097 -0.658 1.00 21.18 39 ASN B CA 1
ATOM 5474 C C . ASN B 1 40 ? -1.279 32.352 0.656 1.00 18.20 39 ASN B C 1
ATOM 5475 O O . ASN B 1 40 ? -2.294 31.689 0.869 1.00 17.68 39 ASN B O 1
ATOM 5486 N N . PHE B 1 41 ? -0.303 32.511 1.549 1.00 12.77 40 PHE B N 1
ATOM 5487 C CA . PHE B 1 41 ? -0.289 31.883 2.875 1.00 17.41 40 PHE B CA 1
ATOM 5488 C C . PHE B 1 41 ? -1.052 32.793 3.820 1.00 15.53 40 PHE B C 1
ATOM 5489 O O . PHE B 1 41 ? -0.656 33.928 3.995 1.00 16.17 40 PHE B O 1
ATOM 5506 N N . PRO B 1 42 ? -2.158 32.312 4.424 1.00 16.54 41 PRO B N 1
ATOM 5507 C CA . PRO B 1 42 ? -2.992 33.244 5.192 1.00 17.89 41 PRO B CA 1
ATOM 5508 C C . PRO B 1 42 ? -2.228 33.851 6.358 1.00 12.90 41 PRO B C 1
ATOM 5509 O O . PRO B 1 42 ? -1.323 33.179 6.883 1.00 14.10 41 PRO B O 1
ATOM 5520 N N . ILE B 1 43 ? -2.597 35.080 6.744 1.00 13.16 42 ILE B N 1
ATOM 5521 C CA . ILE B 1 43 ? -2.066 35.788 7.901 1.00 15.72 42 ILE B CA 1
ATOM 5522 C C . ILE B 1 43 ? -0.591 36.149 7.758 1.00 16.97 42 ILE B C 1
ATOM 5523 O O . ILE B 1 43 ? -0.275 37.336 7.648 1.00 17.08 42 ILE B O 1
ATOM 5539 N N . PHE B 1 44 ? 0.307 35.167 7.727 1.00 15.12 43 PHE B N 1
ATOM 5540 C CA . PHE B 1 44 ? 1.731 35.487 7.569 1.00 13.88 43 PHE B CA 1
ATOM 5541 C C . PHE B 1 44 ? 1.956 36.205 6.225 1.00 23.68 43 PHE B C 1
ATOM 5542 O O . PHE B 1 44 ? 2.586 37.262 6.171 1.00 17.53 43 PHE B O 1
ATOM 5559 N N . GLY B 1 45 ? 1.400 35.643 5.152 1.00 17.19 44 GLY B N 1
ATOM 5560 C CA . GLY B 1 45 ? 1.582 36.176 3.814 1.00 17.69 44 GLY B CA 1
ATOM 5561 C C . GLY B 1 45 ? 0.776 37.447 3.637 1.00 14.14 44 GLY B C 1
ATOM 5562 O O . GLY B 1 45 ? 1.145 38.318 2.836 1.00 16.56 44 GLY B O 1
ATOM 5566 N N . ASP B 1 46 ? -0.332 37.558 4.372 1.00 12.71 45 ASP B N 1
ATOM 5567 C CA . ASP B 1 46 ? -1.094 38.798 4.418 1.00 15.15 45 ASP B CA 1
ATOM 5568 C C . ASP B 1 46 ? -0.267 39.915 5.038 1.00 21.30 45 ASP B C 1
ATOM 5569 O O . ASP B 1 46 ? -0.334 41.042 4.605 1.00 12.71 45 ASP B O 1
ATOM 5578 N N . ALA B 1 47 ? 0.528 39.598 6.041 1.00 16.66 46 ALA B N 1
ATOM 5579 C CA . ALA B 1 47 ? 1.320 40.626 6.691 1.00 21.64 46 ALA B CA 1
ATOM 5580 C C . ALA B 1 47 ? 2.353 41.216 5.711 1.00 15.68 46 ALA B C 1
ATOM 5581 O O . ALA B 1 47 ? 2.466 42.436 5.577 1.00 15.82 46 ALA B O 1
ATOM 5588 N N . SER B 1 48 ? 3.095 40.374 4.999 1.00 15.90 47 SER B N 1
ATOM 5589 C CA . SER B 1 48 ? 4.037 40.919 3.993 1.00 12.77 47 SER B CA 1
ATOM 5590 C C . SER B 1 48 ? 3.310 41.677 2.863 1.00 19.53 47 SER B C 1
ATOM 5591 O O . SER B 1 48 ? 3.755 42.737 2.442 1.00 14.55 47 SER B O 1
ATOM 5599 N N . LYS B 1 49 ? 2.212 41.137 2.336 1.00 15.61 48 LYS B N 1
ATOM 5600 C CA . LYS B 1 49 ? 1.469 41.874 1.305 1.00 17.17 48 LYS B CA 1
ATOM 5601 C C . LYS B 1 49 ? 0.929 43.211 1.811 1.00 22.17 48 LYS B C 1
ATOM 5602 O O . LYS B 1 49 ? 0.959 44.209 1.066 1.00 18.85 48 LYS B O 1
ATOM 5621 N N . ASN B 1 50 ? 0.440 43.246 3.059 1.00 18.68 49 ASN B N 1
ATOM 5622 C CA . ASN B 1 50 ? -0.136 44.477 3.602 1.00 12.73 49 ASN B CA 1
ATOM 5623 C C . ASN B 1 50 ? 0.925 45.546 3.689 1.00 15.35 49 ASN B C 1
ATOM 5624 O O . ASN B 1 50 ? 0.677 46.737 3.408 1.00 17.49 49 ASN B O 1
ATOM 5652 N N . ALA B 1 52 ? 3.774 45.639 1.871 1.00 16.43 51 ALA B N 1
ATOM 5653 C CA . ALA B 1 52 ? 4.178 46.097 0.529 1.00 18.02 51 ALA B CA 1
ATOM 5654 C C . ALA B 1 52 ? 3.130 47.031 -0.080 1.00 24.89 51 ALA B C 1
ATOM 5655 O O . ALA B 1 52 ? 3.461 48.024 -0.719 1.00 20.86 51 ALA B O 1
ATOM 5662 N N . LYS B 1 53 ? 1.861 46.718 0.139 1.00 20.04 52 LYS B N 1
ATOM 5663 C CA . LYS B 1 53 ? 0.787 47.519 -0.401 1.00 19.49 52 LYS B CA 1
ATOM 5664 C C . LYS B 1 53 ? 0.752 48.890 0.239 1.00 24.15 52 LYS B C 1
ATOM 5665 O O . LYS B 1 53 ? 0.573 49.896 -0.449 1.00 18.32 52 LYS B O 1
ATOM 5701 N N . VAL B 1 55 ? 3.324 50.480 1.542 1.00 16.40 54 VAL B N 1
ATOM 5702 C CA . VAL B 1 55 ? 4.481 51.258 1.087 1.00 18.84 54 VAL B CA 1
ATOM 5703 C C . VAL B 1 55 ? 4.201 51.842 -0.299 1.00 18.85 54 VAL B C 1
ATOM 5704 O O . VAL B 1 55 ? 4.458 53.021 -0.552 1.00 20.08 54 VAL B O 1
ATOM 5717 N N . LYS B 1 56 ? 3.651 51.026 -1.189 1.00 21.28 55 LYS B N 1
ATOM 5718 C CA . LYS B 1 56 ? 3.332 51.489 -2.528 1.00 22.38 55 LYS B CA 1
ATOM 5719 C C . LYS B 1 56 ? 2.357 52.656 -2.465 1.00 29.28 55 LYS B C 1
ATOM 5720 O O . LYS B 1 56 ? 2.584 53.683 -3.091 1.00 20.58 55 LYS B O 1
ATOM 5739 N N . GLU B 1 57 ? 1.288 52.526 -1.684 1.00 25.55 56 GLU B N 1
ATOM 5740 C CA . GLU B 1 57 ? 0.240 53.548 -1.704 1.00 21.80 56 GLU B CA 1
ATOM 5741 C C . GLU B 1 57 ? 0.692 54.838 -1.049 1.00 27.88 56 GLU B C 1
ATOM 5742 O O . GLU B 1 57 ? 0.465 55.919 -1.583 1.00 26.41 56 GLU B O 1
ATOM 5771 N N . SER B 1 59 ? 3.696 56.049 -0.796 1.00 21.26 58 SER B N 1
ATOM 5772 C CA . SER B 1 59 ? 4.828 56.623 -1.494 1.00 25.79 58 SER B CA 1
ATOM 5773 C C . SER B 1 59 ? 4.439 56.949 -2.911 1.00 26.80 58 SER B C 1
ATOM 5774 O O . SER B 1 59 ? 5.279 57.390 -3.688 1.00 25.18 58 SER B O 1
ATOM 5782 N N . ASP B 1 60 ? 3.169 56.721 -3.245 1.00 22.88 59 ASP B N 1
ATOM 5783 C CA . ASP B 1 60 ? 2.681 56.983 -4.584 1.00 18.99 59 ASP B CA 1
ATOM 5784 C C . ASP B 1 60 ? 3.519 56.265 -5.641 1.00 34.34 59 ASP B C 1
ATOM 5785 O O . ASP B 1 60 ? 3.756 56.811 -6.723 1.00 30.20 59 ASP B O 1
ATOM 5794 N N . GLY B 1 61 ? 3.976 55.054 -5.319 1.00 29.93 60 GLY B N 1
ATOM 5795 C CA . GLY B 1 61 ? 4.694 54.218 -6.275 1.00 24.50 60 GLY B CA 1
ATOM 5796 C C . GLY B 1 61 ? 6.205 54.397 -6.314 1.00 24.49 60 GLY B C 1
ATOM 5797 O O . GLY B 1 61 ? 6.920 53.651 -7.023 1.00 25.31 60 GLY B O 1
ATOM 5801 N N . ARG B 1 62 ? 6.706 55.363 -5.552 1.00 23.59 61 ARG B N 1
ATOM 5802 C CA . ARG B 1 62 ? 8.141 55.624 -5.501 1.00 25.03 61 ARG B CA 1
ATOM 5803 C C . ARG B 1 62 ? 8.934 54.443 -4.944 1.00 31.43 61 ARG B C 1
ATOM 5804 O O . ARG B 1 62 ? 10.100 54.225 -5.316 1.00 23.94 61 ARG B O 1
ATOM 5825 N N . LEU B 1 63 ? 8.329 53.723 -3.999 1.00 23.80 62 LEU B N 1
ATOM 5826 C CA . LEU B 1 63 ? 8.916 52.480 -3.504 1.00 15.94 62 LEU B CA 1
ATOM 5827 C C . LEU B 1 63 ? 7.896 51.386 -3.649 1.00 17.91 62 LEU B C 1
ATOM 5828 O O . LEU B 1 63 ? 6.845 51.447 -3.036 1.00 24.27 62 LEU B O 1
ATOM 5844 N N . THR B 1 64 ? 8.215 50.395 -4.476 1.00 22.77 63 THR B N 1
ATOM 5845 C CA . THR B 1 64 ? 7.358 49.228 -4.636 1.00 26.36 63 THR B CA 1
ATOM 5846 C C . THR B 1 64 ? 8.182 48.005 -4.275 1.00 21.54 63 THR B C 1
ATOM 5847 O O . THR B 1 64 ? 9.391 47.986 -4.474 1.00 34.59 63 THR B O 1
ATOM 5858 N N . ILE B 1 65 ? 7.522 46.981 -3.766 1.00 17.91 64 ILE B N 1
ATOM 5859 C CA . ILE B 1 65 ? 8.198 45.793 -3.265 1.00 20.02 64 ILE B CA 1
ATOM 5860 C C . ILE B 1 65 ? 7.469 44.555 -3.811 1.00 18.75 64 ILE B C 1
ATOM 5861 O O . ILE B 1 65 ? 6.332 44.266 -3.431 1.00 17.03 64 ILE B O 1
ATOM 5877 N N . ARG B 1 66 ? 8.130 43.864 -4.724 1.00 21.77 65 ARG B N 1
ATOM 5878 C CA . ARG B 1 66 ? 7.687 42.565 -5.247 1.00 25.57 65 ARG B CA 1
ATOM 5879 C C . ARG B 1 66 ? 7.974 41.482 -4.191 1.00 22.50 65 ARG B C 1
ATOM 5880 O O . ARG B 1 66 ? 9.080 41.442 -3.633 1.00 24.63 65 ARG B O 1
ATOM 5901 N N . ILE B 1 67 ? 6.996 40.640 -3.862 1.00 17.35 66 ILE B N 1
ATOM 5902 C CA . ILE B 1 67 ? 7.212 39.564 -2.903 1.00 19.86 66 ILE B CA 1
ATOM 5903 C C . ILE B 1 67 ? 7.391 38.233 -3.610 1.00 23.27 66 ILE B C 1
ATOM 5904 O O . ILE B 1 67 ? 6.570 37.844 -4.434 1.00 22.82 66 ILE B O 1
ATOM 5920 N N . ASP B 1 68 ? 8.462 37.539 -3.252 1.00 19.74 67 ASP B N 1
ATOM 5921 C CA . ASP B 1 68 ? 8.751 36.190 -3.721 1.00 20.88 67 ASP B CA 1
ATOM 5922 C C . ASP B 1 68 ? 8.566 35.189 -2.584 1.00 20.48 67 ASP B C 1
ATOM 5923 O O . ASP B 1 68 ? 9.269 35.237 -1.579 1.00 21.47 67 ASP B O 1
ATOM 5932 N N . SER B 1 69 ? 7.635 34.266 -2.770 1.00 18.37 68 SER B N 1
ATOM 5933 C CA . SER B 1 69 ? 7.402 33.214 -1.799 1.00 19.67 68 SER B CA 1
ATOM 5934 C C . SER B 1 69 ? 8.322 32.034 -2.041 1.00 24.49 68 SER B C 1
ATOM 5935 O O . SER B 1 69 ? 9.098 32.016 -3.014 1.00 23.77 68 SER B O 1
ATOM 5943 N N . ALA B 1 70 ? 8.231 31.035 -1.169 1.00 24.04 69 ALA B N 1
ATOM 5944 C CA . ALA B 1 70 ? 9.244 29.984 -1.138 1.00 24.83 69 ALA B CA 1
ATOM 5945 C C . ALA B 1 70 ? 9.173 29.113 -2.381 1.00 31.90 69 ALA B C 1
ATOM 5946 O O . ALA B 1 70 ? 10.119 28.386 -2.670 1.00 30.45 69 ALA B O 1
ATOM 5953 N N . ASN B 1 71 ? 8.043 29.159 -3.081 1.00 26.02 70 ASN B N 1
ATOM 5954 C CA . ASN B 1 71 ? 7.877 28.333 -4.267 1.00 33.05 70 ASN B CA 1
ATOM 5955 C C . ASN B 1 71 ? 8.732 28.922 -5.374 1.00 37.56 70 ASN B C 1
ATOM 5956 O O . ASN B 1 71 ? 9.146 28.217 -6.287 1.00 46.50 70 ASN B O 1
ATOM 5967 N N . LYS B 1 72 ? 9.012 30.219 -5.266 1.00 28.79 71 LYS B N 1
ATOM 5968 C CA . LYS B 1 72 ? 9.675 30.951 -6.342 1.00 29.50 71 LYS B CA 1
ATOM 5969 C C . LYS B 1 72 ? 11.179 31.036 -6.127 1.00 29.70 71 LYS B C 1
ATOM 5970 O O . LYS B 1 72 ? 11.934 30.817 -7.061 1.00 27.42 71 LYS B O 1
ATOM 5989 N N . HIS B 1 73 ? 11.625 31.350 -4.905 1.00 32.78 72 HIS B N 1
ATOM 5990 C CA . HIS B 1 73 ? 13.067 31.419 -4.621 1.00 28.07 72 HIS B CA 1
ATOM 5991 C C . HIS B 1 73 ? 13.623 30.089 -4.090 1.00 24.59 72 HIS B C 1
ATOM 5992 O O . HIS B 1 73 ? 14.830 29.916 -4.002 1.00 31.07 72 HIS B O 1
ATOM 6006 N N . LYS B 1 74 ? 12.725 29.154 -3.765 1.00 26.72 73 LYS B N 1
ATOM 6007 C CA . LYS B 1 74 ? 13.077 27.770 -3.414 1.00 30.31 73 LYS B CA 1
ATOM 6008 C C . LYS B 1 74 ? 13.988 27.621 -2.208 1.00 34.39 73 LYS B C 1
ATOM 6009 O O . LYS B 1 74 ? 14.679 26.622 -2.100 1.00 25.54 73 LYS B O 1
ATOM 6028 N N . SER B 1 75 ? 13.988 28.592 -1.304 1.00 25.38 74 SER B N 1
ATOM 6029 C CA . SER B 1 75 ? 14.863 28.536 -0.146 1.00 25.40 74 SER B CA 1
ATOM 6030 C C . SER B 1 75 ? 14.166 29.153 1.058 1.00 21.68 74 SER B C 1
ATOM 6031 O O . SER B 1 75 ? 14.463 30.285 1.437 1.00 23.43 74 SER B O 1
ATOM 6039 N N . ALA B 1 76 ? 13.245 28.393 1.652 1.00 21.72 75 ALA B N 1
ATOM 6040 C CA . ALA B 1 76 ? 12.383 28.899 2.709 1.00 24.59 75 ALA B CA 1
ATOM 6041 C C . ALA B 1 76 ? 13.189 29.387 3.891 1.00 26.13 75 ALA B C 1
ATOM 6042 O O . ALA B 1 76 ? 12.800 30.354 4.530 1.00 25.03 75 ALA B O 1
ATOM 6049 N N . LEU B 1 77 ? 14.314 28.727 4.16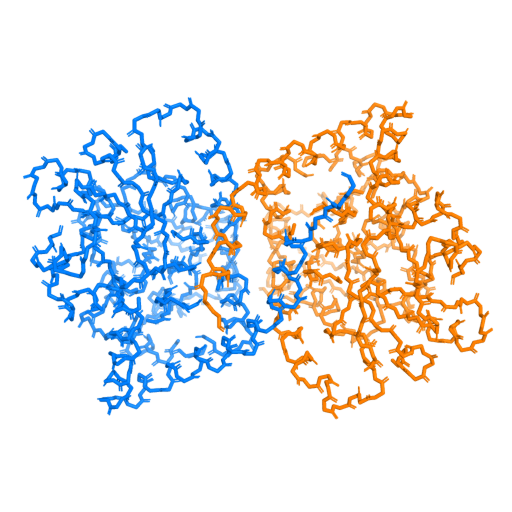3 1.00 28.03 76 LEU B N 1
ATOM 6050 C CA . LEU B 1 77 ? 15.191 29.114 5.270 1.00 36.98 76 LEU B CA 1
ATOM 6051 C C . LEU B 1 77 ? 16.484 29.756 4.750 1.00 34.39 76 LEU B C 1
ATOM 6052 O O . LEU B 1 77 ? 17.511 29.821 5.456 1.00 29.13 76 LEU B O 1
ATOM 6068 N N . GLY B 1 78 ? 16.430 30.272 3.523 1.00 22.81 77 GLY B N 1
ATOM 6069 C CA . GLY B 1 78 ? 17.560 31.026 3.003 1.00 23.23 77 GLY B CA 1
ATOM 6070 C C . GLY B 1 78 ? 17.416 32.541 3.137 1.00 31.46 77 GLY B C 1
ATOM 6071 O O . GLY B 1 78 ? 18.222 33.299 2.587 1.00 24.30 77 GLY B O 1
ATOM 6075 N N . ILE B 1 79 ? 16.407 33.001 3.883 1.00 26.71 78 ILE B N 1
ATOM 6076 C CA . ILE B 1 79 ? 16.036 34.417 3.850 1.00 28.31 78 ILE B CA 1
ATOM 6077 C C . ILE B 1 79 ? 17.155 35.321 4.444 1.00 17.08 78 ILE B C 1
ATOM 6078 O O . ILE B 1 79 ? 17.514 36.336 3.839 1.00 19.30 78 ILE B O 1
ATOM 6094 N N . PHE B 1 80 ? 17.718 34.928 5.584 1.00 18.56 79 PHE B N 1
ATOM 6095 C CA . PHE B 1 80 ? 18.840 35.660 6.206 1.00 19.94 79 PHE B CA 1
ATOM 6096 C C . PHE B 1 80 ? 19.967 35.987 5.228 1.00 26.56 79 PHE B C 1
ATOM 6097 O O . PHE B 1 80 ? 20.341 37.157 5.068 1.00 25.42 79 PHE B O 1
ATOM 6114 N N . ASP B 1 81 ? 20.494 34.959 4.560 1.00 24.24 80 ASP B N 1
ATOM 6115 C CA . ASP B 1 81 ? 21.568 35.129 3.588 1.00 25.75 80 ASP B CA 1
ATOM 6116 C C . ASP B 1 81 ? 21.133 35.948 2.368 1.00 28.30 80 ASP B C 1
ATOM 6117 O O . ASP B 1 81 ? 21.896 36.764 1.893 1.00 22.84 80 ASP B O 1
ATOM 6126 N N . PHE B 1 82 ? 19.902 35.766 1.894 1.00 26.63 81 PHE B N 1
ATOM 6127 C CA . PHE B 1 82 ? 19.371 36.572 0.791 1.00 22.33 81 PHE B CA 1
ATOM 6128 C C . PHE B 1 82 ? 19.431 38.064 1.120 1.00 31.55 81 PHE B C 1
ATOM 6129 O O . PHE B 1 82 ? 19.747 38.907 0.261 1.00 23.47 81 PHE B O 1
ATOM 6146 N N . VAL B 1 83 ? 19.080 38.392 2.364 1.00 23.81 82 VAL B N 1
ATOM 6147 C CA . VAL B 1 83 ? 19.005 39.794 2.771 1.00 21.86 82 VAL B CA 1
ATOM 6148 C C . VAL B 1 83 ? 20.412 40.314 3.117 1.00 20.48 82 VAL B C 1
ATOM 6149 O O . VAL B 1 83 ? 20.776 41.425 2.763 1.00 31.39 82 VAL B O 1
ATOM 6162 N N . LYS B 1 84 ? 21.192 39.493 3.813 1.00 26.22 83 LYS B N 1
ATOM 6163 C CA . LYS B 1 84 ? 22.551 39.862 4.158 1.00 31.49 83 LYS B CA 1
ATOM 6164 C C . LYS B 1 84 ? 23.337 40.224 2.904 1.00 31.68 83 LYS B C 1
ATOM 6165 O O . LYS B 1 84 ? 24.027 41.249 2.860 1.00 24.08 83 LYS B O 1
ATOM 6184 N N . SER B 1 85 ? 23.204 39.383 1.884 1.00 28.41 84 SER B N 1
ATOM 6185 C CA . SER B 1 85 ? 23.925 39.553 0.621 1.00 28.32 84 SER B CA 1
ATOM 6186 C C . SER B 1 85 ? 23.365 40.699 -0.204 1.00 28.30 84 SER B C 1
ATOM 6187 O O . SER B 1 85 ? 24.065 41.265 -1.029 1.00 27.68 84 SER B O 1
ATOM 6195 N N . GLY B 1 86 ? 22.085 41.006 -0.029 1.00 26.43 85 GLY B N 1
ATOM 6196 C CA . GLY B 1 86 ? 21.465 42.059 -0.814 1.00 21.24 85 GLY B CA 1
ATOM 6197 C C . GLY B 1 86 ? 20.836 41.535 -2.089 1.00 26.32 85 GLY B C 1
ATOM 6198 O O . GLY B 1 86 ? 20.251 42.309 -2.867 1.00 35.55 85 GLY B O 1
ATOM 6202 N N . GLN B 1 87 ? 20.961 40.230 -2.319 1.00 25.18 86 GLN B N 1
ATOM 6203 C CA . GLN B 1 87 ? 20.226 39.583 -3.413 1.00 23.47 86 GLN B CA 1
ATOM 6204 C C . GLN B 1 87 ? 18.736 39.974 -3.312 1.00 25.97 86 GLN B C 1
ATOM 6205 O O . GLN B 1 87 ? 18.073 40.221 -4.320 1.00 26.25 86 GLN B O 1
ATOM 6219 N N . TYR B 1 88 ? 18.215 40.047 -2.087 1.00 19.45 87 TYR B N 1
ATOM 6220 C CA . TYR B 1 88 ? 16.891 40.611 -1.848 1.00 21.45 87 TYR B CA 1
ATOM 6221 C C . TYR B 1 88 ? 17.037 41.778 -0.876 1.00 25.17 87 TYR B C 1
ATOM 6222 O O . TYR B 1 88 ? 17.780 41.681 0.108 1.00 30.04 87 TYR B O 1
ATOM 6240 N N . GLN B 1 89 ? 16.339 42.876 -1.134 1.00 21.00 88 GLN B N 1
ATOM 6241 C CA . GLN B 1 89 ? 16.390 44.029 -0.214 1.00 18.30 88 GLN B CA 1
ATOM 6242 C C . GLN B 1 89 ? 15.743 43.681 1.122 1.00 20.52 88 GLN B C 1
ATOM 6243 O O . GLN B 1 89 ? 16.151 44.170 2.173 1.00 20.36 88 GLN B O 1
ATOM 6274 N N . GLY B 1 91 ? 13.212 40.744 3.622 1.00 20.12 90 GLY B N 1
ATOM 6275 C CA . GLY B 1 91 ? 12.695 39.440 3.929 1.00 13.70 90 GLY B CA 1
ATOM 6276 C C . GLY B 1 91 ? 11.601 39.512 4.983 1.00 17.34 90 GLY B C 1
ATOM 6277 O O . GLY B 1 91 ? 11.502 40.484 5.761 1.00 16.17 90 GLY B O 1
ATOM 6281 N N . HIS B 1 92 ? 10.774 38.470 4.981 1.00 16.58 91 HIS B N 1
ATOM 6282 C CA . HIS B 1 92 ? 9.783 38.221 6.025 1.00 11.76 91 HIS B CA 1
ATOM 6283 C C . HIS B 1 92 ? 9.920 36.767 6.508 1.00 25.19 91 HIS B C 1
ATOM 6284 O O . HIS B 1 92 ? 9.835 35.804 5.722 1.00 19.73 91 HIS B O 1
ATOM 6298 N N . SER B 1 93 ? 10.173 36.603 7.796 1.00 17.44 92 SER B N 1
ATOM 6299 C CA . SER B 1 93 ? 10.536 35.297 8.305 1.00 19.46 92 SER B CA 1
ATOM 6300 C C . SER B 1 93 ? 10.405 35.281 9.810 1.00 21.54 92 SER B C 1
ATOM 6301 O O . SER B 1 93 ? 9.562 35.994 10.339 1.00 17.42 92 SER B O 1
ATOM 6309 N N . ALA B 1 94 ? 11.195 34.469 10.508 1.00 17.35 93 ALA B N 1
ATOM 6310 C CA . ALA B 1 94 ? 11.250 34.575 11.966 1.00 17.48 93 ALA B CA 1
ATOM 6311 C C . ALA B 1 94 ? 12.673 34.509 12.495 1.00 20.35 93 ALA B C 1
ATOM 6312 O O . ALA B 1 94 ? 13.479 33.696 12.052 1.00 18.17 93 ALA B O 1
ATOM 6319 N N . SER B 1 95 ? 12.956 35.360 13.474 1.00 20.59 94 SER B N 1
ATOM 6320 C CA . SER B 1 95 ? 14.321 35.557 13.954 1.00 16.67 94 SER B CA 1
ATOM 6321 C C . SER B 1 95 ? 14.893 34.226 14.501 1.00 16.62 94 SER B C 1
ATOM 6322 O O . SER B 1 95 ? 16.060 33.932 14.306 1.00 19.15 94 SER B O 1
ATOM 6330 N N . TYR B 1 96 ? 14.076 33.386 15.122 1.00 19.06 95 TYR B N 1
ATOM 6331 C CA . TYR B 1 96 ? 14.642 32.216 15.777 1.00 19.69 95 TYR B CA 1
ATOM 6332 C C . TYR B 1 96 ? 14.980 31.074 14.812 1.00 26.54 95 TYR B C 1
ATOM 6333 O O . TYR B 1 96 ? 15.555 30.103 15.247 1.00 24.33 95 TYR B O 1
ATOM 6351 N N . TYR B 1 97 ? 14.685 31.216 13.515 1.00 20.73 96 TYR B N 1
ATOM 6352 C CA . TYR B 1 97 ? 15.184 30.276 12.498 1.00 19.61 96 TYR B CA 1
ATOM 6353 C C . TYR B 1 97 ? 16.723 30.368 12.334 1.00 29.60 96 TYR B C 1
ATOM 6354 O O . TYR B 1 97 ? 17.353 29.440 11.858 1.00 26.95 96 TYR B O 1
ATOM 6372 N N . TRP B 1 98 ? 17.319 31.481 12.756 1.00 18.04 97 TRP B N 1
ATOM 6373 C CA . TRP B 1 98 ? 18.731 31.759 12.513 1.00 22.63 97 TRP B CA 1
ATOM 6374 C C . TRP B 1 98 ? 19.582 31.386 13.718 1.00 21.59 97 TRP B C 1
ATOM 6375 O O . TRP B 1 98 ? 20.684 31.908 13.912 1.00 26.78 97 TRP B O 1
ATOM 6396 N N . LYS B 1 99 ? 19.014 30.523 14.550 1.00 29.25 98 LYS B N 1
ATOM 6397 C CA . LYS B 1 99 ? 19.681 29.930 15.703 1.00 36.51 98 LYS B CA 1
ATOM 6398 C C . LYS B 1 99 ? 21.131 29.496 15.411 1.00 40.92 98 LYS B C 1
ATOM 6399 O O . LYS B 1 99 ? 22.033 29.669 16.243 1.00 39.81 98 LYS B O 1
ATOM 6418 N N . GLY B 1 100 ? 21.344 28.942 14.216 1.00 43.35 99 GLY B N 1
ATOM 6419 C CA . GLY B 1 100 ? 22.634 28.414 13.811 1.00 35.22 99 GLY B CA 1
ATOM 6420 C C . GLY B 1 100 ? 23.635 29.456 13.346 1.00 40.05 99 GLY B C 1
ATOM 6421 O O . GLY B 1 100 ? 24.837 29.213 13.321 1.00 42.11 99 GLY B O 1
ATOM 6425 N N . LYS B 1 101 ? 23.151 30.634 12.991 1.00 38.86 100 LYS B N 1
ATOM 6426 C CA . LYS B 1 101 ? 24.043 31.708 12.583 1.00 30.17 100 LYS B CA 1
ATOM 6427 C C . LYS B 1 101 ? 24.393 32.573 13.787 1.00 39.01 100 LYS B C 1
ATOM 6428 O O . LYS B 1 101 ? 25.468 33.186 13.843 1.00 46.64 100 LYS B O 1
ATOM 6447 N N . ASP B 1 102 ? 23.499 32.570 14.775 1.00 28.02 101 ASP B N 1
ATOM 6448 C CA . ASP B 1 102 ? 23.721 33.288 16.029 1.00 28.03 101 ASP B CA 1
ATOM 6449 C C . ASP B 1 102 ? 22.651 32.870 17.037 1.00 35.15 101 ASP B C 1
ATOM 6450 O O . ASP B 1 102 ? 21.453 33.057 16.799 1.00 27.00 101 ASP B O 1
ATOM 6459 N N . PHE B 1 103 ? 23.074 32.320 18.173 1.00 22.53 102 PHE B N 1
ATOM 6460 C CA . PHE B 1 103 ? 22.110 31.739 19.116 1.00 31.25 102 PHE B CA 1
ATOM 6461 C C . PHE B 1 103 ? 21.173 32.837 19.640 1.00 19.87 102 PHE B C 1
ATOM 6462 O O . PHE B 1 103 ? 19.979 32.599 19.871 1.00 30.37 102 PHE B O 1
ATOM 6479 N N . ASN B 1 104 ? 21.677 34.053 19.763 1.00 15.45 103 ASN B N 1
ATOM 6480 C CA . ASN B 1 104 ? 20.855 35.132 20.297 1.00 22.24 103 ASN B CA 1
ATOM 6481 C C . ASN B 1 104 ? 19.625 35.500 19.467 1.00 20.02 103 ASN B C 1
ATOM 6482 O O . ASN B 1 104 ? 18.747 36.184 19.965 1.00 24.06 103 ASN B O 1
ATOM 6493 N N . THR B 1 105 ? 19.560 35.062 18.215 1.00 21.95 104 THR B N 1
ATOM 6494 C CA . THR B 1 105 ? 18.433 35.381 17.355 1.00 20.13 104 THR B CA 1
ATOM 6495 C C . THR B 1 105 ? 17.147 34.719 17.841 1.00 20.64 104 THR B C 1
ATOM 6496 O O . THR B 1 105 ? 16.050 35.116 17.447 1.00 23.11 104 THR B O 1
ATOM 6524 N N . PHE B 1 107 ? 15.808 34.895 20.733 1.00 21.12 106 PHE B N 1
ATOM 6525 C CA . PHE B 1 107 ? 15.140 35.557 21.846 1.00 14.14 106 PHE B CA 1
ATOM 6526 C C . PHE B 1 107 ? 14.307 36.736 21.349 1.00 21.68 106 PHE B C 1
ATOM 6527 O O . PHE B 1 107 ? 13.519 37.285 22.099 1.00 24.06 106 PHE B O 1
ATOM 6544 N N . PHE B 1 108 ? 14.421 37.055 20.056 1.00 19.92 107 PHE B N 1
ATOM 6545 C CA . PHE B 1 108 ? 13.661 38.156 19.475 1.00 21.75 107 PHE B CA 1
ATOM 6546 C C . PHE B 1 108 ? 12.395 37.693 18.735 1.00 21.07 107 PHE B C 1
ATOM 6547 O O . PHE B 1 108 ? 11.753 38.469 18.043 1.00 18.80 107 PHE B O 1
ATOM 6564 N N . THR B 1 109 ? 12.076 36.414 18.867 1.00 18.09 108 THR B N 1
ATOM 6565 C CA . THR B 1 109 ? 10.809 35.887 18.376 1.00 15.33 108 THR B CA 1
ATOM 6566 C C . THR B 1 109 ? 9.835 35.705 19.542 1.00 16.24 108 THR B C 1
ATOM 6567 O O . THR B 1 109 ? 8.757 36.285 19.567 1.00 18.59 108 THR B O 1
ATOM 6578 N N . THR B 1 110 ? 10.219 34.831 20.468 1.00 17.18 109 THR B N 1
ATOM 6579 C CA . THR B 1 110 ? 9.441 34.552 21.677 1.00 17.71 109 THR B CA 1
ATOM 6580 C C . THR B 1 110 ? 10.312 33.607 22.527 1.00 21.64 109 THR B C 1
ATOM 6581 O O . THR B 1 110 ? 11.327 33.097 22.027 1.00 22.09 109 THR B O 1
ATOM 6592 N N . VAL B 1 111 ? 9.922 33.365 23.779 1.00 21.26 110 VAL B N 1
ATOM 6593 C CA . VAL B 1 111 ? 10.668 32.476 24.666 1.00 20.17 110 VAL B CA 1
ATOM 6594 C C . VAL B 1 111 ? 9.662 31.637 25.448 1.00 26.57 110 VAL B C 1
ATOM 6595 O O . VAL B 1 111 ? 8.601 32.125 25.777 1.00 19.26 110 VAL B O 1
ATOM 6608 N N . PRO B 1 112 ? 9.975 30.367 25.728 1.00 16.07 111 PRO B N 1
ATOM 6609 C CA . PRO B 1 112 ? 9.108 29.573 26.598 1.00 17.82 111 PRO B CA 1
ATOM 6610 C C . PRO B 1 112 ? 8.778 30.275 27.923 1.00 15.35 111 PRO B C 1
ATOM 6611 O O . PRO B 1 112 ? 9.666 30.836 28.507 1.00 16.11 111 PRO B O 1
ATOM 6622 N N . PHE B 1 113 ? 7.519 30.232 28.355 1.00 14.46 112 PHE B N 1
ATOM 6623 C CA . PHE B 1 113 ? 7.081 30.848 29.590 1.00 18.83 112 PHE B CA 1
ATOM 6624 C C . PHE B 1 113 ? 7.333 32.345 29.575 1.00 19.56 112 PHE B C 1
ATOM 6625 O O . PHE B 1 113 ? 7.346 33.011 30.626 1.00 18.19 112 PHE B O 1
ATOM 6642 N N . GLY B 1 114 ? 7.456 32.873 28.360 1.00 19.75 113 GLY B N 1
ATOM 6643 C CA . GLY B 1 114 ? 7.800 34.262 28.149 1.00 15.74 113 GLY B CA 1
ATOM 6644 C C . GLY B 1 114 ? 6.594 35.199 28.105 1.00 17.92 113 GLY B C 1
ATOM 6645 O O . GLY B 1 114 ? 5.507 34.893 28.614 1.00 15.78 113 GLY B O 1
ATOM 6666 N N . THR B 1 116 ? 3.470 37.673 26.761 1.00 16.65 115 THR B N 1
ATOM 6667 C CA . THR B 1 116 ? 2.369 37.716 25.794 1.00 12.03 115 THR B CA 1
ATOM 6668 C C . THR B 1 116 ? 2.646 38.799 24.744 1.00 13.93 115 THR B C 1
ATOM 6669 O O . THR B 1 116 ? 3.556 39.577 24.923 1.00 12.17 115 THR B O 1
ATOM 6680 N N . ALA B 1 117 ? 1.856 38.875 23.668 1.00 15.25 116 ALA B N 1
ATOM 6681 C CA . ALA B 1 117 ? 2.121 39.869 22.632 1.00 11.98 116 ALA B CA 1
ATOM 6682 C C . ALA B 1 117 ? 2.051 41.352 23.143 1.00 9.54 116 ALA B C 1
ATOM 6683 O O . ALA B 1 117 ? 2.925 42.145 22.832 1.00 13.29 116 ALA B O 1
ATOM 6690 N N . PRO B 1 118 ? 1.005 41.734 23.913 1.00 10.43 117 PRO B N 1
ATOM 6691 C CA . PRO B 1 118 ? 0.947 43.134 24.360 1.00 11.74 117 PRO B CA 1
ATOM 6692 C C . PRO B 1 118 ? 2.169 43.453 25.235 1.00 12.73 117 PRO B C 1
ATOM 6693 O O . PRO B 1 118 ? 2.754 44.512 25.124 1.00 11.39 117 PRO B O 1
ATOM 6704 N N . GLU B 1 119 ? 2.563 42.505 26.063 1.00 11.73 118 GLU B N 1
ATOM 6705 C CA . GLU B 1 119 ? 3.777 42.700 26.876 1.00 9.85 118 GLU B CA 1
ATOM 6706 C C . GLU B 1 119 ? 5.020 42.859 26.009 1.00 15.78 118 GLU B C 1
ATOM 6707 O O . GLU B 1 119 ? 5.870 43.731 26.239 1.00 13.94 118 GLU B O 1
ATOM 6719 N N . GLN B 1 120 ? 5.133 42.006 25.009 1.00 15.75 119 GLN B N 1
ATOM 6720 C CA . GLN B 1 120 ? 6.333 41.999 24.190 1.00 12.28 119 GLN B CA 1
ATOM 6721 C C . GLN B 1 120 ? 6.437 43.212 23.256 1.00 15.28 119 GLN B C 1
ATOM 6722 O O . GLN B 1 120 ? 7.536 43.702 22.997 1.00 13.61 119 GLN B O 1
ATOM 6736 N N . TYR B 1 121 ? 5.304 43.705 22.763 1.00 13.26 120 TYR B N 1
ATOM 6737 C CA . TYR B 1 121 ? 5.319 44.938 21.963 1.00 13.07 120 TYR B CA 1
ATOM 6738 C C . TYR B 1 121 ? 5.756 46.085 22.846 1.00 14.43 120 TYR B C 1
ATOM 6739 O O . TYR B 1 121 ? 6.543 46.925 22.428 1.00 15.76 120 TYR B O 1
ATOM 6757 N N . ALA B 1 122 ? 5.276 46.092 24.083 1.00 17.10 121 ALA B N 1
ATOM 6758 C CA . ALA B 1 122 ? 5.753 47.102 25.038 1.00 17.60 121 ALA B CA 1
ATOM 6759 C C . ALA B 1 122 ? 7.277 46.932 25.243 1.00 14.57 121 ALA B C 1
ATOM 6760 O O . ALA B 1 122 ? 8.041 47.906 25.207 1.00 15.52 121 ALA B O 1
ATOM 6767 N N . TRP B 1 123 ? 7.726 45.698 25.440 1.00 16.50 122 TRP B N 1
ATOM 6768 C CA . TRP B 1 123 ? 9.177 45.449 25.534 1.00 12.46 122 TRP B CA 1
ATOM 6769 C C . TRP B 1 123 ? 9.944 45.966 24.299 1.00 19.62 122 TRP B C 1
ATOM 6770 O O . TRP B 1 123 ? 10.947 46.663 24.469 1.00 19.21 122 TRP B O 1
ATOM 6791 N N . PHE B 1 124 ? 9.480 45.646 23.089 1.00 16.62 123 PHE B N 1
ATOM 6792 C CA . PHE B 1 124 ? 10.184 46.007 21.855 1.00 16.72 123 PHE B CA 1
ATOM 6793 C C . PHE B 1 124 ? 10.285 47.519 21.721 1.00 16.20 123 PHE B C 1
ATOM 6794 O O . PHE B 1 124 ? 11.361 48.074 21.521 1.00 16.48 123 PHE B O 1
ATOM 6811 N N . TYR B 1 125 ? 9.154 48.185 21.837 1.00 13.69 124 TYR B N 1
ATOM 6812 C CA . TYR B 1 125 ? 9.073 49.600 21.496 1.00 14.38 124 TYR B CA 1
ATOM 6813 C C . TYR B 1 125 ? 9.334 50.553 22.664 1.00 19.91 124 TYR B C 1
ATOM 6814 O O . TYR B 1 125 ? 9.707 51.702 22.430 1.00 15.72 124 TYR B O 1
ATOM 6832 N N . TYR B 1 126 ? 9.139 50.098 23.900 1.00 15.10 125 TYR B N 1
ATOM 6833 C CA . TYR B 1 126 ? 9.317 50.980 25.075 1.00 19.35 125 TYR B CA 1
ATOM 6834 C C . TYR B 1 126 ? 10.260 50.411 26.145 1.00 17.31 125 TYR B C 1
ATOM 6835 O O . TYR B 1 126 ? 10.645 51.119 27.064 1.00 21.47 125 TYR B O 1
ATOM 6853 N N . GLY B 1 127 ? 10.678 49.160 26.011 1.00 15.20 126 GLY B N 1
ATOM 6854 C CA . GLY B 1 127 ? 11.413 48.496 27.076 1.00 13.18 126 GLY B CA 1
ATOM 6855 C C . GLY B 1 127 ? 12.835 48.109 26.726 1.00 19.10 126 GLY B C 1
ATOM 6856 O O . GLY B 1 127 ? 13.482 47.395 27.497 1.00 22.93 126 GLY B O 1
ATOM 6860 N N . GLY B 1 128 ? 13.307 48.531 25.558 1.00 16.60 127 GLY B N 1
ATOM 6861 C CA . GLY B 1 128 ? 14.661 48.232 25.126 1.00 21.56 127 GLY B CA 1
ATOM 6862 C C . GLY B 1 128 ? 14.824 47.077 24.149 1.00 24.71 127 GLY B C 1
ATOM 6863 O O . GLY B 1 128 ? 15.950 46.756 23.762 1.00 22.08 127 GLY B O 1
ATOM 6867 N N . GLY B 1 129 ? 13.734 46.439 23.737 1.00 16.75 128 GLY B N 1
ATOM 6868 C CA . GLY B 1 129 ? 13.862 45.279 22.865 1.00 16.29 128 GLY B CA 1
ATOM 6869 C C . GLY B 1 129 ? 14.400 45.549 21.463 1.00 11.00 128 GLY B C 1
ATOM 6870 O O . GLY B 1 129 ? 15.266 44.833 20.986 1.00 16.41 128 GLY B O 1
ATOM 6891 N N . GLU B 1 131 ? 16.351 47.923 20.494 1.00 17.71 130 GLU B N 1
ATOM 6892 C CA . GLU B 1 131 ? 17.757 48.283 20.629 1.00 16.26 130 GLU B CA 1
ATOM 6893 C C . GLU B 1 131 ? 18.613 47.028 20.831 1.00 15.72 130 GLU B C 1
ATOM 6894 O O . GLU B 1 131 ? 19.640 46.855 20.178 1.00 23.19 130 GLU B O 1
ATOM 6906 N N . LEU B 1 132 ? 18.146 46.116 21.687 1.00 20.81 131 LEU B N 1
ATOM 6907 C CA . LEU B 1 132 ? 18.838 44.842 21.870 1.00 19.39 131 LEU B CA 1
ATOM 6908 C C . LEU B 1 132 ? 18.864 44.016 20.571 1.00 23.29 131 LEU B C 1
ATOM 6909 O O . LEU B 1 132 ? 19.862 43.376 20.253 1.00 24.39 131 LEU B O 1
ATOM 6942 N N . LYS B 1 134 ? 18.842 45.127 17.506 1.00 18.78 133 LYS B N 1
ATOM 6943 C CA . LYS B 1 134 ? 19.802 45.808 16.631 1.00 24.09 133 LYS B CA 1
ATOM 6944 C C . LYS B 1 134 ? 21.243 45.481 17.023 1.00 25.36 133 LYS B C 1
ATOM 6945 O O . LYS B 1 134 ? 22.089 45.259 16.152 1.00 25.91 133 LYS B O 1
ATOM 6964 N N . GLU B 1 135 ? 21.516 45.433 18.328 1.00 22.36 134 GLU B N 1
ATOM 6965 C CA . GLU B 1 135 ? 22.824 44.987 18.810 1.00 28.07 134 GLU B CA 1
ATOM 6966 C C . GLU B 1 135 ? 23.177 43.637 18.224 1.00 30.37 134 GLU B C 1
ATOM 6967 O O . GLU B 1 135 ? 24.333 43.400 17.904 1.00 31.13 134 GLU B O 1
ATOM 6979 N N . THR B 1 136 ? 22.196 42.741 18.092 1.00 25.63 135 THR B N 1
ATOM 6980 C CA . THR B 1 136 ? 22.487 41.449 17.507 1.00 17.12 135 THR B CA 1
ATOM 6981 C C . THR B 1 136 ? 22.594 41.563 15.975 1.00 27.07 135 THR B C 1
ATOM 6982 O O . THR B 1 136 ? 23.575 41.100 15.399 1.00 28.11 135 THR B O 1
ATOM 6993 N N . TYR B 1 137 ? 21.631 42.193 15.303 1.00 19.55 136 TYR B N 1
ATOM 6994 C CA . TYR B 1 137 ? 21.620 42.108 13.837 1.00 23.69 136 TYR B CA 1
ATOM 6995 C C . TYR B 1 137 ? 22.571 43.057 13.083 1.00 16.38 136 TYR B C 1
ATOM 6996 O O . TYR B 1 137 ? 22.942 42.782 11.924 1.00 21.88 136 TYR B O 1
ATOM 7014 N N . ASP B 1 138 ? 22.985 44.145 13.722 1.00 23.43 137 ASP B N 1
ATOM 7015 C CA . ASP B 1 138 ? 23.838 45.146 13.072 1.00 24.07 137 ASP B CA 1
ATOM 7016 C C . ASP B 1 138 ? 25.116 44.551 12.498 1.00 33.54 137 ASP B C 1
ATOM 7017 O O . ASP B 1 138 ? 25.594 44.969 11.435 1.00 23.45 137 ASP B O 1
ATOM 7026 N N . GLN B 1 139 ? 25.665 43.566 13.188 1.00 30.49 138 GLN B N 1
ATOM 7027 C CA . GLN B 1 139 ? 26.919 42.966 12.749 1.00 36.98 138 GLN B CA 1
ATOM 7028 C C . GLN B 1 139 ? 26.771 42.062 11.535 1.00 39.06 138 GLN B C 1
ATOM 7029 O O . GLN B 1 139 ? 27.742 41.450 11.126 1.00 37.98 138 GLN B O 1
ATOM 7043 N N . TYR B 1 140 ? 25.564 41.962 10.979 1.00 26.82 139 TYR B N 1
ATOM 7044 C CA . TYR B 1 140 ? 25.354 41.161 9.779 1.00 24.62 139 TYR B CA 1
ATOM 7045 C C . TYR B 1 140 ? 24.860 42.033 8.637 1.00 21.58 139 TYR B C 1
ATOM 7046 O O . TYR B 1 140 ? 24.502 41.523 7.585 1.00 27.61 139 TYR B O 1
ATOM 7064 N N . GLY B 1 141 ? 24.863 43.350 8.825 1.00 24.36 140 GLY B N 1
ATOM 7065 C CA . GLY B 1 141 ? 24.389 44.252 7.787 1.00 28.47 140 GLY B CA 1
ATOM 7066 C C . GLY B 1 141 ? 22.887 44.149 7.544 1.00 27.80 140 GLY B C 1
ATOM 7067 O O . GLY B 1 141 ? 22.401 44.445 6.441 1.00 23.18 140 GLY B O 1
ATOM 7071 N N . ILE B 1 142 ? 22.159 43.747 8.588 1.00 30.02 141 ILE B N 1
ATOM 7072 C CA . ILE B 1 142 ? 20.704 43.583 8.534 1.00 24.67 141 ILE B CA 1
ATOM 7073 C C . ILE B 1 142 ? 20.003 44.414 9.585 1.00 23.74 141 ILE B C 1
ATOM 7074 O O . ILE B 1 142 ? 20.414 44.449 10.755 1.00 22.57 141 ILE B O 1
ATOM 7090 N N . LEU B 1 143 ? 18.907 45.033 9.162 1.00 19.65 142 LEU B N 1
ATOM 7091 C CA . LEU B 1 143 ? 17.974 45.664 10.071 1.00 16.31 142 LEU B CA 1
ATOM 7092 C C . LEU B 1 143 ? 16.800 44.742 10.286 1.00 24.18 142 LEU B C 1
ATOM 7093 O O . LEU B 1 143 ? 16.219 44.273 9.312 1.00 19.14 142 LEU B O 1
ATOM 7109 N N . SER B 1 144 ? 16.481 44.464 11.551 1.00 21.58 143 SER B N 1
ATOM 7110 C CA . SER B 1 144 ? 15.409 43.542 11.894 1.00 15.39 143 SER B CA 1
ATOM 7111 C C . SER B 1 144 ? 14.311 44.316 12.611 1.00 22.03 143 SER B C 1
ATOM 7112 O O . SER B 1 144 ? 14.608 45.159 13.472 1.00 18.75 143 SER B O 1
ATOM 7120 N N . PHE B 1 145 ? 13.054 44.012 12.260 1.00 19.04 144 PHE B N 1
ATOM 7121 C CA . PHE B 1 145 ? 11.864 44.647 12.822 1.00 17.97 144 PHE B CA 1
ATOM 7122 C C . PHE B 1 145 ? 10.796 43.600 13.119 1.00 15.46 144 PHE B C 1
ATOM 7123 O O . PHE B 1 145 ? 10.706 42.585 12.391 1.00 13.42 144 PHE B O 1
ATOM 7140 N N . PRO B 1 146 ? 9.986 43.843 14.171 1.00 14.67 145 PRO B N 1
ATOM 7141 C CA . PRO B 1 146 ? 8.792 43.044 14.407 1.00 13.86 145 PRO B CA 1
ATOM 7142 C C . PRO B 1 146 ? 7.979 42.906 13.129 1.00 12.10 145 PRO B C 1
ATOM 7143 O O . PRO B 1 146 ? 7.782 43.893 12.417 1.00 12.91 145 PRO B O 1
ATOM 7154 N N . GLY B 1 147 ? 7.561 41.673 12.836 1.00 16.41 146 GLY B N 1
ATOM 7155 C CA . GLY B 1 147 ? 6.868 41.384 11.574 1.00 16.70 146 GLY B CA 1
ATOM 7156 C C . GLY B 1 147 ? 5.509 40.739 11.688 1.00 18.59 146 GLY B C 1
ATOM 7157 O O . GLY B 1 147 ? 4.958 40.273 10.665 1.00 15.35 146 GLY B O 1
ATOM 7161 N N . GLY B 1 148 ? 4.977 40.703 12.912 1.00 12.92 147 GLY B N 1
ATOM 7162 C CA . GLY B 1 148 ? 3.618 40.280 13.180 1.00 19.94 147 GLY B CA 1
ATOM 7163 C C . GLY B 1 148 ? 3.550 39.216 14.259 1.00 19.12 147 GLY B C 1
ATOM 7164 O O . GLY B 1 148 ? 4.294 38.243 14.237 1.00 14.35 147 GLY B O 1
ATOM 7168 N N . ASN B 1 149 ? 2.658 39.385 15.224 1.00 12.42 148 ASN B N 1
ATOM 7169 C CA . ASN B 1 149 ? 2.564 38.391 16.286 1.00 16.39 148 ASN B CA 1
ATOM 7170 C C . ASN B 1 149 ? 1.381 37.433 16.076 1.00 12.27 148 ASN B C 1
ATOM 7171 O O . ASN B 1 149 ? 0.285 37.845 15.713 1.00 12.44 148 ASN B O 1
ATOM 7182 N N . THR B 1 150 ? 1.611 36.162 16.337 1.00 12.69 149 THR B N 1
ATOM 7183 C CA . THR B 1 150 ? 0.545 35.156 16.289 1.00 13.00 149 THR B CA 1
ATOM 7184 C C . THR B 1 150 ? -0.358 35.147 17.509 1.00 10.42 149 THR B C 1
ATOM 7185 O O . THR B 1 150 ? -1.450 34.602 17.467 1.00 17.61 149 THR B O 1
ATOM 7196 N N . GLY B 1 151 ? 0.127 35.716 18.601 1.00 17.00 150 GLY B N 1
ATOM 7197 C CA . GLY B 1 151 ? -0.496 35.489 19.897 1.00 23.59 150 GLY B CA 1
ATOM 7198 C C . GLY B 1 151 ? -0.055 34.147 20.444 1.00 17.67 150 GLY B C 1
ATOM 7199 O O . GLY B 1 151 ? 0.885 33.542 19.935 1.00 17.01 150 GLY B O 1
ATOM 7203 N N . VAL B 1 152 ? -0.768 33.663 21.460 1.00 20.08 151 VAL B N 1
ATOM 7204 C CA . VAL B 1 152 ? -0.411 32.433 22.145 1.00 24.03 151 VAL B CA 1
ATOM 7205 C C . VAL B 1 152 ? -0.587 31.232 21.228 1.00 15.30 151 VAL B C 1
ATOM 7206 O O . VAL B 1 152 ? -1.647 31.050 20.645 1.00 13.73 151 VAL B O 1
ATOM 7219 N N . GLN B 1 153 ? 0.463 30.433 21.106 1.00 17.45 152 GLN B N 1
ATOM 7220 C CA . GLN B 1 153 ? 0.463 29.219 20.309 1.00 17.67 152 GLN B CA 1
ATOM 7221 C C . GLN B 1 153 ? 0.093 27.973 21.122 1.00 20.85 152 GLN B C 1
ATOM 7222 O O . GLN B 1 153 ? 0.185 27.967 22.359 1.00 18.13 152 GLN B O 1
ATOM 7253 N N . GLY B 1 155 ? 0.659 23.781 21.922 1.00 22.31 154 GLY B N 1
ATOM 7254 C CA . GLY B 1 155 ? 1.847 22.996 22.239 1.00 24.58 154 GLY B CA 1
ATOM 7255 C C . GLY B 1 155 ? 2.212 22.004 21.133 1.00 28.16 154 GLY B C 1
ATOM 7256 O O . GLY B 1 155 ? 3.330 21.467 21.045 1.00 26.23 154 GLY B O 1
ATOM 7260 N N . GLY B 1 156 ? 1.246 21.742 20.275 1.00 16.85 155 GLY B N 1
ATOM 7261 C CA . GLY B 1 156 ? 1.513 20.959 19.086 1.00 19.64 155 GLY B CA 1
ATOM 7262 C C . GLY B 1 156 ? 0.601 19.763 18.941 1.00 17.88 155 GLY B C 1
ATOM 7263 O O . GLY B 1 156 ? -0.405 19.594 19.669 1.00 23.51 155 GLY B O 1
ATOM 7267 N N . TRP B 1 157 ? 0.976 18.949 17.962 1.00 17.45 156 TRP B N 1
ATOM 7268 C CA . TRP B 1 157 ? 0.184 17.830 17.472 1.00 27.91 156 TRP B CA 1
ATOM 7269 C C . TRP B 1 157 ? 0.952 16.559 17.729 1.00 25.96 156 TRP B C 1
ATOM 7270 O O . TRP B 1 157 ? 2.096 16.428 17.294 1.00 23.52 156 TRP B O 1
ATOM 7291 N N . PHE B 1 158 ? 0.310 15.618 18.407 1.00 24.07 157 PHE B N 1
ATOM 7292 C CA . PHE B 1 158 ? 0.975 14.397 18.820 1.00 23.60 157 PHE B CA 1
ATOM 7293 C C . PHE B 1 158 ? 0.235 13.125 18.382 1.00 22.93 157 PHE B C 1
ATOM 7294 O O . PHE B 1 158 ? -0.991 13.072 18.323 1.00 31.93 157 PHE B O 1
ATOM 7311 N N . ARG B 1 159 ? 1.016 12.120 18.025 1.00 26.45 158 ARG B N 1
ATOM 7312 C CA . ARG B 1 159 ? 0.495 10.780 17.721 1.00 29.50 158 ARG B CA 1
ATOM 7313 C C . ARG B 1 159 ? 0.035 10.049 18.984 1.00 29.64 158 ARG B C 1
ATOM 7314 O O . ARG B 1 159 ? -1.007 9.388 18.982 1.00 30.10 158 ARG B O 1
ATOM 7335 N N . LYS B 1 160 ? 0.827 10.172 20.051 1.00 39.65 159 LYS B N 1
ATOM 7336 C CA . LYS B 1 160 ? 0.504 9.604 21.364 1.00 37.34 159 LYS B CA 1
ATOM 7337 C C . LYS B 1 160 ? 0.513 10.661 22.447 1.00 32.34 159 LYS B C 1
ATOM 7338 O O . LYS B 1 160 ? 1.341 11.575 22.419 1.00 31.09 159 LYS B O 1
ATOM 7357 N N . GLU B 1 161 ? -0.381 10.516 23.416 1.00 32.54 160 GLU B N 1
ATOM 7358 C CA . GLU B 1 161 ? -0.388 11.399 24.583 1.00 36.72 160 GLU B CA 1
ATOM 7359 C C . GLU B 1 161 ? 0.930 11.359 25.344 1.00 29.59 160 GLU B C 1
ATOM 7360 O O . GLU B 1 161 ? 1.578 10.328 25.413 1.00 30.19 160 GLU B O 1
ATOM 7372 N N . ILE B 1 162 ? 1.314 12.495 25.911 1.00 25.76 161 ILE B N 1
ATOM 7373 C CA . ILE B 1 162 ? 2.485 12.613 26.774 1.00 35.13 161 ILE B CA 1
ATOM 7374 C C . ILE B 1 162 ? 2.063 12.627 28.247 1.00 37.58 161 ILE B C 1
ATOM 7375 O O . ILE B 1 162 ? 1.568 13.639 28.736 1.00 32.11 161 ILE B O 1
ATOM 7391 N N . ASN B 1 163 ? 2.270 11.525 28.962 1.00 26.18 162 ASN B N 1
ATOM 7392 C CA . ASN B 1 163 ? 1.802 11.445 30.343 1.00 32.65 162 ASN B CA 1
ATOM 7393 C C . ASN B 1 163 ? 2.902 11.553 31.381 1.00 33.35 162 ASN B C 1
ATOM 7394 O O . ASN B 1 163 ? 2.632 11.846 32.538 1.00 26.72 162 ASN B O 1
ATOM 7405 N N . THR B 1 164 ? 4.140 11.324 30.965 1.00 29.07 163 THR B N 1
ATOM 7406 C CA . THR B 1 164 ? 5.274 11.404 31.859 1.00 37.36 163 THR B CA 1
ATOM 7407 C C . THR B 1 164 ? 6.413 12.049 31.109 1.00 37.00 163 THR B C 1
ATOM 7408 O O . THR B 1 164 ? 6.410 12.069 29.868 1.00 29.67 163 THR B O 1
ATOM 7419 N N . VAL B 1 165 ? 7.390 12.552 31.859 1.00 46.06 164 VAL B N 1
ATOM 7420 C CA . VAL B 1 165 ? 8.628 13.051 31.271 1.00 48.93 164 VAL B CA 1
ATOM 7421 C C . VAL B 1 165 ? 9.220 11.995 30.349 1.00 49.41 164 VAL B C 1
ATOM 7422 O O . VAL B 1 165 ? 9.721 12.325 29.271 1.00 44.58 164 VAL B O 1
ATOM 7435 N N . GLU B 1 166 ? 9.139 10.729 30.767 1.00 40.07 165 GLU B N 1
ATOM 7436 C CA . GLU B 1 166 ? 9.743 9.632 30.011 1.00 32.65 165 GLU B CA 1
ATOM 7437 C C . GLU B 1 166 ? 9.290 9.669 28.546 1.00 37.93 165 GLU B C 1
ATOM 7438 O O . GLU B 1 166 ? 10.111 9.571 27.629 1.00 42.60 165 GLU B O 1
ATOM 7450 N N . ASP B 1 167 ? 7.990 9.858 28.339 1.00 31.77 166 ASP B N 1
ATOM 7451 C CA . ASP B 1 167 ? 7.387 9.897 26.997 1.00 41.97 166 ASP B CA 1
ATOM 7452 C C . ASP B 1 167 ? 8.014 10.922 26.023 1.00 43.35 166 ASP B C 1
ATOM 7453 O O . ASP B 1 167 ? 7.772 10.864 24.814 1.00 40.28 166 ASP B O 1
ATOM 7462 N N . LEU B 1 168 ? 8.792 11.868 26.543 1.00 31.24 167 LEU B N 1
ATOM 7463 C CA . LEU B 1 168 ? 9.491 12.829 25.682 1.00 35.60 167 LEU B CA 1
ATOM 7464 C C . LEU B 1 168 ? 10.837 12.301 25.234 1.00 41.78 167 LEU B C 1
ATOM 7465 O O . LEU B 1 168 ? 11.454 12.830 24.297 1.00 37.73 167 LEU B O 1
ATOM 7481 N N . LYS B 1 169 ? 11.327 11.293 25.940 1.00 41.27 168 LYS B N 1
ATOM 7482 C CA . LYS B 1 169 ? 12.658 10.800 25.653 1.00 44.25 168 LYS B CA 1
ATOM 7483 C C . LYS B 1 169 ? 12.648 10.109 24.309 1.00 37.83 168 LYS B C 1
ATOM 7484 O O . LYS B 1 169 ? 11.875 9.168 24.067 1.00 29.87 168 LYS B O 1
ATOM 7503 N N . GLY B 1 170 ? 13.504 10.599 23.424 1.00 33.05 169 GLY B N 1
ATOM 7504 C CA . GLY B 1 170 ? 13.608 10.037 22.097 1.00 28.12 169 GLY B CA 1
ATOM 7505 C C . GLY B 1 170 ? 12.622 10.616 21.113 1.00 42.07 169 GLY B C 1
ATOM 7506 O O . GLY B 1 170 ? 12.762 10.381 19.921 1.00 35.26 169 GLY B O 1
ATOM 7510 N N . LEU B 1 171 ? 11.646 11.383 21.601 1.00 36.82 170 LEU B N 1
ATOM 7511 C CA . LEU B 1 171 ? 10.583 11.927 20.747 1.00 38.11 170 LEU B CA 1
ATOM 7512 C C . LEU B 1 171 ? 11.133 12.846 19.653 1.00 31.53 170 LEU B C 1
ATOM 7513 O O . LEU B 1 171 ? 11.768 13.865 19.940 1.00 29.77 170 LEU B O 1
ATOM 7529 N N . LYS B 1 172 ? 10.905 12.472 18.396 1.00 30.44 171 LYS B N 1
ATOM 7530 C CA . LYS B 1 172 ? 11.371 13.268 17.274 1.00 34.16 171 LYS B CA 1
ATOM 7531 C C . LYS B 1 172 ? 10.290 14.282 16.996 1.00 29.27 171 LYS B C 1
ATOM 7532 O O . LYS B 1 172 ? 9.200 13.893 16.598 1.00 30.66 171 LYS B O 1
ATOM 7568 N N . ARG B 1 174 ? 9.234 18.357 15.472 1.00 26.71 173 ARG B N 1
ATOM 7569 C CA . ARG B 1 174 ? 9.564 19.630 14.854 1.00 25.05 173 ARG B CA 1
ATOM 7570 C C . ARG B 1 174 ? 9.171 20.715 15.833 1.00 23.69 173 ARG B C 1
ATOM 7571 O O . ARG B 1 174 ? 8.012 20.826 16.173 1.00 24.31 173 ARG B O 1
ATOM 7592 N N . ILE B 1 175 ? 10.135 21.489 16.317 1.00 20.52 174 ILE B N 1
ATOM 7593 C CA . ILE B 1 175 ? 9.860 22.518 17.312 1.00 20.98 174 ILE B CA 1
ATOM 7594 C C . ILE B 1 175 ? 11.060 23.464 17.277 1.00 23.81 174 ILE B C 1
ATOM 7595 O O . ILE B 1 175 ? 12.190 23.035 17.520 1.00 26.70 174 ILE B O 1
ATOM 7611 N N . PRO B 1 176 ? 10.835 24.739 16.903 1.00 30.98 175 PRO B N 1
ATOM 7612 C CA . PRO B 1 176 ? 11.920 25.714 16.662 1.00 24.31 175 PRO B CA 1
ATOM 7613 C C . PRO B 1 176 ? 12.378 26.449 17.922 1.00 22.92 175 PRO B C 1
ATOM 7614 O O . PRO B 1 176 ? 11.730 26.327 18.972 1.00 21.98 175 PRO B O 1
ATOM 7625 N N . GLY B 1 177 ? 13.459 27.216 17.809 1.00 27.10 176 GLY B N 1
ATOM 7626 C CA . GLY B 1 177 ? 13.849 28.188 18.824 1.00 37.64 176 GLY B CA 1
ATOM 7627 C C . GLY B 1 177 ? 14.265 27.631 20.182 1.00 25.87 176 GLY B C 1
ATOM 7628 O O . GLY B 1 177 ? 14.691 26.493 20.302 1.00 27.43 176 GLY B O 1
ATOM 7632 N N . PHE B 1 178 ? 14.136 28.449 21.216 1.00 28.35 177 PHE B N 1
ATOM 7633 C CA . PHE B 1 178 ? 14.585 28.041 22.537 1.00 24.07 177 PHE B CA 1
ATOM 7634 C C . PHE B 1 178 ? 13.765 26.866 23.071 1.00 27.34 177 PHE B C 1
ATOM 7635 O O . PHE B 1 178 ? 14.264 26.081 23.863 1.00 30.31 177 PHE B O 1
ATOM 7652 N N . ALA B 1 179 ? 12.530 26.721 22.609 1.00 28.02 178 ALA B N 1
ATOM 7653 C CA . ALA B 1 179 ? 11.690 25.602 23.037 1.00 32.43 178 ALA B CA 1
ATOM 7654 C C . ALA B 1 179 ? 12.314 24.259 22.665 1.00 33.06 178 ALA B C 1
ATOM 7655 O O . ALA B 1 179 ? 12.373 23.345 23.488 1.00 29.55 178 ALA B O 1
ATOM 7662 N N . GLY B 1 180 ? 12.780 24.145 21.425 1.00 25.24 179 GLY B N 1
ATOM 7663 C CA . GLY B 1 180 ? 13.526 22.979 21.008 1.00 29.70 179 GLY B CA 1
ATOM 7664 C C . GLY B 1 180 ? 14.658 22.654 21.969 1.00 33.72 179 GLY B C 1
ATOM 7665 O O . GLY B 1 180 ? 14.836 21.505 22.345 1.00 34.70 179 GLY B O 1
ATOM 7669 N N . GLU B 1 181 ? 15.423 23.657 22.385 1.00 28.64 180 GLU B N 1
ATOM 7670 C CA . GLU B 1 181 ? 16.527 23.402 23.321 1.00 36.45 180 GLU B CA 1
ATOM 7671 C C . GLU B 1 181 ? 16.033 22.875 24.695 1.00 34.21 180 GLU B C 1
ATOM 7672 O O . GLU B 1 181 ? 16.707 22.059 25.340 1.00 34.10 180 GLU B O 1
ATOM 7684 N N . VAL B 1 182 ? 14.875 23.344 25.158 1.00 32.19 181 VAL B N 1
ATOM 7685 C CA . VAL B 1 182 ? 14.309 22.812 26.385 1.00 28.37 181 VAL B CA 1
ATOM 7686 C C . VAL B 1 182 ? 13.926 21.339 26.177 1.00 36.05 181 VAL B C 1
ATOM 7687 O O . VAL B 1 182 ? 14.177 20.496 27.044 1.00 31.31 181 VAL B O 1
ATOM 7700 N N . LEU B 1 183 ? 13.327 21.018 25.033 1.00 30.68 182 LEU B N 1
ATOM 7701 C CA . LEU B 1 183 ? 12.921 19.646 24.803 1.00 33.46 182 LEU B CA 1
ATOM 7702 C C . LEU B 1 183 ? 14.157 18.750 24.705 1.00 41.22 182 LEU B C 1
ATOM 7703 O O . LEU B 1 183 ? 14.170 17.662 25.278 1.00 37.90 182 LEU B O 1
ATOM 7719 N N . ALA B 1 184 ? 15.193 19.209 24.005 1.00 30.34 183 ALA B N 1
ATOM 7720 C CA . ALA B 1 184 ? 16.394 18.417 23.869 1.00 27.98 183 ALA B CA 1
ATOM 7721 C C . ALA B 1 184 ? 16.967 18.121 25.262 1.00 38.10 183 ALA B C 1
ATOM 7722 O O . ALA B 1 184 ? 17.355 16.994 25.540 1.00 40.91 183 ALA B O 1
ATOM 7729 N N . LYS B 1 185 ? 16.966 19.105 26.155 1.00 39.29 184 LYS B N 1
ATOM 7730 C CA . LYS B 1 185 ? 17.537 18.893 27.486 1.00 39.17 184 LYS B CA 1
ATOM 7731 C C . LYS B 1 185 ? 16.782 17.818 28.263 1.00 44.46 184 LYS B C 1
ATOM 7732 O O . LYS B 1 185 ? 17.346 17.185 29.153 1.00 42.88 184 LYS B O 1
ATOM 7751 N N . LEU B 1 186 ? 15.507 17.621 27.944 1.00 36.69 185 LEU B N 1
ATOM 7752 C CA . LEU B 1 186 ? 14.701 16.601 28.626 1.00 34.83 185 LEU B CA 1
ATOM 7753 C C . LEU B 1 186 ? 14.714 15.246 27.900 1.00 39.66 185 LEU B C 1
ATOM 7754 O O . LEU B 1 186 ? 14.043 14.297 28.332 1.00 33.85 185 LEU B O 1
ATOM 7770 N N . GLY B 1 187 ? 15.481 15.156 26.814 1.00 39.85 186 GLY B N 1
ATOM 7771 C CA . GLY B 1 187 ? 15.696 13.888 26.129 1.00 41.02 186 GLY B CA 1
ATOM 7772 C C . GLY B 1 187 ? 14.995 13.707 24.792 1.00 50.49 186 GLY B C 1
ATOM 7773 O O . GLY B 1 187 ? 15.120 12.651 24.166 1.00 37.55 186 GLY B O 1
ATOM 7777 N N . ALA B 1 188 ? 14.255 14.720 24.345 1.00 50.38 187 ALA B N 1
ATOM 7778 C CA . ALA B 1 188 ? 13.615 14.671 23.030 1.00 46.06 187 ALA B CA 1
ATOM 7779 C C . ALA B 1 188 ? 14.622 15.047 21.936 1.00 39.82 187 ALA B C 1
ATOM 7780 O O . ALA B 1 188 ? 15.695 15.574 22.229 1.00 31.18 187 ALA B O 1
ATOM 7787 N N . SER B 1 189 ? 14.285 14.762 20.679 1.00 43.69 188 SER B N 1
ATOM 7788 C CA . SER B 1 189 ? 15.176 15.066 19.551 1.00 41.95 188 SER B CA 1
ATOM 7789 C C . SER B 1 189 ? 14.517 16.088 18.650 1.00 39.48 188 SER B C 1
ATOM 7790 O O . SER B 1 189 ? 13.791 15.702 17.733 1.00 30.13 188 SER B O 1
ATOM 7798 N N . PRO B 1 190 ? 14.724 17.392 18.932 1.00 28.65 189 PRO B N 1
ATOM 7799 C CA . PRO B 1 190 ? 14.119 18.414 18.069 1.00 36.11 189 PRO B CA 1
ATOM 7800 C C . PRO B 1 190 ? 14.651 18.452 16.656 1.00 47.50 189 PRO B C 1
ATOM 7801 O O . PRO B 1 190 ? 15.696 17.883 16.368 1.00 48.84 189 PRO B O 1
ATOM 7812 N N . THR B 1 191 ? 13.895 19.134 15.796 1.00 60.39 190 THR B N 1
ATOM 7813 C CA . THR B 1 191 ? 14.324 19.528 14.459 1.00 60.52 190 THR B CA 1
ATOM 7814 C C . THR B 1 191 ? 13.595 20.824 14.059 1.00 67.61 190 THR B C 1
ATOM 7815 O O . THR B 1 191 ? 12.657 21.254 14.750 1.00 55.07 190 THR B O 1
ATOM 7826 N N . ASN B 1 192 ? 14.019 21.439 12.953 1.00 75.63 191 ASN B N 1
ATOM 7827 C CA . ASN B 1 192 ? 13.234 22.507 12.320 1.00 82.14 191 ASN B CA 1
ATOM 7828 C C . ASN B 1 192 ? 13.143 22.261 10.826 1.00 83.17 191 ASN B C 1
ATOM 7829 O O . ASN B 1 192 ? 14.120 22.434 10.097 1.00 86.20 191 ASN B O 1
ATOM 7840 N N . ILE B 1 193 ? 11.958 21.854 10.389 1.00 78.22 192 ILE B N 1
ATOM 7841 C CA . ILE B 1 193 ? 11.670 21.646 8.979 1.00 66.84 192 ILE B CA 1
ATOM 7842 C C . ILE B 1 193 ? 10.854 22.838 8.482 1.00 70.55 192 ILE B C 1
ATOM 7843 O O . ILE B 1 193 ? 10.120 23.449 9.269 1.00 53.00 192 ILE B O 1
ATOM 7859 N N . PRO B 1 194 ? 10.996 23.200 7.189 1.00 82.92 193 PRO B N 1
ATOM 7860 C CA . PRO B 1 194 ? 10.181 24.332 6.743 1.00 78.17 193 PRO B CA 1
ATOM 7861 C C . PRO B 1 194 ? 8.704 24.000 6.782 1.00 68.50 193 PRO B C 1
ATOM 7862 O O . PRO B 1 194 ? 8.327 22.828 6.708 1.00 60.75 193 PRO B O 1
ATOM 7873 N N . SER B 1 195 ? 7.902 25.049 6.918 1.00 64.27 194 SER B N 1
ATOM 7874 C CA . SER B 1 195 ? 6.452 24.985 6.837 1.00 70.86 194 SER B CA 1
ATOM 7875 C C . SER B 1 195 ? 5.892 23.919 5.866 1.00 73.91 194 SER B C 1
ATOM 7876 O O . SER B 1 195 ? 4.905 23.245 6.167 1.00 67.50 194 SER B O 1
ATOM 7884 N N . ALA B 1 196 ? 6.533 23.749 4.714 1.00 70.01 195 ALA B N 1
ATOM 7885 C CA . ALA B 1 196 ? 5.881 23.080 3.593 1.00 58.52 195 ALA B CA 1
ATOM 7886 C C . ALA B 1 196 ? 5.898 21.548 3.653 1.00 46.08 195 ALA B C 1
ATOM 7887 O O . ALA B 1 196 ? 5.053 20.905 3.043 1.00 48.03 195 ALA B O 1
ATOM 7894 N N . GLU B 1 197 ? 6.843 20.952 4.370 1.00 32.48 196 GLU B N 1
ATOM 7895 C CA . GLU B 1 197 ? 6.917 19.488 4.390 1.00 38.73 196 GLU B CA 1
ATOM 7896 C C . GLU B 1 197 ? 6.692 18.863 5.781 1.00 35.31 196 GLU B C 1
ATOM 7897 O O . GLU B 1 197 ? 7.057 17.705 6.019 1.00 36.55 196 GLU B O 1
ATOM 7909 N N . LEU B 1 198 ? 6.036 19.593 6.684 1.00 42.18 197 LEU B N 1
ATOM 7910 C CA . LEU B 1 198 ? 5.678 19.019 7.981 1.00 44.92 197 LEU B CA 1
ATOM 7911 C C . LEU B 1 198 ? 4.739 17.828 7.839 1.00 45.17 197 LEU B C 1
ATOM 7912 O O . LEU B 1 198 ? 4.940 16.792 8.477 1.00 41.69 197 LEU B O 1
ATOM 7928 N N . TYR B 1 199 ? 3.684 17.986 7.045 1.00 42.89 198 TYR B N 1
ATOM 7929 C CA . TYR B 1 199 ? 2.705 16.923 6.947 1.00 41.76 198 TYR B CA 1
ATOM 7930 C C . TYR B 1 199 ? 3.366 15.662 6.391 1.00 40.61 198 TYR B C 1
ATOM 7931 O O . TYR B 1 199 ? 3.261 14.583 6.962 1.00 39.58 198 TYR B O 1
ATOM 7949 N N . THR B 1 200 ? 4.034 15.826 5.260 1.00 48.42 199 THR B N 1
ATOM 7950 C CA . THR B 1 200 ? 4.735 14.745 4.610 1.00 48.86 199 THR B CA 1
ATOM 7951 C C . THR B 1 200 ? 5.699 14.069 5.594 1.00 49.20 199 THR B C 1
ATOM 7952 O O . THR B 1 200 ? 5.757 12.841 5.672 1.00 37.59 199 THR B O 1
ATOM 7963 N N . ALA B 1 201 ? 6.424 14.874 6.370 1.00 47.66 200 ALA B N 1
ATOM 7964 C CA . ALA B 1 201 ? 7.406 14.344 7.321 1.00 49.05 200 ALA B CA 1
ATOM 7965 C C . ALA B 1 201 ? 6.723 13.564 8.446 1.00 45.43 200 ALA B C 1
ATOM 7966 O O . ALA B 1 201 ? 7.279 12.608 8.994 1.00 40.53 200 ALA B O 1
ATOM 7973 N N . LEU B 1 202 ? 5.517 14.001 8.791 1.00 39.11 201 LEU B N 1
ATOM 7974 C CA . LEU B 1 202 ? 4.699 13.333 9.780 1.00 45.51 201 LEU B CA 1
ATOM 7975 C C . LEU B 1 202 ? 4.221 12.023 9.168 1.00 50.57 201 LEU B C 1
ATOM 7976 O O . LEU B 1 202 ? 4.259 10.962 9.794 1.00 50.66 201 LEU B O 1
ATOM 7992 N N . GLU B 1 203 ? 3.812 12.116 7.909 1.00 53.36 202 GLU B N 1
ATOM 7993 C CA . GLU B 1 203 ? 3.263 10.988 7.180 1.00 59.80 202 GLU B CA 1
ATOM 7994 C C . GLU B 1 203 ? 4.275 9.863 7.031 1.00 58.44 202 GLU B C 1
ATOM 7995 O O . GLU B 1 203 ? 3.951 8.706 7.250 1.00 50.90 202 GLU B O 1
ATOM 8007 N N A ARG B 1 204 ? 5.504 10.209 6.659 0.49 52.47 203 ARG B N 1
ATOM 8008 N N B ARG B 1 204 ? 5.503 10.213 6.670 0.51 52.45 203 ARG B N 1
ATOM 8009 C CA A ARG B 1 204 ? 6.541 9.210 6.421 0.49 53.68 203 ARG B CA 1
ATOM 8010 C CA B ARG B 1 204 ? 6.533 9.217 6.419 0.51 53.68 203 ARG B CA 1
ATOM 8011 C C A ARG B 1 204 ? 7.315 8.885 7.695 0.49 55.60 203 ARG B C 1
ATOM 8012 C C B ARG B 1 204 ? 7.322 8.907 7.690 0.51 55.60 203 ARG B C 1
ATOM 8013 O O A ARG B 1 204 ? 8.443 8.391 7.637 0.49 56.69 203 ARG B O 1
ATOM 8014 O O B ARG B 1 204 ? 8.463 8.445 7.627 0.51 56.78 203 ARG B O 1
ATOM 8055 N N . ASN B 1 205 ? 6.689 9.158 8.838 1.00 59.96 204 ASN B N 1
ATOM 8056 C CA . ASN B 1 205 ? 7.251 8.847 10.165 1.00 55.78 204 ASN B CA 1
ATOM 8057 C C . ASN B 1 205 ? 8.690 9.333 10.404 1.00 46.79 204 ASN B C 1
ATOM 8058 O O . ASN B 1 205 ? 9.422 8.772 11.218 1.00 50.59 204 ASN B O 1
ATOM 8069 N N . THR B 1 206 ? 9.068 10.396 9.697 1.00 39.36 205 THR B N 1
ATOM 8070 C CA . THR B 1 206 ? 10.291 11.137 9.975 1.00 45.79 205 THR B CA 1
ATOM 8071 C C . THR B 1 206 ? 10.252 11.775 11.368 1.00 50.41 205 THR B C 1
ATOM 8072 O O . THR B 1 206 ? 11.208 11.672 12.135 1.00 55.52 205 THR B O 1
ATOM 8083 N N . ILE B 1 207 ? 9.155 12.465 11.667 1.00 39.12 206 ILE B N 1
ATOM 8084 C CA . ILE B 1 207 ? 8.910 12.991 13.005 1.00 39.12 206 ILE B CA 1
ATOM 8085 C C . ILE B 1 207 ? 7.679 12.292 13.530 1.00 35.45 206 ILE B C 1
ATOM 8086 O O . ILE B 1 207 ? 6.888 11.769 12.743 1.00 32.95 206 ILE B O 1
ATOM 8102 N N . ASP B 1 208 ? 7.519 12.286 14.848 1.00 34.27 207 ASP B N 1
ATOM 8103 C CA . ASP B 1 208 ? 6.320 11.744 15.481 1.00 43.66 207 ASP B CA 1
ATOM 8104 C C . ASP B 1 208 ? 5.460 12.822 16.139 1.00 39.90 207 ASP B C 1
ATOM 8105 O O . ASP B 1 208 ? 4.408 12.530 16.711 1.00 42.71 207 ASP B O 1
ATOM 8114 N N . ALA B 1 209 ? 5.914 14.067 16.061 1.00 32.92 208 ALA B N 1
ATOM 8115 C CA . ALA B 1 209 ? 5.183 15.188 16.635 1.00 25.11 208 ALA B CA 1
ATOM 8116 C C . ALA B 1 209 ? 5.738 16.491 16.101 1.00 24.44 208 ALA B C 1
ATOM 8117 O O . ALA B 1 209 ? 6.834 16.539 15.519 1.00 28.65 208 ALA B O 1
ATOM 8124 N N . LEU B 1 210 ? 4.976 17.553 16.321 1.00 20.90 209 LEU B N 1
ATOM 8125 C CA . LEU B 1 210 ? 5.334 18.870 15.826 1.00 24.71 209 LEU B CA 1
ATOM 8126 C C . LEU B 1 210 ? 4.444 19.946 16.421 1.00 15.07 209 LEU B C 1
ATOM 8127 O O . LEU B 1 210 ? 3.334 19.679 16.891 1.00 27.83 209 LEU B O 1
ATOM 8143 N N . GLU B 1 211 ? 4.947 21.173 16.387 1.00 25.97 210 GLU B N 1
ATOM 8144 C CA . GLU B 1 211 ? 4.109 22.332 16.632 1.00 21.69 210 GLU B CA 1
ATOM 8145 C C . GLU B 1 211 ? 4.257 23.242 15.440 1.00 20.57 210 GLU B C 1
ATOM 8146 O O . GLU B 1 211 ? 5.274 23.210 14.737 1.00 22.34 210 GLU B O 1
ATOM 8158 N N . TRP B 1 212 ? 3.210 24.002 15.174 1.00 18.50 211 TRP B N 1
ATOM 8159 C CA . TRP B 1 212 ? 3.223 24.957 14.081 1.00 17.06 211 TRP B CA 1
ATOM 8160 C C . TRP B 1 212 ? 2.740 26.288 14.643 1.00 17.67 211 TRP B C 1
ATOM 8161 O O . TRP B 1 212 ? 3.577 27.087 15.074 1.00 20.80 211 TRP B O 1
ATOM 8182 N N . VAL B 1 213 ? 1.431 26.527 14.709 1.00 17.64 212 VAL B N 1
ATOM 8183 C CA . VAL B 1 213 ? 0.933 27.793 15.302 1.00 17.90 212 VAL B CA 1
ATOM 8184 C C . VAL B 1 213 ? -0.263 27.599 16.270 1.00 13.91 212 VAL B C 1
ATOM 8185 O O . VAL B 1 213 ? -0.138 27.702 17.485 1.00 19.95 212 VAL B O 1
ATOM 8198 N N . GLY B 1 214 ? -1.434 27.349 15.731 1.00 19.36 213 GLY B N 1
ATOM 8199 C CA . GLY B 1 214 ? -2.621 27.323 16.563 1.00 17.47 213 GLY B CA 1
ATOM 8200 C C . GLY B 1 214 ? -3.794 27.193 15.648 1.00 17.72 213 GLY B C 1
ATOM 8201 O O . GLY B 1 214 ? -3.611 26.939 14.458 1.00 14.73 213 GLY B O 1
ATOM 8205 N N . PRO B 1 215 ? -4.996 27.359 16.198 1.00 12.61 214 PRO B N 1
ATOM 8206 C CA . PRO B 1 215 ? -6.233 27.118 15.461 1.00 18.43 214 PRO B CA 1
ATOM 8207 C C . PRO B 1 215 ? -6.314 27.992 14.186 1.00 19.23 214 PRO B C 1
ATOM 8208 O O . PRO B 1 215 ? -6.885 27.540 13.224 1.00 25.44 214 PRO B O 1
ATOM 8219 N N . SER B 1 216 ? -5.716 29.182 14.197 1.00 22.29 215 SER B N 1
ATOM 8220 C CA . SER B 1 216 ? -5.757 30.100 13.040 1.00 25.21 215 SER B CA 1
ATOM 8221 C C . SER B 1 216 ? -5.181 29.487 11.759 1.00 25.46 215 SER B C 1
ATOM 8222 O O . SER B 1 216 ? -5.583 29.852 10.672 1.00 32.72 215 SER B O 1
ATOM 8230 N N . LEU B 1 217 ? -4.233 28.557 11.891 1.00 18.38 216 LEU B N 1
ATOM 8231 C CA . LEU B 1 217 ? -3.480 28.054 10.742 1.00 12.84 216 LEU B CA 1
ATOM 8232 C C . LEU B 1 217 ? -3.241 26.549 10.756 1.00 16.01 216 LEU B C 1
ATOM 8233 O O . LEU B 1 217 ? -2.752 25.989 9.777 1.00 23.69 216 LEU B O 1
ATOM 8249 N N . ASP B 1 218 ? -3.522 25.888 11.865 1.00 20.52 217 ASP B N 1
ATOM 8250 C CA . ASP B 1 218 ? -3.083 24.487 12.012 1.00 19.13 217 ASP B CA 1
ATOM 8251 C C . ASP B 1 218 ? -3.936 23.471 11.250 1.00 20.64 217 ASP B C 1
ATOM 8252 O O . ASP B 1 218 ? -3.431 22.458 10.702 1.00 18.98 217 ASP B O 1
ATOM 8261 N N . LEU B 1 219 ? -5.228 23.741 11.209 1.00 20.37 218 LEU B N 1
ATOM 8262 C CA . LEU B 1 219 ? -6.172 22.748 10.745 1.00 29.42 218 LEU B CA 1
ATOM 8263 C C . LEU B 1 219 ? -6.030 22.523 9.243 1.00 33.89 218 LEU B C 1
ATOM 8264 O O . LEU B 1 219 ? -5.992 21.379 8.756 1.00 32.46 218 LEU B O 1
ATOM 8280 N N . ARG B 1 220 ? -5.896 23.611 8.506 1.00 25.64 219 ARG B N 1
ATOM 8281 C CA . ARG B 1 220 ? -5.725 23.502 7.075 1.00 21.64 219 ARG B CA 1
ATOM 8282 C C . ARG B 1 220 ? -4.502 22.684 6.658 1.00 26.93 219 ARG B C 1
ATOM 8283 O O . ARG B 1 220 ? -4.470 22.208 5.531 1.00 26.23 219 ARG B O 1
ATOM 8321 N N . GLY B 1 222 ? -3.542 19.767 7.941 1.00 18.97 221 GLY B N 1
ATOM 8322 C CA . GLY B 1 222 ? -3.920 18.367 7.942 1.00 24.98 221 GLY B CA 1
ATOM 8323 C C . GLY B 1 222 ? -3.285 17.476 8.991 1.00 32.39 221 GLY B C 1
ATOM 8324 O O . GLY B 1 222 ? -3.421 16.258 8.926 1.00 31.78 221 GLY B O 1
ATOM 8328 N N . PHE B 1 223 ? -2.608 18.066 9.968 1.00 28.13 222 PHE B N 1
ATOM 8329 C CA . PHE B 1 223 ? -1.871 17.286 10.955 1.00 25.82 222 PHE B CA 1
ATOM 8330 C C . PHE B 1 223 ? -2.788 16.343 11.694 1.00 22.79 222 PHE B C 1
ATOM 8331 O O . PHE B 1 223 ? -2.403 15.217 12.024 1.00 30.79 222 PHE B O 1
ATOM 8348 N N . HIS B 1 224 ? -4.010 16.823 11.929 1.00 19.27 223 HIS B N 1
ATOM 8349 C CA . HIS B 1 224 ? -5.016 16.150 12.740 1.00 25.59 223 HIS B CA 1
ATOM 8350 C C . HIS B 1 224 ? -5.354 14.739 12.210 1.00 31.14 223 HIS B C 1
ATOM 8351 O O . HIS B 1 224 ? -5.791 13.880 12.969 1.00 33.50 223 HIS B O 1
ATOM 8365 N N . LYS B 1 225 ? -5.161 14.530 10.909 1.00 41.90 224 LYS B N 1
ATOM 8366 C CA . LYS B 1 225 ? -5.428 13.237 10.277 1.00 34.97 224 LYS B CA 1
ATOM 8367 C C . LYS B 1 225 ? -4.500 12.143 10.769 1.00 34.87 224 LYS B C 1
ATOM 8368 O O . LYS B 1 225 ? -4.851 10.973 10.712 1.00 36.57 224 LYS B O 1
ATOM 8387 N N . ILE B 1 226 ? -3.306 12.527 11.211 1.00 32.30 225 ILE B N 1
ATOM 8388 C CA . ILE B 1 226 ? -2.267 11.571 11.586 1.00 34.53 225 ILE B CA 1
ATOM 8389 C C . ILE B 1 226 ? -1.939 11.652 13.071 1.00 34.99 225 ILE B C 1
ATOM 8390 O O . ILE B 1 226 ? -1.580 10.661 13.694 1.00 27.65 225 ILE B O 1
ATOM 8406 N N . ALA B 1 227 ? -2.059 12.849 13.625 1.00 26.96 226 ALA B N 1
ATOM 8407 C CA . ALA B 1 227 ? -1.656 13.105 14.995 1.00 32.09 226 ALA B CA 1
ATOM 8408 C C . ALA B 1 227 ? -2.798 13.827 15.674 1.00 29.00 226 ALA B C 1
ATOM 8409 O O . ALA B 1 227 ? -2.881 15.026 15.573 1.00 32.47 226 ALA B O 1
ATOM 8416 N N . PRO B 1 228 ? -3.695 13.090 16.341 1.00 31.32 227 PRO B N 1
ATOM 8417 C CA . PRO B 1 228 ? -4.964 13.690 16.764 1.00 30.93 227 PRO B CA 1
ATOM 8418 C C . PRO B 1 228 ? -4.927 14.430 18.109 1.00 24.83 227 PRO B C 1
ATOM 8419 O O . PRO B 1 228 ? -5.865 15.163 18.426 1.00 23.70 227 PRO B O 1
ATOM 8430 N N . TYR B 1 229 ? -3.878 14.218 18.888 1.00 23.37 228 TYR B N 1
ATOM 8431 C CA . TYR B 1 229 ? -3.762 14.890 20.171 1.00 24.48 228 TYR B CA 1
ATOM 8432 C C . TYR B 1 229 ? -3.174 16.294 19.972 1.00 22.92 228 TYR B C 1
ATOM 8433 O O . TYR B 1 229 ? -2.053 16.455 19.482 1.00 22.77 228 TYR B O 1
ATOM 8451 N N . TYR B 1 230 ? -3.945 17.287 20.394 1.00 22.22 229 TYR B N 1
ATOM 8452 C CA . TYR B 1 230 ? -3.638 18.725 20.204 1.00 22.45 229 TYR B CA 1
ATOM 8453 C C . TYR B 1 230 ? -3.413 19.368 21.548 1.00 18.98 229 TYR B C 1
ATOM 8454 O O . TYR B 1 230 ? -4.371 19.633 22.285 1.00 20.93 229 TYR B O 1
ATOM 8472 N N . TYR B 1 231 ? -2.150 19.571 21.880 1.00 16.70 230 TYR B N 1
ATOM 8473 C CA . TYR B 1 231 ? -1.748 20.055 23.194 1.00 16.65 230 TYR B CA 1
ATOM 8474 C C . TYR B 1 231 ? -1.768 21.554 23.278 1.00 20.71 230 TYR B C 1
ATOM 8475 O O . TYR B 1 231 ? -1.407 22.241 22.323 1.00 24.05 230 TYR B O 1
ATOM 8493 N N . THR B 1 232 ? -2.206 22.049 24.431 1.00 21.92 231 THR B N 1
ATOM 8494 C CA . THR B 1 232 ? -2.108 23.460 24.752 1.00 12.45 231 THR B CA 1
ATOM 8495 C C . THR B 1 232 ? -0.647 23.808 24.961 1.00 21.17 231 THR B C 1
ATOM 8496 O O . THR B 1 232 ? 0.195 22.928 25.128 1.00 21.87 231 THR B O 1
ATOM 8507 N N . GLY B 1 233 ? -0.345 25.101 24.929 1.00 21.47 232 GLY B N 1
ATOM 8508 C CA . GLY B 1 233 ? 1.015 25.542 24.766 1.00 20.85 232 GLY B CA 1
ATOM 8509 C C . GLY B 1 233 ? 1.726 25.888 26.060 1.00 21.87 232 GLY B C 1
ATOM 8510 O O . GLY B 1 233 ? 1.303 25.549 27.172 1.00 25.11 232 GLY B O 1
ATOM 8514 N N . TRP B 1 234 ? 2.833 26.573 25.866 1.00 15.02 233 TRP B N 1
ATOM 8515 C CA . TRP B 1 234 ? 3.742 27.030 26.911 1.00 24.23 233 TRP B CA 1
ATOM 8516 C C . TRP B 1 234 ? 4.989 27.590 26.235 1.00 20.10 233 TRP B C 1
ATOM 8517 O O . TRP B 1 234 ? 5.648 28.502 26.746 1.00 20.07 233 TRP B O 1
ATOM 8538 N N . GLN B 1 235 ? 5.332 27.017 25.090 1.00 19.85 234 GLN B N 1
ATOM 8539 C CA . GLN B 1 235 ? 6.630 27.271 24.502 1.00 16.93 234 GLN B CA 1
ATOM 8540 C C . GLN B 1 235 ? 6.695 28.490 23.568 1.00 26.60 234 GLN B C 1
ATOM 8541 O O . GLN B 1 235 ? 7.773 28.993 23.299 1.00 17.10 234 GLN B O 1
ATOM 8555 N N . GLU B 1 236 ? 5.561 28.907 23.019 1.00 17.94 235 GLU B N 1
ATOM 8556 C CA . GLU B 1 236 ? 5.505 30.094 22.154 1.00 22.67 235 GLU B CA 1
ATOM 8557 C C . GLU B 1 236 ? 4.307 30.961 22.574 1.00 22.05 235 GLU B C 1
ATOM 8558 O O . GLU B 1 236 ? 3.246 30.931 21.916 1.00 19.16 235 GLU B O 1
ATOM 8570 N N . PRO B 1 237 ? 4.476 31.748 23.663 1.00 15.01 236 PRO B N 1
ATOM 8571 C CA . PRO B 1 237 ? 3.331 32.539 24.118 1.00 13.90 236 PRO B CA 1
ATOM 8572 C C . PRO B 1 237 ? 3.041 33.737 23.216 1.00 11.81 236 PRO B C 1
ATOM 8573 O O . PRO B 1 237 ? 1.917 34.260 23.262 1.00 15.36 236 PRO B O 1
ATOM 8584 N N . ALA B 1 238 ? 4.014 34.159 22.408 1.00 14.08 237 ALA B N 1
ATOM 8585 C CA . ALA B 1 238 ? 3.841 35.328 21.556 1.00 11.88 237 ALA B CA 1
ATOM 8586 C C . ALA B 1 238 ? 4.892 35.407 20.457 1.00 8.37 237 ALA B C 1
ATOM 8587 O O . ALA B 1 238 ? 5.716 36.322 20.446 1.00 15.66 237 ALA B O 1
ATOM 8594 N N . THR B 1 239 ? 4.804 34.512 19.487 1.00 14.32 238 THR B N 1
ATOM 8595 C CA . THR B 1 239 ? 5.719 34.485 18.346 1.00 15.98 238 THR B CA 1
ATOM 8596 C C . THR B 1 239 ? 5.635 35.731 17.513 1.00 12.91 238 THR B C 1
ATOM 8597 O O . THR B 1 239 ? 4.596 35.992 16.894 1.00 13.64 238 THR B O 1
ATOM 8608 N N . GLU B 1 240 ? 6.731 36.500 17.485 1.00 13.44 239 GLU B N 1
ATOM 8609 C CA . GLU B 1 240 ? 6.783 37.707 16.670 1.00 13.69 239 GLU B CA 1
ATOM 8610 C C . GLU B 1 240 ? 7.527 37.305 15.420 1.00 16.10 239 GLU B C 1
ATOM 8611 O O . GLU B 1 240 ? 8.636 36.794 15.548 1.00 15.88 239 GLU B O 1
ATOM 8623 N N . LEU B 1 241 ? 6.929 37.514 14.247 1.00 13.96 240 LEU B N 1
ATOM 8624 C CA . LEU B 1 241 ? 7.645 37.303 12.989 1.00 15.14 240 LEU B CA 1
ATOM 8625 C C . LEU B 1 241 ? 8.618 38.442 12.791 1.00 15.23 240 LEU B C 1
ATOM 8626 O O . LEU B 1 241 ? 8.801 39.302 13.665 1.00 13.92 240 LEU B O 1
ATOM 8642 N N . GLN B 1 242 ? 9.292 38.424 11.658 1.00 15.27 241 GLN B N 1
ATOM 8643 C CA . GLN B 1 242 ? 10.413 39.343 11.443 1.00 18.35 241 GLN B CA 1
ATOM 8644 C C . GLN B 1 242 ? 10.416 39.890 10.040 1.00 17.72 241 GLN B C 1
ATOM 8645 O O . GLN B 1 242 ? 10.262 39.121 9.082 1.00 17.07 241 GLN B O 1
ATOM 8659 N N . PHE B 1 243 ? 10.586 41.198 9.907 1.00 12.11 242 PHE B N 1
ATOM 8660 C CA . PHE B 1 243 ? 10.990 41.799 8.629 1.00 9.91 242 PHE B CA 1
ATOM 8661 C C . PHE B 1 243 ? 12.482 42.017 8.746 1.00 15.48 242 PHE B C 1
ATOM 8662 O O . PHE B 1 243 ? 12.973 42.449 9.790 1.00 17.66 242 PHE B O 1
ATOM 8696 N N . VAL B 1 245 ? 15.711 43.983 6.583 1.00 17.75 244 VAL B N 1
ATOM 8697 C CA . VAL B 1 245 ? 16.059 44.919 5.513 1.00 19.53 244 VAL B CA 1
ATOM 8698 C C . VAL B 1 245 ? 17.570 45.001 5.396 1.00 20.79 244 VAL B C 1
ATOM 8699 O O . VAL B 1 245 ? 18.257 45.171 6.390 1.00 20.21 244 VAL B O 1
ATOM 8712 N N . ASN B 1 246 ? 18.081 44.848 4.182 1.00 19.66 245 ASN B N 1
ATOM 8713 C CA . ASN B 1 246 ? 19.505 44.978 3.925 1.00 13.33 245 ASN B CA 1
ATOM 8714 C C . ASN B 1 246 ? 19.917 46.417 4.278 1.00 16.74 245 ASN B C 1
ATOM 8715 O O . ASN B 1 246 ? 19.253 47.368 3.869 1.00 22.86 245 ASN B O 1
ATOM 8726 N N . GLN B 1 247 ? 20.998 46.565 5.030 1.00 20.97 246 GLN B N 1
ATOM 8727 C CA . GLN B 1 247 ? 21.411 47.890 5.531 1.00 20.17 246 GLN B CA 1
ATOM 8728 C C . GLN B 1 247 ? 21.720 48.846 4.378 1.00 17.75 246 GLN B C 1
ATOM 8729 O O . GLN B 1 247 ? 21.240 49.994 4.340 1.00 27.75 246 GLN B O 1
ATOM 8743 N N . LYS B 1 248 ? 22.502 48.362 3.426 1.00 26.02 247 LYS B N 1
ATOM 8744 C CA . LYS B 1 248 ? 22.835 49.141 2.240 1.00 24.66 247 LYS B CA 1
ATOM 8745 C C . LYS B 1 248 ? 21.573 49.542 1.487 1.00 29.30 247 LYS B C 1
ATOM 8746 O O . LYS B 1 248 ? 21.432 50.676 1.044 1.00 23.40 247 LYS B O 1
ATOM 8765 N N . ALA B 1 249 ? 20.623 48.626 1.356 1.00 25.59 248 ALA B N 1
ATOM 8766 C CA . ALA B 1 249 ? 19.393 48.970 0.673 1.00 19.79 248 ALA B CA 1
ATOM 8767 C C . ALA B 1 249 ? 18.653 50.049 1.447 1.00 17.96 248 ALA B C 1
ATOM 8768 O O . ALA B 1 249 ? 18.176 51.043 0.878 1.00 19.59 248 ALA B O 1
ATOM 8775 N N . TYR B 1 250 ? 18.527 49.840 2.748 1.00 18.14 249 TYR B N 1
ATOM 8776 C CA . TYR B 1 250 ? 17.830 50.813 3.579 1.00 15.53 249 TYR B CA 1
ATOM 8777 C C . TYR B 1 250 ? 18.481 52.196 3.411 1.00 24.60 249 TYR B C 1
ATOM 8778 O O . TYR B 1 250 ? 17.805 53.215 3.231 1.00 15.95 249 TYR B O 1
ATOM 8796 N N . ASP B 1 251 ? 19.800 52.230 3.402 1.00 28.16 250 ASP B N 1
ATOM 8797 C CA . ASP B 1 251 ? 20.460 53.526 3.363 1.00 30.11 250 ASP B CA 1
ATOM 8798 C C . ASP B 1 251 ? 20.355 54.208 1.999 1.00 25.42 250 ASP B C 1
ATOM 8799 O O . ASP B 1 251 ? 20.572 55.407 1.905 1.00 24.45 250 ASP B O 1
ATOM 8808 N N . SER B 1 252 ? 19.995 53.466 0.949 1.00 24.38 251 SER B N 1
ATOM 8809 C CA . SER B 1 252 ? 19.867 54.046 -0.377 1.00 18.26 251 SER B CA 1
ATOM 8810 C C . SER B 1 252 ? 18.615 54.856 -0.478 1.00 26.39 251 SER B C 1
ATOM 8811 O O . SER B 1 252 ? 18.458 55.684 -1.379 1.00 24.65 251 SER B O 1
ATOM 8819 N N . LEU B 1 253 ? 17.702 54.632 0.460 1.00 23.48 252 LEU B N 1
ATOM 8820 C CA . LEU B 1 253 ? 16.443 55.337 0.449 1.00 20.53 252 LEU B CA 1
ATOM 8821 C C . LEU B 1 253 ? 16.572 56.693 1.073 1.00 24.04 252 LEU B C 1
ATOM 8822 O O . LEU B 1 253 ? 17.241 56.821 2.094 1.00 20.87 252 LEU B O 1
ATOM 8838 N N . PRO B 1 254 ? 15.860 57.692 0.520 1.00 16.56 253 PRO B N 1
ATOM 8839 C CA . PRO B 1 254 ? 15.715 58.979 1.166 1.00 20.27 253 PRO B CA 1
ATOM 8840 C C . PRO B 1 254 ? 14.878 58.897 2.445 1.00 29.46 253 PRO B C 1
ATOM 8841 O O . PRO B 1 254 ? 14.086 57.951 2.628 1.00 18.93 253 PRO B O 1
ATOM 8852 N N . ALA B 1 255 ? 15.029 59.899 3.310 1.00 20.81 254 ALA B N 1
ATOM 8853 C CA . ALA B 1 255 ? 14.482 59.795 4.666 1.00 20.17 254 ALA B CA 1
ATOM 8854 C C . ALA B 1 255 ? 12.957 59.589 4.705 1.00 22.11 254 ALA B C 1
ATOM 8855 O O . ALA B 1 255 ? 12.479 58.812 5.527 1.00 19.34 254 ALA B O 1
ATOM 8862 N N . ASP B 1 256 ? 12.184 60.268 3.862 1.00 18.20 255 ASP B N 1
ATOM 8863 C CA . ASP B 1 256 ? 10.747 60.076 3.901 1.00 19.55 255 ASP B CA 1
ATOM 8864 C C . ASP B 1 256 ? 10.322 58.641 3.493 1.00 15.24 255 ASP B C 1
ATOM 8865 O O . ASP B 1 256 ? 9.453 58.073 4.141 1.00 22.65 255 ASP B O 1
ATOM 8874 N N . LEU B 1 257 ? 10.918 58.055 2.453 1.00 15.28 256 LEU B N 1
ATOM 8875 C CA . LEU B 1 257 ? 10.664 56.653 2.137 1.00 24.74 256 LEU B CA 1
ATOM 8876 C C . LEU B 1 257 ? 11.184 55.694 3.211 1.00 20.90 256 LEU B C 1
ATOM 8877 O O . LEU B 1 257 ? 10.614 54.611 3.401 1.00 18.34 256 LEU B O 1
ATOM 8893 N N . GLN B 1 258 ? 12.263 56.050 3.913 1.00 18.14 257 GLN B N 1
ATOM 8894 C CA . GLN B 1 258 ? 12.735 55.191 4.985 1.00 20.16 257 GLN B CA 1
ATOM 8895 C C . GLN B 1 258 ? 11.643 55.108 6.053 1.00 20.55 257 GLN B C 1
ATOM 8896 O O . GLN B 1 258 ? 11.354 54.032 6.575 1.00 21.67 257 GLN B O 1
ATOM 8910 N N . LYS B 1 259 ? 11.033 56.247 6.366 1.00 17.43 258 LYS B N 1
ATOM 8911 C CA . LYS B 1 259 ? 10.023 56.305 7.414 1.00 21.85 258 LYS B CA 1
ATOM 8912 C C . LYS B 1 259 ? 8.725 55.596 6.992 1.00 20.91 258 LYS B C 1
ATOM 8913 O O . LYS B 1 259 ? 8.094 54.875 7.777 1.00 17.28 258 LYS B O 1
ATOM 8932 N N . ILE B 1 260 ? 8.318 55.831 5.758 1.00 21.21 259 ILE B N 1
ATOM 8933 C CA . ILE B 1 260 ? 7.184 55.116 5.182 1.00 23.65 259 ILE B CA 1
ATOM 8934 C C . ILE B 1 260 ? 7.388 53.621 5.381 1.00 21.99 259 ILE B C 1
ATOM 8935 O O . ILE B 1 260 ? 6.476 52.901 5.837 1.00 18.10 259 ILE B O 1
ATOM 8951 N N . LEU B 1 261 ? 8.593 53.152 5.075 1.00 14.32 260 LEU B N 1
ATOM 8952 C CA . LEU B 1 261 ? 8.906 51.745 5.182 1.00 20.07 260 LEU B CA 1
ATOM 8953 C C . LEU B 1 261 ? 8.834 51.235 6.618 1.00 19.30 260 LEU B C 1
ATOM 8954 O O . LEU B 1 261 ? 8.304 50.145 6.850 1.00 14.37 260 LEU B O 1
ATOM 8970 N N . THR B 1 262 ? 9.383 51.988 7.573 1.00 15.78 261 THR B N 1
ATOM 8971 C CA . THR B 1 262 ? 9.456 51.476 8.933 1.00 15.37 261 THR B CA 1
ATOM 8972 C C . THR B 1 262 ? 8.064 51.517 9.539 1.00 10.80 261 THR B C 1
ATOM 8973 O O . THR B 1 262 ? 7.713 50.635 10.318 1.00 20.31 261 THR B O 1
ATOM 8984 N N . VAL B 1 263 ? 7.282 52.535 9.181 1.00 18.60 262 VAL B N 1
ATOM 8985 C CA . VAL B 1 263 ? 5.938 52.656 9.695 1.00 20.35 262 VAL B CA 1
ATOM 8986 C C . VAL B 1 263 ? 5.082 51.535 9.134 1.00 17.35 262 VAL B C 1
ATOM 8987 O O . VAL B 1 263 ? 4.307 50.905 9.855 1.00 16.58 262 VAL B O 1
ATOM 9000 N N . ALA B 1 264 ? 5.242 51.266 7.850 1.00 12.74 263 ALA B N 1
ATOM 9001 C CA . ALA B 1 264 ? 4.484 50.196 7.204 1.00 21.18 263 ALA B CA 1
ATOM 9002 C C . ALA B 1 264 ? 4.742 48.836 7.867 1.00 16.13 263 ALA B C 1
ATOM 9003 O O . ALA B 1 264 ? 3.826 48.062 8.084 1.00 16.25 263 ALA B O 1
ATOM 9027 N N . LYS B 1 266 ? 5.830 48.243 10.969 1.00 20.34 265 LYS B N 1
ATOM 9028 C CA . LYS B 1 266 ? 5.260 48.288 12.301 1.00 14.37 265 LYS B CA 1
ATOM 9029 C C . LYS B 1 266 ? 3.746 48.079 12.282 1.00 13.33 265 LYS B C 1
ATOM 9030 O O . LYS B 1 266 ? 3.193 47.324 13.088 1.00 14.59 265 LYS B O 1
ATOM 9049 N N . THR B 1 267 ? 3.082 48.787 11.381 1.00 13.40 266 THR B N 1
ATOM 9050 C CA . THR B 1 267 ? 1.624 48.686 11.204 1.00 13.78 266 THR B CA 1
ATOM 9051 C C . THR B 1 267 ? 1.197 47.268 10.765 1.00 13.08 266 THR B C 1
ATOM 9052 O O . THR B 1 267 ? 0.254 46.682 11.294 1.00 11.27 266 THR B O 1
ATOM 9063 N N . ALA B 1 268 ? 1.866 46.735 9.758 1.00 14.79 267 ALA B N 1
ATOM 9064 C CA . ALA B 1 268 ? 1.537 45.394 9.274 1.00 16.44 267 ALA B CA 1
ATOM 9065 C C . ALA B 1 268 ? 1.712 44.368 10.385 1.00 12.18 267 ALA B C 1
ATOM 9066 O O . ALA B 1 268 ? 0.881 43.478 10.538 1.00 11.65 267 ALA B O 1
ATOM 9073 N N . ALA B 1 269 ? 2.761 44.513 11.191 1.00 12.93 268 ALA B N 1
ATOM 9074 C CA . ALA B 1 269 ? 3.003 43.625 12.311 1.00 9.79 268 ALA B CA 1
ATOM 9075 C C . ALA B 1 269 ? 1.864 43.693 13.337 1.00 10.92 268 ALA B C 1
ATOM 9076 O O . ALA B 1 269 ? 1.309 42.652 13.739 1.00 12.63 268 ALA B O 1
ATOM 9083 N N . TYR B 1 270 ? 1.521 44.900 13.796 1.00 11.65 269 TYR B N 1
ATOM 9084 C CA . TYR B 1 270 ? 0.396 45.028 14.743 1.00 6.31 269 TYR B CA 1
ATOM 9085 C C . TYR B 1 270 ? -0.931 44.416 14.188 1.00 9.17 269 TYR B C 1
ATOM 9086 O O . TYR B 1 270 ? -1.682 43.746 14.902 1.00 9.49 269 TYR B O 1
ATOM 9104 N N . ASP B 1 271 ? -1.250 44.711 12.929 1.00 11.73 270 ASP B N 1
ATOM 9105 C CA . ASP B 1 271 ? -2.459 44.176 12.282 1.00 17.36 270 ASP B CA 1
ATOM 9106 C C . ASP B 1 271 ? -2.461 42.672 12.203 1.00 17.63 270 ASP B C 1
ATOM 9107 O O . ASP B 1 271 ? -3.532 42.032 12.240 1.00 15.20 270 ASP B O 1
ATOM 9133 N N . TYR B 1 273 ? -1.252 40.644 14.489 1.00 11.76 272 TYR B N 1
ATOM 9134 C CA . TYR B 1 273 ? -1.737 40.163 15.789 1.00 13.49 272 TYR B CA 1
ATOM 9135 C C . TYR B 1 273 ? -3.268 40.308 15.799 1.00 7.69 272 TYR B C 1
ATOM 9136 O O . TYR B 1 273 ? -3.947 39.391 16.161 1.00 10.56 272 TYR B O 1
ATOM 9154 N N . SER B 1 274 ? -3.820 41.442 15.377 1.00 8.16 273 SER B N 1
ATOM 9155 C CA . SER B 1 274 ? -5.253 41.585 15.370 1.00 8.72 273 SER B CA 1
ATOM 9156 C C . SER B 1 274 ? -5.921 40.496 14.480 1.00 8.14 273 SER B C 1
ATOM 9157 O O . SER B 1 274 ? -6.971 39.949 14.837 1.00 9.71 273 SER B O 1
ATOM 9165 N N . GLN B 1 275 ? -5.282 40.188 13.361 1.00 11.20 274 GLN B N 1
ATOM 9166 C CA . GLN B 1 275 ? -5.801 39.190 12.423 1.00 12.69 274 GLN B CA 1
ATOM 9167 C C . GLN B 1 275 ? -5.719 37.818 13.012 1.00 8.98 274 GLN B C 1
ATOM 9168 O O . GLN B 1 275 ? -6.650 37.014 12.850 1.00 11.61 274 GLN B O 1
ATOM 9182 N N . SER B 1 276 ? -4.577 37.513 13.646 1.00 9.64 275 SER B N 1
ATOM 9183 C CA . SER B 1 276 ? -4.396 36.237 14.314 1.00 10.30 275 SER B CA 1
ATOM 9184 C C . SER B 1 276 ? -5.440 36.018 15.389 1.00 14.67 275 SER B C 1
ATOM 9185 O O . SER B 1 276 ? -5.989 34.930 15.521 1.00 16.56 275 SER B O 1
ATOM 9193 N N . THR B 1 277 ? -5.685 37.050 16.181 1.00 11.76 276 THR B N 1
ATOM 9194 C CA . THR B 1 277 ? -6.718 36.975 17.218 1.00 12.55 276 THR B CA 1
ATOM 9195 C C . THR B 1 277 ? -8.095 36.689 16.587 1.00 11.83 276 THR B C 1
ATOM 9196 O O . THR B 1 277 ? -8.806 35.797 17.011 1.00 13.34 276 THR B O 1
ATOM 9207 N N . HIS B 1 278 ? -8.445 37.472 15.582 1.00 12.67 277 HIS B N 1
ATOM 9208 C CA . HIS B 1 278 ? -9.693 37.270 14.855 1.00 12.32 277 HIS B CA 1
ATOM 9209 C C . HIS B 1 278 ? -9.868 35.830 14.415 1.00 12.94 277 HIS B C 1
ATOM 9210 O O . HIS B 1 278 ? -10.884 35.191 14.692 1.00 16.08 277 HIS B O 1
ATOM 9224 N N . GLU B 1 279 ? -8.833 35.292 13.779 1.00 13.29 278 GLU B N 1
ATOM 9225 C CA . GLU B 1 279 ? -8.946 33.989 13.114 1.00 11.09 278 GLU B CA 1
ATOM 9226 C C . GLU B 1 279 ? -8.836 32.832 14.087 1.00 17.68 278 GLU B C 1
ATOM 9227 O O . GLU B 1 279 ? -9.402 31.755 13.848 1.00 13.62 278 GLU B O 1
ATOM 9239 N N . ASN B 1 280 ? -8.083 33.028 15.170 1.00 12.00 279 ASN B N 1
ATOM 9240 C CA . ASN B 1 280 ? -8.092 32.088 16.256 1.00 14.73 279 ASN B CA 1
ATOM 9241 C C . ASN B 1 280 ? -9.506 31.961 16.847 1.00 10.32 279 ASN B C 1
ATOM 9242 O O . ASN B 1 280 ? -9.946 30.869 17.178 1.00 15.87 279 ASN B O 1
ATOM 9253 N N . GLY B 1 281 ? -10.199 33.082 16.987 1.00 13.41 280 GLY B N 1
ATOM 9254 C CA . GLY B 1 281 ? -11.562 33.044 17.476 1.00 16.69 280 GLY B CA 1
ATOM 9255 C C . GLY B 1 281 ? -12.489 32.295 16.523 1.00 11.98 280 GLY B C 1
ATOM 9256 O O . GLY B 1 281 ? -13.299 31.462 16.964 1.00 14.96 280 GLY B O 1
ATOM 9260 N N . VAL B 1 282 ? -12.407 32.627 15.236 1.00 13.54 281 VAL B N 1
ATOM 9261 C CA . VAL B 1 282 ? -13.226 31.976 14.209 1.00 14.04 281 VAL B CA 1
ATOM 9262 C C . VAL B 1 282 ? -12.988 30.475 14.219 1.00 15.02 281 VAL B C 1
ATOM 9263 O O . VAL B 1 282 ? -13.925 29.666 14.274 1.00 18.00 281 VAL B O 1
ATOM 9276 N N . ASN B 1 283 ? -11.726 30.086 14.100 1.00 17.04 282 ASN B N 1
ATOM 9277 C CA . ASN B 1 283 ? -11.406 28.670 14.004 1.00 11.57 282 ASN B CA 1
ATOM 9278 C C . ASN B 1 283 ? -11.549 27.816 15.253 1.00 24.52 282 ASN B C 1
ATOM 9279 O O . ASN B 1 283 ? -11.815 26.612 15.127 1.00 22.15 282 ASN B O 1
ATOM 9290 N N . LEU B 1 284 ? -11.355 28.390 16.446 1.00 18.81 283 LEU B N 1
ATOM 9291 C CA . LEU B 1 284 ? -11.639 27.641 17.662 1.00 20.05 283 LEU B CA 1
ATOM 9292 C C . LEU B 1 284 ? -13.104 27.269 17.732 1.00 14.15 283 LEU B C 1
ATOM 9293 O O . LEU B 1 284 ? -13.444 26.168 18.179 1.00 17.47 283 LEU B O 1
ATOM 9309 N N . LYS B 1 285 ? -13.973 28.194 17.346 1.00 19.24 284 LYS B N 1
ATOM 9310 C CA . LYS B 1 285 ? -15.406 27.962 17.482 1.00 25.49 284 LYS B CA 1
ATOM 9311 C C . LYS B 1 285 ? -15.822 26.784 16.626 1.00 25.85 284 LYS B C 1
ATOM 9312 O O . LYS B 1 285 ? -16.672 25.987 17.012 1.00 23.42 284 LYS B O 1
ATOM 9331 N N . ALA B 1 286 ? -15.200 26.668 15.465 1.00 23.89 285 ALA B N 1
ATOM 9332 C CA . ALA B 1 286 ? -15.551 25.624 14.528 1.00 34.98 285 ALA B CA 1
ATOM 9333 C C . ALA B 1 286 ? -14.835 24.297 14.799 1.00 36.07 285 ALA B C 1
ATOM 9334 O O . ALA B 1 286 ? -15.265 23.259 14.295 1.00 32.28 285 ALA B O 1
ATOM 9341 N N . LEU B 1 287 ? -13.781 24.319 15.617 1.00 23.95 286 LEU B N 1
ATOM 9342 C CA . LEU B 1 287 ? -12.884 23.166 15.750 1.00 27.64 286 LEU B CA 1
ATOM 9343 C C . LEU B 1 287 ? -13.611 21.897 16.189 1.00 26.70 286 LEU B C 1
ATOM 9344 O O . LEU B 1 287 ? -13.479 20.872 15.530 1.00 36.42 286 LEU B O 1
ATOM 9360 N N . GLN B 1 288 ? -14.360 21.962 17.284 1.00 32.74 287 GLN B N 1
ATOM 9361 C CA . GLN B 1 288 ? -15.132 20.806 17.775 1.00 38.38 287 GLN B CA 1
ATOM 9362 C C . GLN B 1 288 ? -16.046 20.227 16.687 1.00 43.95 287 GLN B C 1
ATOM 9363 O O . GLN B 1 288 ? -16.059 19.017 16.435 1.00 39.26 287 GLN B O 1
ATOM 9377 N N . SER B 1 289 ? -16.816 21.105 16.058 1.00 31.86 288 SER B N 1
ATOM 9378 C CA . SER B 1 289 ? -17.822 20.689 15.080 1.00 32.95 288 SER B CA 1
ATOM 9379 C C . SER B 1 289 ? -17.190 20.062 13.865 1.00 36.04 288 SER B C 1
ATOM 9380 O O . SER B 1 289 ? -17.630 19.021 13.394 1.00 36.53 288 SER B O 1
ATOM 9388 N N . GLU B 1 290 ? -16.154 20.710 13.348 1.00 35.56 289 GLU B N 1
ATOM 9389 C CA . GLU B 1 290 ? -15.631 20.364 12.037 1.00 23.65 289 GLU B CA 1
ATOM 9390 C C . GLU B 1 290 ? -14.501 19.350 12.062 1.00 26.94 289 GLU B C 1
ATOM 9391 O O . GLU B 1 290 ? -14.205 18.735 11.037 1.00 27.99 289 GLU B O 1
ATOM 9403 N N . TYR B 1 291 ? -13.877 19.179 13.221 1.00 33.49 290 TYR B N 1
ATOM 9404 C CA . TYR B 1 291 ? -12.805 18.192 13.393 1.00 26.86 290 TYR B CA 1
ATOM 9405 C C . TYR B 1 291 ? -13.006 17.410 14.685 1.00 37.29 290 TYR B C 1
ATOM 9406 O O . TYR B 1 291 ? -12.276 17.617 15.647 1.00 33.93 290 TYR B O 1
ATOM 9424 N N . PRO B 1 292 ? -14.020 16.526 14.710 1.00 32.67 291 PRO B N 1
ATOM 9425 C CA . PRO B 1 292 ? -14.394 15.782 15.924 1.00 29.22 291 PRO B CA 1
ATOM 9426 C C . PRO B 1 292 ? -13.332 14.791 16.374 1.00 24.68 291 PRO B C 1
ATOM 9427 O O . PRO B 1 292 ? -13.284 14.409 17.542 1.00 25.94 291 PRO B O 1
ATOM 9438 N N . ASN B 1 293 ? -12.471 14.377 15.460 1.00 22.89 292 ASN B N 1
ATOM 9439 C CA . ASN B 1 293 ? -11.361 13.518 15.851 1.00 24.13 292 ASN B CA 1
ATOM 9440 C C . ASN B 1 293 ? -10.204 14.232 16.585 1.00 30.11 292 ASN B C 1
ATOM 9441 O O . ASN B 1 293 ? -9.332 13.566 17.139 1.00 33.79 292 ASN B O 1
ATOM 9452 N N . VAL B 1 294 ? -10.180 15.559 16.622 1.00 33.96 293 VAL B N 1
ATOM 9453 C CA . VAL B 1 294 ? -9.136 16.235 17.415 1.00 22.88 293 VAL B CA 1
ATOM 9454 C C . VAL B 1 294 ? -9.421 16.114 18.913 1.00 20.84 293 VAL B C 1
ATOM 9455 O O . VAL B 1 294 ? -10.533 16.336 19.382 1.00 27.31 293 VAL B O 1
ATOM 9468 N N . LYS B 1 295 ? -8.390 15.725 19.647 1.00 23.84 294 LYS B N 1
ATOM 9469 C CA . LYS B 1 295 ? -8.470 15.531 21.082 1.00 24.73 294 LYS B CA 1
ATOM 9470 C C . LYS B 1 295 ? -7.550 16.523 21.770 1.00 21.64 294 LYS B C 1
ATOM 9471 O O . LYS B 1 295 ? -6.337 16.327 21.808 1.00 20.61 294 LYS B O 1
ATOM 9490 N N . ILE B 1 296 ? -8.138 17.587 22.302 1.00 24.58 295 ILE B N 1
ATOM 9491 C CA . ILE B 1 296 ? -7.413 18.610 23.047 1.00 19.29 295 ILE B CA 1
ATOM 9492 C C . ILE B 1 296 ? -6.885 18.052 24.363 1.00 21.96 295 ILE B C 1
ATOM 9493 O O . ILE B 1 296 ? -7.611 17.369 25.084 1.00 25.47 295 ILE B O 1
ATOM 9509 N N . ARG B 1 297 ? -5.617 18.330 24.657 1.00 26.18 296 ARG B N 1
ATOM 9510 C CA . ARG B 1 297 ? -4.910 17.818 25.850 1.00 23.34 296 ARG B CA 1
ATOM 9511 C C . ARG B 1 297 ? -3.975 18.900 26.437 1.00 26.10 296 ARG B C 1
ATOM 9512 O O . ARG B 1 297 ? -3.608 19.870 25.767 1.00 23.64 296 ARG B O 1
ATOM 9533 N N . THR B 1 298 ? -3.591 18.717 27.689 1.00 22.90 297 THR B N 1
ATOM 9534 C CA . THR B 1 298 ? -2.619 19.591 28.353 1.00 19.53 297 THR B CA 1
ATOM 9535 C C . THR B 1 298 ? -1.639 18.649 28.995 1.00 28.48 297 THR B C 1
ATOM 9536 O O . THR B 1 298 ? -2.058 17.680 29.613 1.00 31.14 297 THR B O 1
ATOM 9547 N N . PHE B 1 299 ? -0.349 18.909 28.845 1.00 24.71 298 PHE B N 1
ATOM 9548 C CA . PHE B 1 299 ? 0.637 18.125 29.557 1.00 26.87 298 PHE B CA 1
ATOM 9549 C C . PHE B 1 299 ? 0.325 18.045 31.054 1.00 30.42 298 PHE B C 1
ATOM 9550 O O . PHE B 1 299 ? 0.008 19.071 31.673 1.00 19.72 298 PHE B O 1
ATOM 9567 N N . PRO B 1 300 ? 0.449 16.841 31.639 1.00 31.99 299 PRO B N 1
ATOM 9568 C CA . PRO B 1 300 ? 0.266 16.659 33.078 1.00 36.74 299 PRO B CA 1
ATOM 9569 C C . PRO B 1 300 ? 1.144 17.612 33.887 1.00 35.62 299 PRO B C 1
ATOM 9570 O O . PRO B 1 300 ? 2.265 17.921 33.463 1.00 30.49 299 PRO B O 1
ATOM 9581 N N . GLN B 1 301 ? 0.646 18.033 35.050 1.00 39.30 300 GLN B N 1
ATOM 9582 C CA . GLN B 1 301 ? 1.350 19.001 35.910 1.00 34.56 300 GLN B CA 1
ATOM 9583 C C . GLN B 1 301 ? 2.782 18.609 36.256 1.00 29.31 300 GLN B C 1
ATOM 9584 O O . GLN B 1 301 ? 3.664 19.478 36.304 1.00 23.86 300 GLN B O 1
ATOM 9598 N N . PRO B 1 302 ? 3.022 17.311 36.538 1.00 25.52 301 PRO B N 1
ATOM 9599 C CA . PRO B 1 302 ? 4.407 16.882 36.783 1.00 28.32 301 PRO B CA 1
ATOM 9600 C C . PRO B 1 302 ? 5.312 17.089 35.576 1.00 28.75 301 PRO B C 1
ATOM 9601 O O . PRO B 1 302 ? 6.484 17.463 35.750 1.00 28.73 301 PRO B O 1
ATOM 9612 N N . VAL B 1 303 ? 4.782 16.890 34.376 1.00 29.45 302 VAL B N 1
ATOM 9613 C CA . VAL B 1 303 ? 5.537 17.220 33.162 1.00 26.81 302 VAL B CA 1
ATOM 9614 C C . VAL B 1 303 ? 5.808 18.728 33.037 1.00 21.64 302 VAL B C 1
ATOM 9615 O O . VAL B 1 303 ? 6.929 19.124 32.745 1.00 27.90 302 VAL B O 1
ATOM 9638 N N . ASN B 1 305 ? 5.972 20.916 35.512 1.00 32.05 304 ASN B N 1
ATOM 9639 C CA . ASN B 1 305 ? 7.001 21.185 36.522 1.00 28.32 304 ASN B CA 1
ATOM 9640 C C . ASN B 1 305 ? 8.393 20.872 35.948 1.00 31.12 304 ASN B C 1
ATOM 9641 O O . ASN B 1 305 ? 9.330 21.636 36.143 1.00 34.66 304 ASN B O 1
ATOM 9652 N N . ALA B 1 306 ? 8.523 19.766 35.213 1.00 30.41 305 ALA B N 1
ATOM 9653 C CA . ALA B 1 306 ? 9.835 19.361 34.700 1.00 23.89 305 ALA B CA 1
ATOM 9654 C C . ALA B 1 306 ? 10.284 20.299 33.574 1.00 25.50 305 ALA B C 1
ATOM 9655 O O . ALA B 1 306 ? 11.436 20.714 33.515 1.00 28.42 305 ALA B O 1
ATOM 9662 N N . ILE B 1 307 ? 9.368 20.628 32.679 1.00 25.51 306 ILE B N 1
ATOM 9663 C CA . ILE B 1 307 ? 9.675 21.562 31.597 1.00 31.12 306 ILE B CA 1
ATOM 9664 C C . ILE B 1 307 ? 10.056 22.946 32.154 1.00 33.56 306 ILE B C 1
ATOM 9665 O O . ILE B 1 307 ? 11.035 23.578 31.720 1.00 21.16 306 ILE B O 1
ATOM 9681 N N . ARG B 1 308 ? 9.301 23.404 33.142 1.00 29.05 307 ARG B N 1
ATOM 9682 C CA . ARG B 1 308 ? 9.611 24.661 33.812 1.00 18.73 307 ARG B CA 1
ATOM 9683 C C . ARG B 1 308 ? 11.029 24.704 34.400 1.00 33.00 307 ARG B C 1
ATOM 9684 O O . ARG B 1 308 ? 11.793 25.636 34.118 1.00 23.81 307 ARG B O 1
ATOM 9705 N N . ASP B 1 309 ? 11.362 23.710 35.229 1.00 21.74 308 ASP B N 1
ATOM 9706 C CA . ASP B 1 309 ? 12.716 23.572 35.785 1.00 31.51 308 ASP B CA 1
ATOM 9707 C C . ASP B 1 309 ? 13.751 23.544 34.664 1.00 30.52 308 ASP B C 1
ATOM 9708 O O . ASP B 1 309 ? 14.767 24.234 34.716 1.00 30.97 308 ASP B O 1
ATOM 9717 N N . ALA B 1 310 ? 13.476 22.746 33.639 1.00 26.40 309 ALA B N 1
ATOM 9718 C CA . ALA B 1 310 ? 14.402 22.590 32.527 1.00 28.99 309 ALA B CA 1
ATOM 9719 C C . ALA B 1 310 ? 14.661 23.931 31.839 1.00 27.68 309 ALA B C 1
ATOM 9720 O O . ALA B 1 310 ? 15.793 24.256 31.499 1.00 30.51 309 ALA B O 1
ATOM 9727 N N . ASN B 1 311 ? 13.613 24.721 31.630 1.00 27.28 310 ASN B N 1
ATOM 9728 C CA . ASN B 1 311 ? 13.788 26.036 31.008 1.00 22.16 310 ASN B CA 1
ATOM 9729 C C . ASN B 1 311 ? 14.581 26.973 31.910 1.00 29.05 310 ASN B C 1
ATOM 9730 O O . ASN B 1 311 ? 15.463 27.696 31.441 1.00 21.27 310 ASN B O 1
ATOM 9741 N N . ASP B 1 312 ? 14.256 26.973 33.202 1.00 27.71 311 ASP B N 1
ATOM 9742 C CA . ASP B 1 312 ? 15.009 27.759 34.174 1.00 29.23 311 ASP B CA 1
ATOM 9743 C C . ASP B 1 312 ? 16.486 27.402 34.101 1.00 31.32 311 ASP B C 1
ATOM 9744 O O . ASP B 1 312 ? 17.335 28.286 34.044 1.00 20.58 311 ASP B O 1
ATOM 9753 N N . GLU B 1 313 ? 16.782 26.106 34.085 1.00 24.60 312 GLU B N 1
ATOM 9754 C CA . GLU B 1 313 ? 18.166 25.634 34.052 1.00 30.80 312 GLU B CA 1
ATOM 9755 C C . GLU B 1 313 ? 18.899 26.078 32.783 1.00 25.19 312 GLU B C 1
ATOM 9756 O O . GLU B 1 313 ? 20.038 26.541 32.846 1.00 25.39 312 GLU B O 1
ATOM 9768 N N . LEU B 1 314 ? 18.250 25.928 31.633 1.00 33.34 313 LEU B N 1
ATOM 9769 C CA . LEU B 1 314 ? 18.891 26.232 30.358 1.00 35.19 313 LEU B CA 1
ATOM 9770 C C . LEU B 1 314 ? 19.149 27.719 30.214 1.00 38.46 313 LEU B C 1
ATOM 9771 O O . LEU B 1 314 ? 20.151 28.140 29.631 1.00 28.13 313 LEU B O 1
ATOM 9787 N N . LEU B 1 315 ? 18.233 28.525 30.741 1.00 36.73 314 LEU B N 1
ATOM 9788 C CA . LEU B 1 315 ? 18.410 29.962 30.705 1.00 37.45 314 LEU B CA 1
ATOM 9789 C C . LEU B 1 315 ? 19.697 30.360 31.415 1.00 32.47 314 LEU B C 1
ATOM 9790 O O . LEU B 1 315 ? 20.439 31.224 30.940 1.00 26.85 314 LEU B O 1
ATOM 9806 N N . ALA B 1 316 ? 19.956 29.727 32.560 1.00 28.40 315 ALA B N 1
ATOM 9807 C CA . ALA B 1 316 ? 21.179 30.003 33.317 1.00 30.67 315 ALA B CA 1
ATOM 9808 C C . ALA B 1 316 ? 22.376 29.508 32.528 1.00 27.72 315 ALA B C 1
ATOM 9809 O O . ALA B 1 316 ? 23.397 30.167 32.451 1.00 24.56 315 ALA B O 1
ATOM 9816 N N . GLU B 1 317 ? 22.237 28.334 31.939 1.00 30.66 316 GLU B N 1
ATOM 9817 C CA . GLU B 1 317 ? 23.336 27.755 31.189 1.00 30.51 316 GLU B CA 1
ATOM 9818 C C . GLU B 1 317 ? 23.669 28.615 29.981 1.00 35.36 316 GLU B C 1
ATOM 9819 O O . GLU B 1 317 ? 24.830 28.880 29.718 1.00 29.09 316 GLU B O 1
ATOM 9831 N N . PHE B 1 318 ? 22.655 29.079 29.259 1.00 30.94 317 PHE B N 1
ATOM 9832 C CA . PHE B 1 318 ? 22.907 29.915 28.094 1.00 21.73 317 PHE B CA 1
ATOM 9833 C C . PHE B 1 318 ? 23.462 31.263 28.467 1.00 25.74 317 PHE B C 1
ATOM 9834 O O . PHE B 1 318 ? 24.250 31.830 27.727 1.00 30.42 317 PHE B O 1
ATOM 9851 N N . ALA B 1 319 ? 23.023 31.805 29.599 1.00 26.09 318 ALA B N 1
ATOM 9852 C CA . ALA B 1 319 ? 23.529 33.081 30.026 1.00 23.45 318 ALA B CA 1
ATOM 9853 C C . ALA B 1 319 ? 24.999 32.972 30.420 1.00 28.00 318 ALA B C 1
ATOM 9854 O O . ALA B 1 319 ? 25.744 33.902 30.233 1.00 24.92 318 ALA B O 1
ATOM 9861 N N . ALA B 1 320 ? 25.409 31.838 30.967 1.00 29.21 319 ALA B N 1
ATOM 9862 C CA . ALA B 1 320 ? 26.795 31.688 31.411 1.00 35.54 319 ALA B CA 1
ATOM 9863 C C . ALA B 1 320 ? 27.783 31.547 30.249 1.00 30.96 319 ALA B C 1
ATOM 9864 O O . ALA B 1 320 ? 28.979 31.653 30.462 1.00 30.25 319 ALA B O 1
ATOM 9871 N N . LYS B 1 321 ? 27.287 31.329 29.033 1.00 37.71 320 LYS B N 1
ATOM 9872 C CA . LYS B 1 321 ? 28.155 31.065 27.871 1.00 38.83 320 LYS B CA 1
ATOM 9873 C C . LYS B 1 321 ? 28.637 32.314 27.159 1.00 35.09 320 LYS B C 1
ATOM 9874 O O . LYS B 1 321 ? 29.570 32.261 26.357 1.00 27.09 320 LYS B O 1
ATOM 9893 N N . ASP B 1 322 ? 27.942 33.423 27.384 1.00 25.61 321 ASP B N 1
ATOM 9894 C CA . ASP B 1 322 ? 28.098 34.594 26.540 1.00 22.65 321 ASP B CA 1
ATOM 9895 C C . ASP B 1 322 ? 27.524 35.798 27.256 1.00 36.54 321 ASP B C 1
ATOM 9896 O O . ASP B 1 322 ? 26.382 35.748 27.743 1.00 30.07 321 ASP B O 1
ATOM 9905 N N . LYS B 1 323 ? 28.301 36.876 27.323 1.00 28.68 322 LYS B N 1
ATOM 9906 C CA . LYS B 1 323 ? 27.877 38.074 28.043 1.00 35.56 322 LYS B CA 1
ATOM 9907 C C . LYS B 1 323 ? 26.652 38.721 27.369 1.00 32.16 322 LYS B C 1
ATOM 9908 O O . LYS B 1 323 ? 25.721 39.147 28.054 1.00 31.92 322 LYS B O 1
ATOM 9927 N N . GLU B 1 324 ? 26.638 38.769 26.044 1.00 31.86 323 GLU B N 1
ATOM 9928 C CA . GLU B 1 324 ? 25.482 39.313 25.324 1.00 30.83 323 GLU B CA 1
ATOM 9929 C C . GLU B 1 324 ? 24.222 38.469 25.557 1.00 29.11 323 GLU B C 1
ATOM 9930 O O . GLU B 1 324 ? 23.130 39.010 25.759 1.00 29.93 323 GLU B O 1
ATOM 9942 N N . THR B 1 325 ? 24.356 37.151 25.558 1.00 26.95 324 THR B N 1
ATOM 9943 C CA . THR B 1 325 ? 23.220 36.316 25.898 1.00 24.41 324 THR B CA 1
ATOM 9944 C C . THR B 1 325 ? 22.681 36.664 27.302 1.00 28.92 324 THR B C 1
ATOM 9945 O O . THR B 1 325 ? 21.471 36.847 27.487 1.00 22.78 324 THR B O 1
ATOM 9956 N N . ALA B 1 326 ? 23.575 36.779 28.279 1.00 24.92 325 ALA B N 1
ATOM 9957 C CA . ALA B 1 326 ? 23.167 37.042 29.643 1.00 26.34 325 ALA B CA 1
ATOM 9958 C C . ALA B 1 326 ? 22.384 38.344 29.702 1.00 24.35 325 ALA B C 1
ATOM 9959 O O . ALA B 1 326 ? 21.404 38.461 30.437 1.00 26.16 325 ALA B O 1
ATOM 9966 N N . LYS B 1 327 ? 22.840 39.321 28.923 1.00 23.15 326 LYS B N 1
ATOM 9967 C CA . LYS B 1 327 ? 22.245 40.648 28.895 1.00 26.01 326 LYS B CA 1
ATOM 9968 C C . LYS B 1 327 ? 20.844 40.600 28.265 1.00 31.18 326 LYS B C 1
ATOM 9969 O O . LYS B 1 327 ? 19.894 41.150 28.822 1.00 21.06 326 LYS B O 1
ATOM 9988 N N . ILE B 1 328 ? 20.709 39.919 27.133 1.00 23.91 327 ILE B N 1
ATOM 9989 C CA . ILE B 1 328 ? 19.398 39.780 26.503 1.00 27.13 327 ILE B CA 1
ATOM 9990 C C . ILE B 1 328 ? 18.442 39.118 27.478 1.00 22.22 327 ILE B C 1
ATOM 9991 O O . ILE B 1 328 ? 17.317 39.568 27.651 1.00 23.41 327 ILE B O 1
ATOM 10007 N N . LEU B 1 329 ? 18.895 38.051 28.124 1.00 24.61 328 LEU B N 1
ATOM 10008 C CA . LEU B 1 329 ? 18.025 37.264 28.997 1.00 20.21 328 LEU B CA 1
ATOM 10009 C C . LEU B 1 329 ? 17.703 38.042 30.256 1.00 20.40 328 LEU B C 1
ATOM 10010 O O . LEU B 1 329 ? 16.591 37.947 30.784 1.00 26.09 328 LEU B O 1
ATOM 10026 N N . LYS B 1 330 ? 18.654 38.828 30.752 1.00 26.51 329 LYS B N 1
ATOM 10027 C CA . LYS B 1 330 ? 18.377 39.617 31.929 1.00 23.29 329 LYS B CA 1
ATOM 10028 C C . LYS B 1 330 ? 17.331 40.701 31.621 1.00 23.88 329 LYS B C 1
ATOM 10029 O O . LYS B 1 330 ? 16.449 40.950 32.441 1.00 19.81 329 LYS B O 1
ATOM 10048 N N . SER B 1 331 ? 17.413 41.321 30.444 1.00 20.17 330 SER B N 1
ATOM 10049 C CA . SER B 1 331 ? 16.409 42.302 30.031 1.00 25.24 330 SER B CA 1
ATOM 10050 C C . SER B 1 331 ? 15.007 41.711 29.895 1.00 24.61 330 SER B C 1
ATOM 10051 O O . SER B 1 331 ? 14.041 42.333 30.339 1.00 19.99 330 SER B O 1
ATOM 10059 N N . ILE B 1 332 ? 14.891 40.543 29.252 1.00 18.14 331 ILE B N 1
ATOM 10060 C CA . ILE B 1 332 ? 13.606 39.872 29.108 1.00 22.73 331 ILE B CA 1
ATOM 10061 C C . ILE B 1 332 ? 13.070 39.497 30.460 1.00 22.90 331 ILE B C 1
ATOM 10062 O O . ILE B 1 332 ? 11.913 39.801 30.756 1.00 21.23 331 ILE B O 1
ATOM 10078 N N . LYS B 1 333 ? 13.909 38.887 31.312 1.00 21.53 332 LYS B N 1
ATOM 10079 C CA . LYS B 1 333 ? 13.459 38.474 32.644 1.00 18.15 332 LYS B CA 1
ATOM 10080 C C . LYS B 1 333 ? 12.932 39.681 33.412 1.00 24.33 332 LYS B C 1
ATOM 10081 O O . LYS B 1 333 ? 11.824 39.662 33.956 1.00 25.16 332 LYS B O 1
ATOM 10100 N N . THR B 1 334 ? 13.741 40.728 33.453 1.00 20.12 333 THR B N 1
ATOM 10101 C CA . THR B 1 334 ? 13.416 41.910 34.245 1.00 23.22 333 THR B CA 1
ATOM 10102 C C . THR B 1 334 ? 12.165 42.614 33.726 1.00 24.65 333 THR B C 1
ATOM 10103 O O . THR B 1 334 ? 11.289 43.006 34.501 1.00 17.70 333 THR B O 1
ATOM 10114 N N . TYR B 1 335 ? 12.085 42.799 32.421 1.00 17.67 334 TYR B N 1
ATOM 10115 C CA . TYR B 1 335 ? 10.937 43.487 31.877 1.00 19.20 334 TYR B CA 1
ATOM 10116 C C . TYR B 1 335 ? 9.657 42.641 32.038 1.00 16.31 334 TYR B C 1
ATOM 10117 O O . TYR B 1 335 ? 8.607 43.138 32.466 1.00 16.03 334 TYR B O 1
ATOM 10135 N N . GLN B 1 336 ? 9.739 41.357 31.691 1.00 16.27 335 GLN B N 1
ATOM 10136 C CA . GLN B 1 336 ? 8.603 40.469 31.904 1.00 26.24 335 GLN B CA 1
ATOM 10137 C C . GLN B 1 336 ? 8.101 40.460 33.348 1.00 32.38 335 GLN B C 1
ATOM 10138 O O . GLN B 1 336 ? 6.895 40.537 33.541 1.00 19.03 335 GLN B O 1
ATOM 10152 N N . GLU B 1 337 ? 8.984 40.353 34.349 1.00 20.60 336 GLU B N 1
ATOM 10153 C CA . GLU B 1 337 ? 8.562 40.448 35.758 1.00 20.80 336 GLU B CA 1
ATOM 10154 C C . GLU B 1 337 ? 7.709 41.690 36.026 1.00 27.11 336 GLU B C 1
ATOM 10155 O O . GLU B 1 337 ? 6.692 41.640 36.714 1.00 24.01 336 GLU B O 1
ATOM 10167 N N . GLN B 1 338 ? 8.157 42.820 35.521 1.00 17.62 337 GLN B N 1
ATOM 10168 C CA . GLN B 1 338 ? 7.452 44.063 35.742 1.00 16.77 337 GLN B CA 1
ATOM 10169 C C . GLN B 1 338 ? 6.114 44.123 35.006 1.00 14.66 337 GLN B C 1
ATOM 10170 O O . GLN B 1 338 ? 5.117 44.527 35.589 1.00 17.93 337 GLN B O 1
ATOM 10184 N N . VAL B 1 339 ? 6.096 43.766 33.730 1.00 19.57 338 VAL B N 1
ATOM 10185 C CA . VAL B 1 339 ? 4.881 43.948 32.937 1.00 14.37 338 VAL B CA 1
ATOM 10186 C C . VAL B 1 339 ? 3.855 42.834 33.247 1.00 17.84 338 VAL B C 1
ATOM 10187 O O . VAL B 1 339 ? 2.636 43.093 33.257 1.00 15.73 338 VAL B O 1
ATOM 10200 N N . ARG B 1 340 ? 4.324 41.619 33.557 1.00 15.93 339 ARG B N 1
ATOM 10201 C CA . ARG B 1 340 ? 3.409 40.540 33.899 1.00 19.42 339 ARG B CA 1
ATOM 10202 C C . ARG B 1 340 ? 2.656 40.809 35.199 1.00 17.38 339 ARG B C 1
ATOM 10203 O O . ARG B 1 340 ? 1.530 40.333 35.372 1.00 17.68 339 ARG B O 1
ATOM 10224 N N . ALA B 1 341 ? 3.272 41.557 36.110 1.00 16.49 340 ALA B N 1
ATOM 10225 C CA . ALA B 1 341 ? 2.610 41.901 37.351 1.00 21.35 340 ALA B CA 1
ATOM 10226 C C . ALA B 1 341 ? 1.326 42.659 37.019 1.00 13.06 340 ALA B C 1
ATOM 10227 O O . ALA B 1 341 ? 0.275 42.382 37.597 1.00 14.46 340 ALA B O 1
ATOM 10234 N N . TRP B 1 342 ? 1.420 43.585 36.064 1.00 15.40 341 TRP B N 1
ATOM 10235 C CA . TRP B 1 342 ? 0.254 44.330 35.583 1.00 18.90 341 TRP B CA 1
ATOM 10236 C C . TRP B 1 342 ? -0.764 43.416 34.893 1.00 12.90 341 TRP B C 1
ATOM 10237 O O . TRP B 1 342 ? -1.957 43.448 35.214 1.00 17.02 341 TRP B O 1
ATOM 10258 N N . THR B 1 343 ? -0.290 42.576 33.986 1.00 13.47 342 THR B N 1
ATOM 10259 C CA . THR B 1 343 ? -1.167 41.673 33.253 1.00 17.68 342 THR B CA 1
ATOM 10260 C C . THR B 1 343 ? -1.966 40.793 34.188 1.00 17.24 342 THR B C 1
ATOM 10261 O O . THR B 1 343 ? -3.142 40.551 33.958 1.00 18.83 342 THR B O 1
ATOM 10272 N N . LYS B 1 344 ? -1.329 40.323 35.257 1.00 12.71 343 LYS B N 1
ATOM 10273 C CA . LYS B 1 344 ? -2.030 39.500 36.217 1.00 11.15 343 LYS B CA 1
ATOM 10274 C C . LYS B 1 344 ? -3.017 40.338 37.061 1.00 10.91 343 LYS B C 1
ATOM 10275 O O . LYS B 1 344 ? -4.150 39.903 37.305 1.00 16.33 343 LYS B O 1
ATOM 10294 N N . PHE B 1 345 ? -2.571 41.524 37.496 1.00 18.04 344 PHE B N 1
ATOM 10295 C CA . PHE B 1 345 ? -3.339 42.424 38.351 1.00 16.32 344 PHE B CA 1
ATOM 10296 C C . PHE B 1 345 ? -4.584 42.952 37.618 1.00 16.54 344 PHE B C 1
ATOM 10297 O O . PHE B 1 345 ? -5.631 43.164 38.194 1.00 14.21 344 PHE B O 1
ATOM 10314 N N . ALA B 1 346 ? -4.438 43.159 36.324 1.00 15.75 345 ALA B N 1
ATOM 10315 C CA . ALA B 1 346 ? -5.489 43.794 35.528 1.00 17.19 345 ALA B CA 1
ATOM 10316 C C . ALA B 1 346 ? -6.177 42.754 34.643 1.00 24.49 345 ALA B C 1
ATOM 10317 O O . ALA B 1 346 ? -7.260 42.264 34.992 1.00 16.27 345 ALA B O 1
ATOM 10324 N N . ASP B 1 347 ? -5.535 42.386 33.531 1.00 15.15 346 ASP B N 1
ATOM 10325 C CA . ASP B 1 347 ? -6.185 41.528 32.533 1.00 15.99 346 ASP B CA 1
ATOM 10326 C C . ASP B 1 347 ? -6.649 40.168 33.105 1.00 13.69 346 ASP B C 1
ATOM 10327 O O . ASP B 1 347 ? -7.783 39.776 32.903 1.00 16.41 346 ASP B O 1
ATOM 10336 N N . GLN B 1 348 ? -5.780 39.450 33.818 1.00 15.53 347 GLN B N 1
ATOM 10337 C CA . GLN B 1 348 ? -6.163 38.111 34.277 1.00 16.32 347 GLN B CA 1
ATOM 10338 C C . GLN B 1 348 ? -7.303 38.216 35.294 1.00 16.11 347 GLN B C 1
ATOM 10339 O O . GLN B 1 348 ? -8.275 37.443 35.245 1.00 17.71 347 GLN B O 1
ATOM 10353 N N . ALA B 1 349 ? -7.199 39.187 36.187 1.00 14.74 348 ALA B N 1
ATOM 10354 C CA . ALA B 1 349 ? -8.232 39.380 37.207 1.00 12.92 348 ALA B CA 1
ATOM 10355 C C . ALA B 1 349 ? -9.575 39.698 36.551 1.00 15.68 348 ALA B C 1
ATOM 10356 O O . ALA B 1 349 ? -10.642 39.202 36.959 1.00 17.75 348 ALA B O 1
ATOM 10363 N N . TYR B 1 350 ? -9.502 40.493 35.497 1.00 15.05 349 TYR B N 1
ATOM 10364 C CA . TYR B 1 350 ? -10.717 40.881 34.776 1.00 19.57 349 TYR B CA 1
ATOM 10365 C C . TYR B 1 350 ? -11.350 39.667 34.107 1.00 11.37 349 TYR B C 1
ATOM 10366 O O . TYR B 1 350 ? -12.558 39.410 34.253 1.00 13.95 349 TYR B O 1
ATOM 10384 N N . LEU B 1 351 ? -10.539 38.873 33.408 1.00 12.91 350 LEU B N 1
ATOM 10385 C CA . LEU B 1 351 ? -11.045 37.674 32.762 1.00 14.75 350 LEU B CA 1
ATOM 10386 C C . LEU B 1 351 ? -11.618 36.659 33.768 1.00 24.81 350 LEU B C 1
ATOM 10387 O O . LEU B 1 351 ? -12.623 35.982 33.505 1.00 18.83 350 LEU B O 1
ATOM 10403 N N . GLU B 1 352 ? -10.961 36.541 34.914 1.00 18.63 351 GLU B N 1
ATOM 10404 C CA . GLU B 1 352 ? -11.433 35.622 35.930 1.00 15.06 351 GLU B CA 1
ATOM 10405 C C . GLU B 1 352 ? -12.663 36.136 36.681 1.00 22.10 351 GLU B C 1
ATOM 10406 O O . GLU B 1 352 ? -13.381 35.362 37.281 1.00 20.56 351 GLU B O 1
ATOM 10418 N N . SER B 1 353 ? -12.909 37.435 36.629 1.00 27.50 352 SER B N 1
ATOM 10419 C CA . SER B 1 353 ? -14.070 38.024 37.286 1.00 28.41 352 SER B CA 1
ATOM 10420 C C . SER B 1 353 ? -15.441 37.602 36.774 1.00 30.91 352 SER B C 1
ATOM 10421 O O . SER B 1 353 ? -16.396 37.665 37.551 1.00 28.11 352 SER B O 1
ATOM 10429 N N . PHE B 1 354 ? -15.557 37.210 35.500 1.00 29.83 353 PHE B N 1
ATOM 10430 C CA . PHE B 1 354 ? -16.831 36.716 34.929 1.00 31.93 353 PHE B CA 1
ATOM 10431 C C . PHE B 1 354 ? -17.244 35.358 35.617 1.00 75.49 353 PHE B C 1
ATOM 10432 O O . PHE B 1 354 ? -17.169 35.282 36.841 1.00 73.65 353 PHE B O 1
ATOM 10449 N N . GLU B 1 355 ? -17.630 34.268 34.929 1.00 79.96 354 GLU B N 1
ATOM 10450 C CA . GLU B 1 355 ? -17.452 33.953 33.506 1.00 74.65 354 GLU B CA 1
ATOM 10451 C C . GLU B 1 355 ? -18.689 33.266 32.920 1.00 64.59 354 GLU B C 1
ATOM 10452 O O . GLU B 1 355 ? -18.921 32.072 33.130 1.00 59.09 354 GLU B O 1
#

Nearest PDB structures (foldseek):
  2vpn-assembly1_A  TM=8.177E-01  e=4.524E-16  Halomonas elongata
  4pbq-assembly3_C  TM=8.207E-01  e=2.726E-14  Haemophilus influenzae RdAW
  7a5c-assembly1_B  TM=7.409E-01  e=6.307E-15  Vibrio cholerae O1 biovar El Tor str. N16961
  5ltc-assembly2_A  TM=7.131E-01  e=2.726E-14  Vibrio cholerae
  4mni-assembly1_A  TM=7.667E-01  e=4.191E-12  Polaromonas sp. JS666

Solvent-accessible surface area: 24581 Å² total

B-factor: mean 30.64, std 15.39, range [6.31, 109.65]

Sequence (630 aa):
KKYRWRLAETWGPNFPIFGDASKNAKVKESDGRLTIRIDSANKHKSALGIFDFVKSGQYQGHSASYYWKGKDFNTFFTTVPFGTAPEQYAWFYYGGGELKETYDQYGILSFPGGNTGVQGGWFRKEINTVEDLKGLKRIPGFAGEVLAKLGASPTNIPSAELYTALERNTIDALEWVGPSLDLRGFHKIAPYYYTGWQEPATELQFVNQKAYDSLPADLQKILTVAKTAAYDYSQSTHENGVNLKALQSEYPNVKIRTFPQPVNAIRDANDELLAEFAAKDKETAKILKSIKTYQEQVRAWTKFADQAYLESFESNKKYRWRLAETWGPNFPIFGDASKNAKVKESDGRLTIRIDSANKHKSALGIFDFVKSGQYQGHSASYYWKGKDFNTFFTTVPFGTAPEQYAWFYYGGGELKETYDQYGILSFPGGNTGVQGGWFRKEINTVEDLKGLKRIPGFAGEVLAKLGASPTNIPSAELYTALERRNTIDALEWVGPSLDLRGFHKIAPYYYTGWQEPATELQFVNQKAYDSLPADLQKILTVAKTAAYDYSQSTHENGVNLKALQSEYPNVKIRTFPQPVNAIRDANDELLAEFAAKDKETAKILKSIKTYQEQVRAWTKFADQAYLESFE